Protein AF-0000000071043741 (afdb_homodimer)

Radius of gyration: 25.33 Å; Cα contacts (8 Å, |Δi|>4): 290; chains: 2; bounding box: 74×91×85 Å

Solvent-accessible surface area (backbone atoms only — not comparable to full-atom values): 22508 Å² total; per-residue (Å²): 135,82,77,78,78,75,73,79,70,78,65,77,80,62,57,84,65,64,75,58,90,42,75,66,45,40,54,53,47,51,53,38,48,40,28,44,39,94,82,22,85,46,55,63,75,62,54,68,72,56,43,53,51,28,48,42,25,56,53,28,91,86,68,58,72,59,42,78,63,33,47,50,65,59,41,50,52,45,48,50,47,43,49,70,72,43,42,66,57,40,71,72,30,69,44,42,52,50,48,55,51,45,57,69,67,62,66,69,74,52,63,69,56,33,67,75,22,72,74,48,31,51,36,49,44,52,49,25,47,75,72,71,48,34,50,46,55,51,45,47,50,49,50,50,51,50,39,50,49,50,46,46,42,61,48,23,71,70,27,73,82,75,64,79,72,80,61,56,71,70,42,47,64,56,49,52,48,60,57,44,60,56,52,66,69,58,66,70,76,70,79,80,76,125,136,83,78,77,78,76,73,78,72,76,64,78,79,61,57,86,65,63,75,58,90,42,72,66,45,40,53,52,49,51,51,37,48,39,29,44,41,95,83,21,85,44,55,62,73,62,54,67,73,57,44,51,53,30,49,42,25,55,52,28,90,85,66,57,71,61,42,77,62,31,48,50,65,59,41,50,53,46,49,51,47,43,49,70,70,44,41,65,57,42,71,72,31,70,43,43,52,50,45,55,51,45,57,68,67,61,68,68,74,52,63,68,58,33,68,75,22,70,74,48,31,52,34,51,46,52,48,27,46,74,71,71,48,33,52,45,54,50,46,47,50,50,49,49,51,49,37,51,50,50,44,47,43,62,48,24,71,73,29,72,83,78,68,81,74,82,60,57,71,68,42,49,64,55,49,53,48,61,57,45,60,57,54,65,69,59,67,70,75,69,80,79,75,135

Sequence (388 aa):
MNGRGKGHRRNISDWKNVDPKTAVERDAINIYTKFLCKDAATPVGLPEDMRISVIAKICPPDGGQLDPDCFKEAQEYVYSCLEKQYFPEFLRSEFHCKYQVDILTSGKVYLADVLYNESATSYLMEYLDQEGSVHMLHFWLAAGNFQQQLLMQQGQYDAQQAQDDAMVLYDNVIVLYQDQQLTLAGTGRCHGALMNGRGKGHRRNISDWKNVDPKTAVERDAINIYTKFLCKDAATPVGLPEDMRISVIAKICPPDGGQLDPDCFKEAQEYVYSCLEKQYFPEFLRSEFHCKYQVDILTSGKVYLADVLYNESATSYLMEYLDQEGSVHMLHFWLAAGNFQQQLLMQQGQYDAQQAQDDAMVLYDNVIVLYQDQQLTLAGTGRCHGAL

Structure (mmCIF, N/CA/C/O backbone):
data_AF-0000000071043741-model_v1
#
loop_
_entity.id
_entity.type
_entity.pdbx_description
1 polymer 'Putative A-kinase anchor protein 10, mitochondrial'
#
loop_
_atom_site.group_PDB
_atom_site.id
_atom_site.type_symbol
_atom_site.label_atom_id
_atom_site.label_alt_id
_atom_site.label_comp_id
_atom_site.label_asym_id
_atom_site.label_entity_id
_atom_site.label_seq_id
_atom_site.pdbx_PDB_ins_code
_atom_site.Cartn_x
_atom_site.Cartn_y
_atom_site.Cartn_z
_atom_site.occupancy
_atom_site.B_iso_or_equiv
_atom_site.auth_seq_id
_atom_site.auth_comp_id
_atom_site.auth_asym_id
_atom_site.auth_atom_id
_atom_site.pdbx_PDB_model_num
ATOM 1 N N . MET A 1 1 ? -38.875 -48.969 -2.463 1 24.14 1 MET A N 1
ATOM 2 C CA . MET A 1 1 ? -38.781 -47.938 -3.484 1 24.14 1 MET A CA 1
ATOM 3 C C . MET A 1 1 ? -37.844 -46.812 -3.045 1 24.14 1 MET A C 1
ATOM 5 O O . MET A 1 1 ? -38.281 -45.875 -2.375 1 24.14 1 MET A O 1
ATOM 9 N N . ASN A 1 2 ? -36.688 -47.094 -2.525 1 26.86 2 ASN A N 1
ATOM 10 C CA . ASN A 1 2 ? -35.656 -46.375 -1.783 1 26.86 2 ASN A CA 1
ATOM 11 C C . ASN A 1 2 ? -34.938 -45.344 -2.664 1 26.86 2 ASN A C 1
ATOM 13 O O . ASN A 1 2 ? -34.156 -45.688 -3.525 1 26.86 2 ASN A O 1
ATOM 17 N N . GLY A 1 3 ? -35.688 -44.344 -3.262 1 29.28 3 GLY A N 1
ATOM 18 C CA . GLY A 1 3 ? -35.25 -43.375 -4.242 1 29.28 3 GLY A CA 1
ATOM 19 C C . GLY A 1 3 ? -34.062 -42.562 -3.762 1 29.28 3 GLY A C 1
ATOM 20 O O . GLY A 1 3 ? -34.125 -41.844 -2.744 1 29.28 3 GLY A O 1
ATOM 21 N N . ARG A 1 4 ? -32.781 -43.062 -3.92 1 33.28 4 ARG A N 1
ATOM 22 C CA . ARG A 1 4 ? -31.484 -42.469 -3.648 1 33.28 4 ARG A CA 1
ATOM 23 C C . ARG A 1 4 ? -31.391 -41.094 -4.25 1 33.28 4 ARG A C 1
ATOM 25 O O . ARG A 1 4 ? -31.609 -40.906 -5.449 1 33.28 4 ARG A O 1
ATOM 32 N N . GLY A 1 5 ? -31.891 -40.031 -3.637 1 30.8 5 GLY A N 1
ATOM 33 C CA . GLY A 1 5 ? -31.797 -38.594 -3.982 1 30.8 5 GLY A CA 1
ATOM 34 C C . GLY A 1 5 ? -30.406 -38.188 -4.398 1 30.8 5 GLY A C 1
ATOM 35 O O . GLY A 1 5 ? -29.453 -38.281 -3.609 1 30.8 5 GLY A O 1
ATOM 36 N N . LYS A 1 6 ? -30.031 -38.469 -5.684 1 33.25 6 LYS A N 1
ATOM 37 C CA . LYS A 1 6 ? -28.781 -38.094 -6.363 1 33.25 6 LYS A CA 1
ATOM 38 C C . LYS A 1 6 ? -28.453 -36.625 -6.125 1 33.25 6 LYS A C 1
ATOM 40 O O . LYS A 1 6 ? -29.203 -35.719 -6.52 1 33.25 6 LYS A O 1
ATOM 45 N N . GLY A 1 7 ? -28.016 -36.219 -4.996 1 31.42 7 GLY A N 1
ATOM 46 C CA . GLY A 1 7 ? -27.516 -34.875 -4.773 1 31.42 7 GLY A CA 1
ATOM 47 C C . GLY A 1 7 ? -26.578 -34.406 -5.867 1 31.42 7 GLY A C 1
ATOM 48 O O . GLY A 1 7 ? -25.656 -35.125 -6.262 1 31.42 7 GLY A O 1
ATOM 49 N N . HIS A 1 8 ? -27.016 -33.75 -6.957 1 32.75 8 HIS A N 1
ATOM 50 C CA . HIS A 1 8 ? -26.312 -33.125 -8.086 1 32.75 8 HIS A CA 1
ATOM 51 C C . HIS A 1 8 ? -25.016 -32.469 -7.645 1 32.75 8 HIS A C 1
ATOM 53 O O . HIS A 1 8 ? -25.047 -31.5 -6.879 1 32.75 8 HIS A O 1
ATOM 59 N N . ARG A 1 9 ? -24.016 -33.156 -7.355 1 36.03 9 ARG A N 1
ATOM 60 C CA . ARG A 1 9 ? -22.656 -32.594 -7.293 1 36.03 9 ARG A CA 1
ATOM 61 C C . ARG A 1 9 ? -22.375 -31.719 -8.5 1 36.03 9 ARG A C 1
ATOM 63 O O . ARG A 1 9 ? -22.359 -32.188 -9.633 1 36.03 9 ARG A O 1
ATOM 70 N N . ARG A 1 10 ? -22.875 -30.469 -8.617 1 36.75 10 ARG A N 1
ATOM 71 C CA . ARG A 1 10 ? -22.469 -29.562 -9.68 1 36.75 10 ARG A CA 1
ATOM 72 C C . ARG A 1 10 ? -20.984 -29.703 -9.984 1 36.75 10 ARG A C 1
ATOM 74 O O . ARG A 1 10 ? -20.156 -29.672 -9.07 1 36.75 10 ARG A O 1
ATOM 81 N N . ASN A 1 11 ? -20.625 -30.484 -10.938 1 33.44 11 ASN A N 1
ATOM 82 C CA . ASN A 1 11 ? -19.297 -30.656 -11.516 1 33.44 11 ASN A CA 1
ATOM 83 C C . ASN A 1 11 ? -18.562 -29.328 -11.617 1 33.44 11 ASN A C 1
ATOM 85 O O . ASN A 1 11 ? -19.094 -28.359 -12.164 1 33.44 11 ASN A O 1
ATOM 89 N N . ILE A 1 12 ? -17.625 -28.922 -10.859 1 42.06 12 ILE A N 1
ATOM 90 C CA . ILE A 1 12 ? -16.703 -27.797 -10.773 1 42.06 12 ILE A CA 1
ATOM 91 C C . ILE A 1 12 ? -16.203 -27.422 -12.164 1 42.06 12 ILE A C 1
ATOM 93 O O . ILE A 1 12 ? -15.562 -26.391 -12.352 1 42.06 12 ILE A O 1
ATOM 97 N N . SER A 1 13 ? -16.219 -28.359 -13.203 1 39.56 13 SER A N 1
ATOM 98 C CA . SER A 1 13 ? -15.766 -28.031 -14.555 1 39.56 13 SER A CA 1
ATOM 99 C C . SER A 1 13 ? -16.594 -26.906 -15.164 1 39.56 13 SER A C 1
ATOM 101 O O . SER A 1 13 ? -16.156 -26.25 -16.109 1 39.56 13 SER A O 1
ATOM 103 N N . ASP A 1 14 ? -17.875 -26.797 -14.93 1 41.09 14 ASP A N 1
ATOM 104 C CA . ASP A 1 14 ? -18.828 -25.938 -15.633 1 41.09 14 ASP A CA 1
ATOM 105 C C . ASP A 1 14 ? -18.656 -24.484 -15.227 1 41.09 14 ASP A C 1
ATOM 107 O O . ASP A 1 14 ? -19.609 -23.703 -15.281 1 41.09 14 ASP A O 1
ATOM 111 N N . TRP A 1 15 ? -17.641 -24.141 -14.547 1 46.03 15 TRP A N 1
ATOM 112 C CA . TRP A 1 15 ? -17.531 -22.781 -13.992 1 46.03 15 TRP A CA 1
ATOM 113 C C . TRP A 1 15 ? -17.406 -21.75 -15.102 1 46.03 15 TRP A C 1
ATOM 115 O O . TRP A 1 15 ? -17.5 -20.547 -14.844 1 46.03 15 TRP A O 1
ATOM 125 N N . LYS A 1 16 ? -17 -22.219 -16.266 1 48.44 16 LYS A N 1
ATOM 126 C CA . LYS A 1 16 ? -17 -21.266 -17.359 1 48.44 16 LYS A CA 1
ATOM 127 C C . LYS A 1 16 ? -18.344 -20.562 -17.484 1 48.44 16 LYS A C 1
ATOM 129 O O . LYS A 1 16 ? -18.453 -19.516 -18.141 1 48.44 16 LYS A O 1
ATOM 134 N N . ASN A 1 17 ? -19.312 -21.219 -16.953 1 45.97 17 ASN A N 1
ATOM 135 C CA . ASN A 1 17 ? -20.641 -20.672 -17.203 1 45.97 17 ASN A CA 1
ATOM 136 C C . ASN A 1 17 ? -21.141 -19.828 -16.031 1 45.97 17 ASN A C 1
ATOM 138 O O . ASN A 1 17 ? -22.344 -19.797 -15.758 1 45.97 17 ASN A O 1
ATOM 142 N N . VAL A 1 18 ? -20.312 -19.453 -15.148 1 50.12 18 VAL A N 1
ATOM 143 C CA . VAL A 1 18 ? -20.859 -18.594 -14.109 1 50.12 18 VAL A CA 1
ATOM 144 C C . VAL A 1 18 ? -21.266 -17.25 -14.703 1 50.12 18 VAL A C 1
ATOM 146 O O . VAL A 1 18 ? -20.516 -16.641 -15.469 1 50.12 18 VAL A O 1
ATOM 149 N N . ASP A 1 19 ? -22.484 -17 -14.875 1 56.53 19 ASP A N 1
ATOM 150 C CA . ASP A 1 19 ? -23.016 -15.711 -15.297 1 56.53 19 ASP A CA 1
ATOM 151 C C . ASP A 1 19 ? -22.812 -14.648 -14.227 1 56.53 19 ASP A C 1
ATOM 153 O O . ASP A 1 19 ? -23.516 -14.648 -13.211 1 56.53 19 ASP A O 1
ATOM 157 N N . PRO A 1 20 ? -21.734 -13.867 -14.344 1 64.19 20 PRO A N 1
ATOM 158 C CA . PRO A 1 20 ? -21.5 -12.828 -13.328 1 64.19 20 PRO A CA 1
ATOM 159 C C . PRO A 1 20 ? -22.688 -11.867 -13.203 1 64.19 20 PRO A C 1
ATOM 161 O O . PRO A 1 20 ? -23.25 -11.445 -14.211 1 64.19 20 PRO A O 1
ATOM 164 N N . LYS A 1 21 ? -23.203 -11.742 -11.992 1 68.69 21 LYS A N 1
ATOM 165 C CA . LYS A 1 21 ? -24.328 -10.844 -11.703 1 68.69 21 LYS A CA 1
ATOM 166 C C . LYS A 1 21 ? -23.875 -9.391 -11.68 1 68.69 21 LYS A C 1
ATOM 168 O O . LYS A 1 21 ? -24.672 -8.484 -11.938 1 68.69 21 LYS A O 1
ATOM 173 N N . THR A 1 22 ? -22.531 -9.219 -11.414 1 77.19 22 THR A N 1
ATOM 174 C CA . THR A 1 22 ? -22.031 -7.859 -11.266 1 77.19 22 THR A CA 1
ATOM 175 C C . THR A 1 22 ? -20.703 -7.699 -12 1 77.19 22 THR A C 1
ATOM 177 O O . THR A 1 22 ? -20.062 -8.688 -12.367 1 77.19 22 THR A O 1
ATOM 180 N N . ALA A 1 23 ? -20.344 -6.492 -12.297 1 79.06 23 ALA A N 1
ATOM 181 C CA . ALA A 1 23 ? -19.078 -6.184 -12.93 1 79.06 23 ALA A CA 1
ATOM 182 C C . ALA A 1 23 ? -17.906 -6.695 -12.094 1 79.06 23 ALA A C 1
ATOM 184 O O . ALA A 1 23 ? -16.906 -7.172 -12.633 1 79.06 23 ALA A O 1
ATOM 185 N N . VAL A 1 24 ? -18.094 -6.629 -10.875 1 81.81 24 VAL A N 1
ATOM 186 C CA . VAL A 1 24 ? -17.031 -7.051 -9.969 1 81.81 24 VAL A CA 1
ATOM 187 C C . VAL A 1 24 ? -16.875 -8.57 -10.023 1 81.81 24 VAL A C 1
ATOM 189 O O . VAL A 1 24 ? -15.758 -9.086 -10.008 1 81.81 24 VAL A O 1
ATOM 192 N N . GLU A 1 25 ? -17.953 -9.234 -10.117 1 83.31 25 GLU A N 1
ATOM 193 C CA . GLU A 1 25 ? -17.906 -10.688 -10.219 1 83.31 25 GLU A CA 1
ATOM 194 C C . GLU A 1 25 ? -17.266 -11.133 -11.539 1 83.31 25 GLU A C 1
ATOM 196 O O . GLU A 1 25 ? -16.516 -12.109 -11.578 1 83.31 25 GLU A O 1
ATOM 201 N N . ARG A 1 26 ? -17.578 -10.398 -12.508 1 87.5 26 ARG A N 1
ATOM 202 C CA . ARG A 1 26 ? -16.984 -10.695 -13.812 1 87.5 26 ARG A CA 1
ATOM 203 C C . ARG A 1 26 ? -15.461 -10.555 -13.766 1 87.5 26 ARG A C 1
ATOM 205 O O . ARG A 1 26 ? -14.734 -11.398 -14.289 1 87.5 26 ARG A O 1
ATOM 212 N N . ASP A 1 27 ? -15.023 -9.461 -13.133 1 88.94 27 ASP A N 1
ATOM 213 C CA . ASP A 1 27 ? -13.586 -9.25 -13.008 1 88.94 27 ASP A CA 1
ATOM 214 C C . ASP A 1 27 ? -12.938 -10.383 -12.219 1 88.94 27 ASP A C 1
ATOM 216 O O . ASP A 1 27 ? -11.875 -10.883 -12.602 1 88.94 27 ASP A O 1
ATOM 220 N N . ALA A 1 28 ? -13.562 -10.773 -11.164 1 93.25 28 ALA A N 1
ATOM 221 C CA . ALA A 1 28 ? -13.039 -11.867 -10.352 1 93.25 28 ALA A CA 1
ATOM 222 C C . ALA A 1 28 ? -12.977 -13.164 -11.156 1 93.25 28 ALA A C 1
ATOM 224 O O . ALA A 1 28 ? -11.984 -13.891 -11.094 1 93.25 28 ALA A O 1
ATOM 225 N N . ILE A 1 29 ? -13.984 -13.391 -11.891 1 91.38 29 ILE A N 1
ATOM 226 C CA . ILE A 1 29 ? -14.062 -14.609 -12.68 1 91.38 29 ILE A CA 1
ATOM 227 C C . ILE A 1 29 ? -12.984 -14.602 -13.758 1 91.38 29 ILE A C 1
ATOM 229 O O . ILE A 1 29 ? -12.359 -15.625 -14.031 1 91.38 29 ILE A O 1
ATOM 233 N N . ASN A 1 30 ? -12.758 -13.477 -14.367 1 93.19 30 ASN A N 1
ATOM 234 C CA . ASN A 1 30 ? -11.703 -13.352 -15.367 1 93.19 30 ASN A CA 1
ATOM 235 C C . ASN A 1 30 ? -10.328 -13.672 -14.781 1 93.19 30 ASN A C 1
ATOM 237 O O . ASN A 1 30 ? -9.539 -14.383 -15.398 1 93.19 30 ASN A O 1
ATOM 241 N N . ILE A 1 31 ? -10.031 -13.156 -13.609 1 95.25 31 ILE A N 1
ATOM 242 C CA . ILE A 1 31 ? -8.758 -13.414 -12.945 1 95.25 31 ILE A CA 1
ATOM 243 C C . ILE A 1 31 ? -8.641 -14.906 -12.625 1 95.25 31 ILE A C 1
ATOM 245 O O . ILE A 1 31 ? -7.594 -15.516 -12.867 1 95.25 31 ILE A O 1
ATOM 249 N N . TYR A 1 32 ? -9.734 -15.469 -12.117 1 96 32 TYR A N 1
ATOM 250 C CA . TYR A 1 32 ? -9.758 -16.891 -11.781 1 96 32 TYR A CA 1
ATOM 251 C C . TYR A 1 32 ? -9.492 -17.75 -13.016 1 96 32 TYR A C 1
ATOM 253 O O . TYR A 1 32 ? -8.672 -18.656 -12.984 1 96 32 TYR A O 1
ATOM 261 N N . THR A 1 33 ? -10.109 -17.453 -14.094 1 94.44 33 THR A N 1
ATOM 262 C CA . THR A 1 33 ? -10.008 -18.234 -15.328 1 94.44 33 THR A CA 1
ATOM 263 C C . THR A 1 33 ? -8.617 -18.109 -15.938 1 94.44 33 THR A C 1
ATOM 265 O O . THR A 1 33 ? -8.078 -19.078 -16.469 1 94.44 33 THR A O 1
ATOM 268 N N . LYS A 1 34 ? -8.062 -16.969 -15.797 1 95.44 34 LYS A N 1
ATOM 269 C CA . LYS A 1 34 ? -6.777 -16.703 -16.438 1 95.44 34 LYS A CA 1
ATOM 270 C C . LYS A 1 34 ? -5.629 -17.344 -15.672 1 95.44 34 LYS A C 1
ATOM 272 O O . LYS A 1 34 ? -4.68 -17.859 -16.281 1 95.44 34 LYS A O 1
ATOM 277 N N . PHE A 1 35 ? -5.742 -17.406 -14.297 1 97.25 35 PHE A N 1
ATOM 278 C CA . PHE A 1 35 ? -4.535 -17.703 -13.531 1 97.25 35 PHE A CA 1
ATOM 279 C C . PHE A 1 35 ? -4.754 -18.922 -12.633 1 97.25 35 PHE A C 1
ATOM 281 O O . PHE A 1 35 ? -3.793 -19.594 -12.242 1 97.25 35 PHE A O 1
ATOM 288 N N . LEU A 1 36 ? -6.012 -19.281 -12.25 1 97.56 36 LEU A N 1
ATOM 289 C CA . LEU A 1 36 ? -6.176 -20.125 -11.07 1 97.56 36 LEU A CA 1
ATOM 290 C C . LEU A 1 36 ? -6.883 -21.422 -11.438 1 97.56 36 LEU A C 1
ATOM 292 O O . LEU A 1 36 ? -6.668 -22.453 -10.789 1 97.56 36 LEU A O 1
ATOM 296 N N . CYS A 1 37 ? -7.699 -21.391 -12.391 1 93.44 37 CYS A N 1
ATOM 297 C CA . CYS A 1 37 ? -8.5 -22.578 -12.68 1 93.44 37 CYS A CA 1
ATOM 298 C C . CYS A 1 37 ? -7.633 -23.688 -13.258 1 93.44 37 CYS A C 1
ATOM 300 O O . CYS A 1 37 ? -6.457 -23.469 -13.555 1 93.44 37 CYS A O 1
ATOM 302 N N . LYS A 1 38 ? -8.141 -24.891 -13.266 1 91.75 38 LYS A N 1
ATOM 303 C CA . LYS A 1 38 ? -7.41 -26.094 -13.656 1 91.75 38 LYS A CA 1
ATOM 304 C C . LYS A 1 38 ? -6.836 -25.953 -15.062 1 91.75 38 LYS A C 1
ATOM 306 O O . LYS A 1 38 ? -5.691 -26.344 -15.312 1 91.75 38 LYS A O 1
ATOM 311 N N . ASP A 1 39 ? -7.453 -25.344 -15.969 1 92.25 39 ASP A N 1
ATOM 312 C CA . ASP A 1 39 ? -7.016 -25.203 -17.359 1 92.25 39 ASP A CA 1
ATOM 313 C C . ASP A 1 39 ? -6.75 -23.734 -17.688 1 92.25 39 ASP A C 1
ATOM 315 O O . ASP A 1 39 ? -7.051 -23.281 -18.797 1 92.25 39 ASP A O 1
ATOM 319 N N . ALA A 1 40 ? -6.176 -23.094 -16.719 1 94.25 40 ALA A N 1
ATOM 320 C CA . ALA A 1 40 ? -5.906 -21.672 -16.938 1 94.25 40 ALA A CA 1
ATOM 321 C C . ALA A 1 40 ? -4.852 -21.469 -18.016 1 94.25 40 ALA A C 1
ATOM 323 O O . ALA A 1 40 ? -3.957 -22.312 -18.188 1 94.25 40 ALA A O 1
ATOM 324 N N . ALA A 1 41 ? -4.918 -20.375 -18.812 1 92.94 41 ALA A N 1
ATOM 325 C CA . ALA A 1 41 ? -3.963 -20.047 -19.859 1 92.94 41 ALA A CA 1
ATOM 326 C C . ALA A 1 41 ? -2.574 -19.781 -19.281 1 92.94 41 ALA A C 1
ATOM 328 O O . ALA A 1 41 ? -1.564 -20.156 -19.875 1 92.94 41 ALA A O 1
ATOM 329 N N . THR A 1 42 ? -2.463 -19.125 -18.141 1 95.62 42 THR A N 1
ATOM 330 C CA . THR A 1 42 ? -1.23 -18.812 -17.422 1 95.62 42 THR A CA 1
ATOM 331 C C . THR A 1 42 ? -1.34 -19.203 -15.961 1 95.62 42 THR A C 1
ATOM 333 O O . THR A 1 42 ? -1.411 -18.344 -15.078 1 95.62 42 THR A O 1
ATOM 336 N N . PRO A 1 43 ? -1.334 -20.5 -15.719 1 96 43 PRO A N 1
ATOM 337 C CA . PRO A 1 43 ? -1.621 -21.016 -14.375 1 96 43 PRO A CA 1
ATOM 338 C C . PRO A 1 43 ? -0.507 -20.703 -13.375 1 96 43 PRO A C 1
ATOM 340 O O . PRO A 1 43 ? 0.675 -20.797 -13.719 1 96 43 PRO A O 1
ATOM 343 N N . VAL A 1 44 ? -0.867 -20.375 -12.164 1 97.56 44 VAL A N 1
ATOM 344 C CA . VAL A 1 44 ? 0.109 -20.109 -11.109 1 97.56 44 VAL A CA 1
ATOM 345 C C . VAL A 1 44 ? 0.332 -21.375 -10.289 1 97.56 44 VAL A C 1
ATOM 347 O O . VAL A 1 44 ? 1.187 -21.406 -9.398 1 97.56 44 VAL A O 1
ATOM 350 N N . GLY A 1 45 ? -0.38 -22.406 -10.578 1 96.44 45 GLY A N 1
ATOM 351 C CA . GLY A 1 45 ? -0.179 -23.688 -9.938 1 96.44 45 GLY A CA 1
ATOM 352 C C . GLY A 1 45 ? -0.792 -23.766 -8.547 1 96.44 45 GLY A C 1
ATOM 353 O O . GLY A 1 45 ? -0.216 -24.375 -7.645 1 96.44 45 GLY A O 1
ATOM 354 N N . LEU A 1 46 ? -1.891 -23.188 -8.359 1 96.88 46 LEU A N 1
ATOM 355 C CA . LEU A 1 46 ? -2.586 -23.203 -7.078 1 96.88 46 LEU A CA 1
ATOM 356 C C . LEU A 1 46 ? -3.098 -24.594 -6.742 1 96.88 46 LEU A C 1
ATOM 358 O O . LEU A 1 46 ? -3.641 -25.281 -7.605 1 96.88 46 LEU A O 1
ATOM 362 N N . PRO A 1 47 ? -2.898 -25.031 -5.551 1 96.94 47 PRO A N 1
ATOM 363 C CA . PRO A 1 47 ? -3.459 -26.328 -5.133 1 96.94 47 PRO A CA 1
ATOM 364 C C . PRO A 1 47 ? -4.977 -26.375 -5.285 1 96.94 47 PRO A C 1
ATOM 366 O O . PRO A 1 47 ? -5.652 -25.359 -5.156 1 96.94 47 PRO A O 1
ATOM 369 N N . GLU A 1 48 ? -5.516 -27.562 -5.457 1 95 48 GLU A N 1
ATOM 370 C CA . GLU A 1 48 ? -6.93 -27.766 -5.754 1 95 48 GLU A CA 1
ATOM 371 C C . GLU A 1 48 ? -7.809 -27.25 -4.617 1 95 48 GLU A C 1
ATOM 373 O O . GLU A 1 48 ? -8.844 -26.625 -4.859 1 95 48 GLU A O 1
ATOM 378 N N . ASP A 1 49 ? -7.453 -27.5 -3.432 1 96.56 49 ASP A N 1
ATOM 379 C CA . ASP A 1 49 ? -8.258 -27.078 -2.293 1 96.56 49 ASP A CA 1
ATOM 380 C C . ASP A 1 49 ? -8.359 -25.547 -2.242 1 96.56 49 ASP A C 1
ATOM 382 O O . ASP A 1 49 ? -9.406 -25 -1.876 1 96.56 49 ASP A O 1
ATOM 386 N N . MET A 1 50 ? -7.336 -24.891 -2.627 1 96.62 50 MET A N 1
ATOM 387 C CA . MET A 1 50 ? -7.336 -23.422 -2.641 1 96.62 50 MET A CA 1
ATOM 388 C C . MET A 1 50 ? -8.156 -22.891 -3.809 1 96.62 50 MET A C 1
ATOM 390 O O . MET A 1 50 ? -8.859 -21.891 -3.67 1 96.62 50 MET A O 1
ATOM 394 N N . ARG A 1 51 ? -8.055 -23.578 -4.941 1 96.44 51 ARG A N 1
ATOM 395 C CA . ARG A 1 51 ? -8.875 -23.188 -6.082 1 96.44 51 ARG A CA 1
ATOM 396 C C . ARG A 1 51 ? -10.359 -23.234 -5.727 1 96.44 51 ARG A C 1
ATOM 398 O O . ARG A 1 51 ? -11.109 -22.328 -6.062 1 96.44 51 ARG A O 1
ATOM 405 N N . ILE A 1 52 ? -10.703 -24.281 -5.004 1 94.56 52 ILE A N 1
ATOM 406 C CA . ILE A 1 52 ? -12.094 -24.469 -4.609 1 94.56 52 ILE A CA 1
ATOM 407 C C . ILE A 1 52 ? -12.516 -23.375 -3.637 1 94.56 52 ILE A C 1
ATOM 409 O O . ILE A 1 52 ? -13.617 -22.828 -3.74 1 94.56 52 ILE A O 1
ATOM 413 N N . SER A 1 53 ? -11.602 -23.062 -2.77 1 95.06 53 SER A N 1
ATOM 414 C CA . SER A 1 53 ? -11.883 -22.016 -1.796 1 95.06 53 SER A CA 1
ATOM 415 C C . SER A 1 53 ? -12.102 -20.672 -2.482 1 95.06 53 SER A C 1
ATOM 417 O O . SER A 1 53 ? -13.008 -19.922 -2.115 1 95.06 53 SER A O 1
ATOM 419 N N . VAL A 1 54 ? -11.297 -20.391 -3.506 1 96.19 54 VAL A N 1
ATOM 420 C CA . VAL A 1 54 ? -11.383 -19.109 -4.207 1 96.19 54 VAL A CA 1
ATOM 421 C C . VAL A 1 54 ? -12.727 -19.016 -4.934 1 96.19 54 VAL A C 1
ATOM 423 O O . VAL A 1 54 ? -13.438 -18.016 -4.809 1 96.19 54 VAL A O 1
ATOM 426 N N . ILE A 1 55 ? -13.109 -20 -5.59 1 92.38 55 ILE A N 1
ATOM 427 C CA . ILE A 1 55 ? -14.336 -19.969 -6.367 1 92.38 55 ILE A CA 1
ATOM 428 C C . ILE A 1 55 ? -15.539 -19.875 -5.43 1 92.38 55 ILE A C 1
ATOM 430 O O . ILE A 1 55 ? -16.531 -19.203 -5.742 1 92.38 55 ILE A O 1
ATOM 434 N N . ALA A 1 56 ? -15.492 -20.516 -4.305 1 93.06 56 ALA A N 1
ATOM 435 C CA . ALA A 1 56 ? -16.578 -20.453 -3.322 1 93.06 56 ALA A CA 1
ATOM 436 C C . ALA A 1 56 ? -16.75 -19.047 -2.781 1 93.06 56 ALA A C 1
ATOM 438 O O . ALA A 1 56 ? -17.859 -18.656 -2.418 1 93.06 56 ALA A O 1
ATOM 439 N N . LYS A 1 57 ? -15.672 -18.297 -2.793 1 92.38 57 LYS A N 1
ATOM 440 C CA . LYS A 1 57 ? -15.711 -16.938 -2.285 1 92.38 57 LYS A CA 1
ATOM 441 C C . LYS A 1 57 ? -16.172 -15.953 -3.369 1 92.38 57 LYS A C 1
ATOM 443 O O . LYS A 1 57 ? -16.719 -14.898 -3.066 1 92.38 57 LYS A O 1
ATOM 448 N N . ILE A 1 58 ? -15.859 -16.359 -4.605 1 91.5 58 ILE A N 1
ATOM 449 C CA . ILE A 1 58 ? -16.297 -15.547 -5.73 1 91.5 58 ILE A CA 1
ATOM 450 C C . ILE A 1 58 ? -17.797 -15.742 -5.965 1 91.5 58 ILE A C 1
ATOM 452 O O . ILE A 1 58 ? -18.531 -14.773 -6.164 1 91.5 58 ILE A O 1
ATOM 456 N N . CYS A 1 59 ? -18.172 -16.984 -5.871 1 88.06 59 CYS A N 1
ATOM 457 C CA . CYS A 1 59 ? -19.562 -17.375 -6.062 1 88.06 59 CYS A CA 1
ATOM 458 C C . CYS A 1 59 ? -20.047 -18.234 -4.898 1 88.06 59 CYS A C 1
ATOM 460 O O . CYS A 1 59 ? -20.109 -19.469 -5.008 1 88.06 59 CYS A O 1
ATOM 462 N N . PRO A 1 60 ? -20.5 -17.578 -3.879 1 87.56 60 PRO A N 1
ATOM 463 C CA . PRO A 1 60 ? -20.938 -18.359 -2.719 1 87.56 60 PRO A CA 1
ATOM 464 C C . PRO A 1 60 ? -22.156 -19.234 -3.02 1 87.56 60 PRO A C 1
ATOM 466 O O . PRO A 1 60 ? -23.094 -18.797 -3.688 1 87.56 60 PRO A O 1
ATOM 469 N N . PRO A 1 61 ? -22.109 -20.453 -2.547 1 83.56 61 PRO A N 1
ATOM 470 C CA . PRO A 1 61 ? -23.188 -21.391 -2.83 1 83.56 61 PRO A CA 1
ATOM 471 C C . PRO A 1 61 ? -24.531 -20.922 -2.275 1 83.56 61 PRO A C 1
ATOM 473 O O . PRO A 1 61 ? -25.578 -21.266 -2.822 1 83.56 61 PRO A O 1
ATOM 476 N N . ASP A 1 62 ? -24.438 -20.094 -1.251 1 83.06 62 ASP A N 1
ATOM 477 C CA . ASP A 1 62 ? -25.672 -19.609 -0.625 1 83.06 62 ASP A CA 1
ATOM 478 C C . ASP A 1 62 ? -26.203 -18.375 -1.334 1 83.06 62 ASP A C 1
ATOM 480 O O . ASP A 1 62 ? -27.188 -17.781 -0.904 1 83.06 62 ASP A O 1
ATOM 484 N N . GLY A 1 63 ? -25.609 -17.969 -2.379 1 77.5 63 GLY A N 1
ATOM 485 C CA . GLY A 1 63 ? -26.031 -16.797 -3.131 1 77.5 63 GLY A CA 1
ATOM 486 C C . GLY A 1 63 ? -25.594 -15.492 -2.508 1 77.5 63 GLY A C 1
ATOM 487 O O . GLY A 1 63 ? -26.125 -14.43 -2.832 1 77.5 63 GLY A O 1
ATOM 488 N N . GLY A 1 64 ? -24.766 -15.648 -1.592 1 79.62 64 GLY A N 1
ATOM 489 C CA . GLY A 1 64 ? -24.266 -14.445 -0.938 1 79.62 64 GLY A CA 1
ATOM 490 C C . GLY A 1 64 ? -23.438 -13.57 -1.854 1 79.62 64 GLY A C 1
ATOM 491 O O . GLY A 1 64 ? -23.469 -13.734 -3.076 1 79.62 64 GLY A O 1
ATOM 492 N N . GLN A 1 65 ? -22.875 -12.547 -1.358 1 82 65 GLN A N 1
ATOM 493 C CA . GLN A 1 65 ? -22.078 -11.602 -2.131 1 82 65 GLN A CA 1
ATOM 494 C C . GLN A 1 65 ? -20.625 -12.055 -2.213 1 82 65 GLN A C 1
ATOM 496 O O . GLN A 1 65 ? -20.141 -12.805 -1.357 1 82 65 GLN A O 1
ATOM 501 N N . LEU A 1 66 ? -19.953 -11.641 -3.168 1 86.5 66 LEU A N 1
ATOM 502 C CA . LEU A 1 66 ? -18.531 -11.891 -3.377 1 86.5 66 LEU A CA 1
ATOM 503 C C . LEU A 1 66 ? -17.719 -11.422 -2.174 1 86.5 66 LEU A C 1
ATOM 505 O O . LEU A 1 66 ? -17.969 -10.352 -1.62 1 86.5 66 LEU A O 1
ATOM 509 N N . ASP A 1 67 ? -16.797 -12.281 -1.761 1 84.38 67 ASP A N 1
ATOM 510 C CA . ASP A 1 67 ? -15.836 -11.93 -0.718 1 84.38 67 ASP A CA 1
ATOM 511 C C . ASP A 1 67 ? -14.742 -11.008 -1.264 1 84.38 67 ASP A C 1
ATOM 513 O O . ASP A 1 67 ? -14.023 -11.383 -2.193 1 84.38 67 ASP A O 1
ATOM 517 N N . PRO A 1 68 ? -14.609 -9.867 -0.732 1 81.56 68 PRO A N 1
ATOM 518 C CA . PRO A 1 68 ? -13.562 -8.977 -1.226 1 81.56 68 PRO A CA 1
ATOM 519 C C . PRO A 1 68 ? -12.164 -9.578 -1.092 1 81.56 68 PRO A C 1
ATOM 521 O O . PRO A 1 68 ? -11.234 -9.156 -1.788 1 81.56 68 PRO A O 1
ATOM 524 N N . ASP A 1 69 ? -12.016 -10.578 -0.2 1 85.44 69 ASP A N 1
ATOM 525 C CA . ASP A 1 69 ? -10.734 -11.227 0.023 1 85.44 69 ASP A CA 1
ATOM 526 C C . ASP A 1 69 ? -10.664 -12.57 -0.7 1 85.44 69 ASP A C 1
ATOM 528 O O . ASP A 1 69 ? -9.93 -13.469 -0.283 1 85.44 69 ASP A O 1
ATOM 532 N N . CYS A 1 70 ? -11.383 -12.664 -1.694 1 93.25 70 CYS A N 1
ATOM 533 C CA . CYS A 1 70 ? -11.516 -13.953 -2.357 1 93.25 70 CYS A CA 1
ATOM 534 C C . CYS A 1 70 ? -10.164 -14.438 -2.883 1 93.25 70 CYS A C 1
ATOM 536 O O . CYS A 1 70 ? -9.93 -15.641 -2.982 1 93.25 70 CYS A O 1
ATOM 538 N N . PHE A 1 71 ? -9.188 -13.531 -3.137 1 95.25 71 PHE A N 1
ATOM 539 C CA . PHE A 1 71 ? -7.918 -13.945 -3.721 1 95.25 71 PHE A CA 1
ATOM 540 C C . PHE A 1 71 ? -6.812 -13.922 -2.672 1 95.25 71 PHE A C 1
ATOM 542 O O . PHE A 1 71 ? -5.66 -14.25 -2.973 1 95.25 71 PHE A O 1
ATOM 549 N N . LYS A 1 72 ? -7.121 -13.641 -1.472 1 90.31 72 LYS A N 1
ATOM 550 C CA . LYS A 1 72 ? -6.105 -13.422 -0.448 1 90.31 72 LYS A CA 1
ATOM 551 C C . LYS A 1 72 ? -5.238 -14.664 -0.258 1 90.31 72 LYS A C 1
ATOM 553 O O . LYS A 1 72 ? -4.008 -14.57 -0.267 1 90.31 72 LYS A O 1
ATOM 558 N N . GLU A 1 73 ? -5.883 -15.758 -0.158 1 92.62 73 GLU A N 1
ATOM 559 C CA . GLU A 1 73 ? -5.133 -16.984 0.049 1 92.62 73 GLU A CA 1
ATOM 560 C C . GLU A 1 73 ? -4.258 -17.312 -1.157 1 92.62 73 GLU A C 1
ATOM 562 O O . GLU A 1 73 ? -3.113 -17.75 -1.002 1 92.62 73 GLU A O 1
ATOM 567 N N . ALA A 1 74 ? -4.824 -17.156 -2.312 1 96.88 74 ALA A N 1
ATOM 568 C CA . ALA A 1 74 ? -4.07 -17.406 -3.539 1 96.88 74 ALA A CA 1
ATOM 569 C C . ALA A 1 74 ? -2.896 -16.438 -3.666 1 96.88 74 ALA A C 1
ATOM 571 O O . ALA A 1 74 ? -1.812 -16.828 -4.109 1 96.88 74 ALA A O 1
ATOM 572 N N . GLN A 1 75 ? -3.096 -15.195 -3.309 1 94.19 75 GLN A N 1
ATOM 573 C CA . GLN A 1 75 ? -2.029 -14.203 -3.32 1 94.19 75 GLN A CA 1
ATOM 574 C C . GLN A 1 75 ? -0.899 -14.594 -2.373 1 94.19 75 GLN A C 1
ATOM 576 O O . GLN A 1 75 ? 0.278 -14.445 -2.705 1 94.19 75 GLN A O 1
ATOM 581 N N . GLU A 1 76 ? -1.267 -15.117 -1.254 1 92.38 76 GLU A N 1
ATOM 582 C CA . GLU A 1 76 ? -0.276 -15.57 -0.283 1 92.38 76 GLU A CA 1
ATOM 583 C C . GLU A 1 76 ? 0.539 -16.75 -0.831 1 92.38 76 GLU A C 1
ATOM 585 O O . GLU A 1 76 ? 1.752 -16.812 -0.622 1 92.38 76 GLU A O 1
ATOM 590 N N . TYR A 1 77 ? -0.177 -17.609 -1.421 1 96.12 77 TYR A N 1
ATOM 591 C CA . TYR A 1 77 ? 0.492 -18.75 -2.037 1 96.12 77 TYR A CA 1
ATOM 592 C C . TYR A 1 77 ? 1.519 -18.297 -3.066 1 96.12 77 TYR A C 1
ATOM 594 O O . TYR A 1 77 ? 2.67 -18.734 -3.041 1 96.12 77 TYR A O 1
ATOM 602 N N . VAL A 1 78 ? 1.162 -17.375 -3.934 1 97.12 78 VAL A N 1
ATOM 603 C CA . VAL A 1 78 ? 2.031 -16.891 -4.996 1 97.12 78 VAL A CA 1
ATOM 604 C C . VAL A 1 78 ? 3.189 -16.094 -4.395 1 97.12 78 VAL A C 1
ATOM 606 O O . VAL A 1 78 ? 4.324 -16.188 -4.867 1 97.12 78 VAL A O 1
ATOM 609 N N . TYR A 1 79 ? 2.939 -15.367 -3.35 1 94.25 79 TYR A N 1
ATOM 610 C CA . TYR A 1 79 ? 3.992 -14.633 -2.656 1 94.25 79 TYR A CA 1
ATOM 611 C C . TYR A 1 79 ? 5.066 -15.578 -2.137 1 94.25 79 TYR A C 1
ATOM 613 O O . TYR A 1 79 ? 6.262 -15.32 -2.301 1 94.25 79 TYR A O 1
ATOM 621 N N . SER A 1 80 ? 4.539 -16.594 -1.569 1 95.12 80 SER A N 1
ATOM 622 C CA . SER A 1 80 ? 5.469 -17.578 -1.032 1 95.12 80 SER A CA 1
ATOM 623 C C . SER A 1 80 ? 6.305 -18.219 -2.141 1 95.12 80 SER A C 1
ATOM 625 O O . SER A 1 80 ? 7.508 -18.438 -1.975 1 95.12 80 SER A O 1
ATOM 627 N N . CYS A 1 81 ? 5.695 -18.5 -3.254 1 97.06 81 CYS A N 1
ATOM 628 C CA . CYS A 1 81 ? 6.402 -19.062 -4.402 1 97.06 81 CYS A CA 1
ATOM 629 C C . CYS A 1 81 ? 7.453 -18.094 -4.918 1 97.06 81 CYS A C 1
ATOM 631 O O . CYS A 1 81 ? 8.609 -18.469 -5.133 1 97.06 81 CYS A O 1
ATOM 633 N N . LEU A 1 82 ? 7.09 -16.828 -5.059 1 96.38 82 LEU A N 1
ATOM 634 C CA . LEU A 1 82 ? 8.016 -15.812 -5.539 1 96.38 82 LEU A CA 1
ATOM 635 C C . LEU A 1 82 ? 9.188 -15.648 -4.578 1 96.38 82 LEU A C 1
ATOM 637 O O . LEU A 1 82 ? 10.344 -15.562 -5.012 1 96.38 82 LEU A O 1
ATOM 641 N N . GLU A 1 83 ? 8.875 -15.688 -3.348 1 93.44 83 GLU A N 1
ATOM 642 C CA . GLU A 1 83 ? 9.859 -15.43 -2.301 1 93.44 83 GLU A CA 1
ATOM 643 C C . GLU A 1 83 ? 10.867 -16.562 -2.193 1 93.44 83 GLU A C 1
ATOM 645 O O . GLU A 1 83 ? 12.07 -16.328 -2.074 1 93.44 83 GLU A O 1
ATOM 650 N N . LYS A 1 84 ? 10.367 -17.719 -2.291 1 94.5 84 LYS A N 1
ATOM 651 C CA . LYS A 1 84 ? 11.203 -18.875 -2.004 1 94.5 84 LYS A CA 1
ATOM 652 C C . LYS A 1 84 ? 11.891 -19.391 -3.268 1 94.5 84 LYS A C 1
ATOM 654 O O . LYS A 1 84 ? 13.047 -19.812 -3.225 1 94.5 84 LYS A O 1
ATOM 659 N N . GLN A 1 85 ? 11.266 -19.297 -4.391 1 96.06 85 GLN A N 1
ATOM 660 C CA . GLN A 1 85 ? 11.766 -19.953 -5.59 1 96.06 85 GLN A CA 1
ATOM 661 C C . GLN A 1 85 ? 12.469 -18.953 -6.508 1 96.06 85 GLN A C 1
ATOM 663 O O . GLN A 1 85 ? 13.414 -19.312 -7.211 1 96.06 85 GLN A O 1
ATOM 668 N N . TYR A 1 86 ? 12.062 -17.719 -6.535 1 96.62 86 TYR A N 1
ATOM 669 C CA . TYR A 1 86 ? 12.57 -16.828 -7.57 1 96.62 86 TYR A CA 1
ATOM 670 C C . TYR A 1 86 ? 13.367 -15.68 -6.953 1 96.62 86 TYR A C 1
ATOM 672 O O . TYR A 1 86 ? 14.398 -15.273 -7.496 1 96.62 86 TYR A O 1
ATOM 680 N N . PHE A 1 87 ? 13.047 -15.273 -5.816 1 95.62 87 PHE A N 1
ATOM 681 C CA . PHE A 1 87 ? 13.57 -14.039 -5.242 1 95.62 87 PHE A CA 1
ATOM 682 C C . PHE A 1 87 ? 15.055 -14.18 -4.91 1 95.62 87 PHE A C 1
ATOM 684 O O . PHE A 1 87 ? 15.852 -13.297 -5.242 1 95.62 87 PHE A O 1
ATOM 691 N N . PRO A 1 88 ? 15.469 -15.289 -4.32 1 93.38 88 PRO A N 1
ATOM 692 C CA . PRO A 1 88 ? 16.906 -15.414 -4.043 1 93.38 88 PRO A CA 1
ATOM 693 C C . PRO A 1 88 ? 17.766 -15.336 -5.305 1 93.38 88 PRO A C 1
ATOM 695 O O . PRO A 1 88 ? 18.797 -14.672 -5.312 1 93.38 88 PRO A O 1
ATOM 698 N N . GLU A 1 89 ? 17.312 -15.961 -6.398 1 96.25 89 GLU A N 1
ATOM 699 C CA . GLU A 1 89 ? 18.047 -15.93 -7.652 1 96.25 89 GLU A CA 1
ATOM 700 C C . GLU A 1 89 ? 17.969 -14.555 -8.312 1 96.25 89 GLU A C 1
ATOM 702 O O . GLU A 1 89 ? 18.922 -14.117 -8.969 1 96.25 89 GLU A O 1
ATOM 707 N N . PHE A 1 90 ? 16.844 -13.898 -8.102 1 96.62 90 PHE A N 1
ATOM 708 C CA . PHE A 1 90 ? 16.719 -12.523 -8.586 1 96.62 90 PHE A CA 1
ATOM 709 C C . PHE A 1 90 ? 17.781 -11.633 -7.969 1 96.62 90 PHE A C 1
ATOM 711 O O . PHE A 1 90 ? 18.422 -10.844 -8.672 1 96.62 90 PHE A O 1
ATOM 718 N N . LEU A 1 91 ? 18.016 -11.742 -6.668 1 89.75 91 LEU A N 1
ATOM 719 C CA . LEU A 1 91 ? 18.969 -10.914 -5.949 1 89.75 91 LEU A CA 1
ATOM 720 C C . LEU A 1 91 ? 20.375 -11.133 -6.473 1 89.75 91 LEU A C 1
ATOM 722 O O . LEU A 1 91 ? 21.234 -10.25 -6.352 1 89.75 91 LEU A O 1
ATOM 726 N N . ARG A 1 92 ? 20.625 -12.344 -7.168 1 92.19 92 ARG A N 1
ATOM 727 C CA . ARG A 1 92 ? 21.938 -12.672 -7.707 1 92.19 92 ARG A CA 1
ATOM 728 C C . ARG A 1 92 ? 21.984 -12.438 -9.211 1 92.19 92 ARG A C 1
ATOM 730 O O . ARG A 1 92 ? 23.016 -12.672 -9.852 1 92.19 92 ARG A O 1
ATOM 737 N N . SER A 1 93 ? 20.922 -11.938 -9.727 1 95.06 93 SER A N 1
ATOM 738 C CA . SER A 1 93 ? 20.797 -11.812 -11.172 1 95.06 93 SER A CA 1
ATOM 739 C C . SER A 1 93 ? 21.328 -10.477 -11.664 1 95.06 93 SER A C 1
ATOM 741 O O . SER A 1 93 ? 21.547 -9.562 -10.867 1 95.06 93 SER A O 1
ATOM 743 N N . GLU A 1 94 ? 21.547 -10.391 -12.953 1 94.69 94 GLU A N 1
ATOM 744 C CA . GLU A 1 94 ? 21.953 -9.148 -13.617 1 94.69 94 GLU A CA 1
ATOM 745 C C . GLU A 1 94 ? 20.859 -8.086 -13.508 1 94.69 94 GLU A C 1
ATOM 747 O O . GLU A 1 94 ? 21.156 -6.891 -13.461 1 94.69 94 GLU A O 1
ATOM 752 N N . PHE A 1 95 ? 19.625 -8.508 -13.391 1 93.56 95 PHE A N 1
ATOM 753 C CA . PHE A 1 95 ? 18.516 -7.57 -13.32 1 93.56 95 PHE A CA 1
ATOM 754 C C . PHE A 1 95 ? 18.547 -6.789 -12.008 1 93.56 95 PHE A C 1
ATOM 756 O O . PHE A 1 95 ? 18.375 -5.57 -12 1 93.56 95 PHE A O 1
ATOM 763 N N . HIS A 1 96 ? 18.812 -7.547 -10.914 1 90.19 96 HIS A N 1
ATOM 764 C CA . HIS A 1 96 ? 18.906 -6.879 -9.617 1 90.19 96 HIS A CA 1
ATOM 765 C C . HIS A 1 96 ? 20.109 -5.938 -9.578 1 90.19 96 HIS A C 1
ATOM 767 O O . HIS A 1 96 ? 20.016 -4.844 -9.008 1 90.19 96 HIS A O 1
ATOM 773 N N . CYS A 1 97 ? 21.234 -6.391 -10.203 1 87.19 97 CYS A N 1
ATOM 774 C CA . CYS A 1 97 ? 22.422 -5.539 -10.281 1 87.19 97 CYS A CA 1
ATOM 775 C C . CYS A 1 97 ? 22.109 -4.258 -11.047 1 87.19 97 CYS A C 1
ATOM 777 O O . CYS A 1 97 ? 22.484 -3.166 -10.609 1 87.19 97 CYS A O 1
ATOM 779 N N . LYS A 1 98 ? 21.438 -4.34 -12.125 1 88.44 98 LYS A N 1
ATOM 780 C CA . LYS A 1 98 ? 21.047 -3.178 -12.922 1 88.44 98 LYS A CA 1
ATOM 781 C C . LYS A 1 98 ? 20.156 -2.236 -12.117 1 88.44 98 LYS A C 1
ATOM 783 O O . LYS A 1 98 ? 20.312 -1.016 -12.18 1 88.44 98 LYS A O 1
ATOM 788 N N . TYR A 1 99 ? 19.172 -2.809 -11.438 1 83.62 99 TYR A N 1
ATOM 789 C CA . TYR A 1 99 ? 18.297 -2.012 -10.578 1 83.62 99 TYR A CA 1
ATOM 790 C C . TYR A 1 99 ? 19.109 -1.205 -9.57 1 83.62 99 TYR A C 1
ATOM 792 O O . TYR A 1 99 ? 18.891 -0.002 -9.414 1 83.62 99 TYR A O 1
ATOM 800 N N . GLN A 1 100 ? 20.047 -1.895 -8.891 1 76.12 100 GLN A N 1
ATOM 801 C CA . GLN A 1 100 ? 20.875 -1.251 -7.871 1 76.12 100 GLN A CA 1
ATOM 802 C C . GLN A 1 100 ? 21.641 -0.07 -8.445 1 76.12 100 GLN A C 1
ATOM 804 O O . GLN A 1 100 ? 21.719 0.994 -7.828 1 76.12 100 GLN A O 1
ATOM 809 N N . VAL A 1 101 ? 22.234 -0.25 -9.57 1 78.19 101 VAL A N 1
ATOM 810 C CA . VAL A 1 101 ? 23.016 0.793 -10.227 1 78.19 101 VAL A CA 1
ATOM 811 C C . VAL A 1 101 ? 22.109 1.956 -10.609 1 78.19 101 VAL A C 1
ATOM 813 O O . VAL A 1 101 ? 22.469 3.121 -10.422 1 78.19 101 VAL A O 1
ATOM 816 N N . ASP A 1 102 ? 20.906 1.652 -11.172 1 77 102 ASP A N 1
ATOM 817 C CA . ASP A 1 102 ? 19.938 2.66 -11.594 1 77 102 ASP A CA 1
ATOM 818 C C . ASP A 1 102 ? 19.516 3.553 -10.422 1 77 102 ASP A C 1
ATOM 820 O O . ASP A 1 102 ? 19.406 4.77 -10.578 1 77 102 ASP A O 1
ATOM 824 N N . ILE A 1 103 ? 19.188 3.027 -9.289 1 70.88 103 ILE A N 1
ATOM 825 C CA . ILE A 1 103 ? 18.766 3.773 -8.109 1 70.88 103 ILE A CA 1
ATOM 826 C C . ILE A 1 103 ? 19.875 4.707 -7.66 1 70.88 103 ILE A C 1
ATOM 828 O O . ILE A 1 103 ? 19.625 5.828 -7.211 1 70.88 103 ILE A O 1
ATOM 832 N N . LEU A 1 104 ? 21.109 4.203 -7.805 1 67.75 104 LEU A N 1
ATOM 833 C CA . LEU A 1 104 ? 22.266 4.984 -7.371 1 67.75 104 LEU A CA 1
ATOM 834 C C . LEU A 1 104 ? 22.578 6.102 -8.367 1 67.75 104 LEU A C 1
ATOM 836 O O . LEU A 1 104 ? 23.094 7.152 -7.984 1 67.75 104 LEU A O 1
ATOM 840 N N . THR A 1 105 ? 22.344 5.879 -9.508 1 73.06 105 THR A N 1
ATOM 841 C CA . THR A 1 105 ? 22.781 6.809 -10.547 1 73.06 105 THR A CA 1
ATOM 842 C C . THR A 1 105 ? 21.641 7.738 -10.953 1 73.06 105 THR A C 1
ATOM 844 O O . THR A 1 105 ? 21.891 8.844 -11.438 1 73.06 105 THR A O 1
ATOM 847 N N . SER A 1 106 ? 20.359 7.168 -11.047 1 64.12 106 SER A N 1
ATOM 848 C CA . SER A 1 106 ? 19.25 7.957 -11.547 1 64.12 106 SER A CA 1
ATOM 849 C C . SER A 1 106 ? 18.875 9.07 -10.57 1 64.12 106 SER A C 1
ATOM 851 O O . SER A 1 106 ? 18.203 10.031 -10.938 1 64.12 106 SER A O 1
ATOM 853 N N . GLY A 1 107 ? 19.406 9.031 -9.43 1 62.53 107 GLY A N 1
ATOM 854 C CA . GLY A 1 107 ? 19.016 10.047 -8.469 1 62.53 107 GLY A CA 1
ATOM 855 C C . GLY A 1 107 ? 17.516 10.125 -8.25 1 62.53 107 GLY A C 1
ATOM 856 O O . GLY A 1 107 ? 17.031 11.016 -7.547 1 62.53 107 GLY A O 1
ATOM 857 N N . LYS A 1 108 ? 16.828 9.211 -8.961 1 68.25 108 LYS A N 1
ATOM 858 C CA . LYS A 1 108 ? 15.383 9.383 -8.93 1 68.25 108 LYS A CA 1
ATOM 859 C C . LYS A 1 108 ? 14.758 8.625 -7.762 1 68.25 108 LYS A C 1
ATOM 861 O O . LYS A 1 108 ? 14.508 7.426 -7.855 1 68.25 108 LYS A O 1
ATOM 866 N N . VAL A 1 109 ? 14.969 9.094 -6.609 1 75.94 109 VAL A N 1
ATOM 867 C CA . VAL A 1 109 ? 14.266 8.57 -5.445 1 75.94 109 VAL A CA 1
ATOM 868 C C . VAL A 1 109 ? 13.055 9.445 -5.129 1 75.94 109 VAL A C 1
ATOM 870 O O . VAL A 1 109 ? 13.188 10.664 -4.973 1 75.94 109 VAL A O 1
ATOM 873 N N . TYR A 1 110 ? 11.938 8.773 -5.234 1 77.44 110 TYR A N 1
ATOM 874 C CA . TYR A 1 110 ? 10.711 9.5 -4.934 1 77.44 110 TYR A CA 1
ATOM 875 C C . TYR A 1 110 ? 10.281 9.273 -3.484 1 77.44 110 TYR A C 1
ATOM 877 O O . TYR A 1 110 ? 10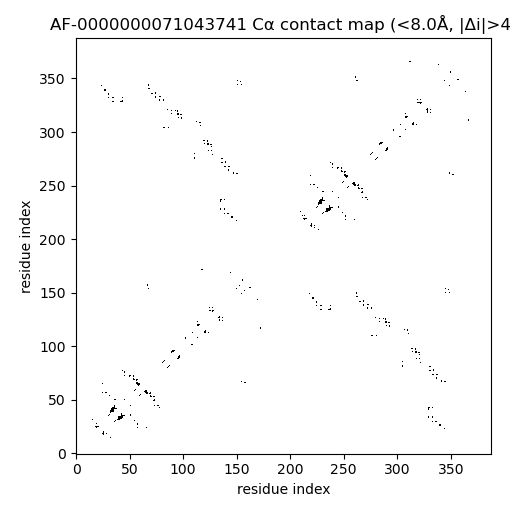.625 8.25 -2.883 1 77.44 110 TYR A O 1
ATOM 885 N N . LEU A 1 111 ? 9.539 10.258 -2.99 1 87 111 LEU A N 1
ATOM 886 C CA . LEU A 1 111 ? 9.086 10.172 -1.605 1 87 111 LEU A CA 1
ATOM 887 C C . LEU A 1 111 ? 8.234 8.922 -1.386 1 87 111 LEU A C 1
ATOM 889 O O . LEU A 1 111 ? 8.367 8.25 -0.36 1 87 111 LEU A O 1
ATOM 893 N N . ALA A 1 112 ? 7.461 8.617 -2.33 1 82.12 112 ALA A N 1
ATOM 894 C CA . ALA A 1 112 ? 6.602 7.438 -2.25 1 82.12 112 ALA A CA 1
ATOM 895 C C . ALA A 1 112 ? 7.426 6.172 -2.039 1 82.12 112 ALA A C 1
ATOM 897 O O . ALA A 1 112 ? 7.027 5.285 -1.276 1 82.12 112 ALA A O 1
ATOM 898 N N . ASP A 1 113 ? 8.578 6.156 -2.629 1 75.94 113 ASP A N 1
ATOM 899 C CA . ASP A 1 113 ? 9.445 4.988 -2.498 1 75.94 113 ASP A CA 1
ATOM 900 C C . ASP A 1 113 ? 9.945 4.832 -1.063 1 75.94 113 ASP A C 1
ATOM 902 O O . ASP A 1 113 ? 10.141 3.713 -0.587 1 75.94 113 ASP A O 1
ATOM 906 N N . VAL A 1 114 ? 10.141 5.898 -0.474 1 84.06 114 VAL A N 1
ATOM 907 C CA . VAL A 1 114 ? 10.68 5.902 0.882 1 84.06 114 VAL A CA 1
ATOM 908 C C . VAL A 1 114 ? 9.57 5.605 1.883 1 84.06 114 VAL A C 1
ATOM 910 O O . VAL A 1 114 ? 9.734 4.773 2.777 1 84.06 114 VAL A O 1
ATOM 913 N N . LEU A 1 115 ? 8.414 6.145 1.655 1 85.06 115 LEU A N 1
ATOM 914 C CA . LEU A 1 115 ? 7.32 6.055 2.617 1 85.06 115 LEU A CA 1
ATOM 915 C C . LEU A 1 115 ? 6.762 4.637 2.68 1 85.06 115 LEU A C 1
ATOM 917 O O . LEU A 1 115 ? 6.281 4.199 3.729 1 85.06 115 LEU A O 1
ATOM 921 N N . TYR A 1 116 ? 6.902 3.936 1.665 1 74.12 116 TYR A N 1
ATOM 922 C CA . TYR A 1 116 ? 6.312 2.602 1.611 1 74.12 116 TYR A CA 1
ATOM 923 C C . TYR A 1 116 ? 7.363 1.529 1.866 1 74.12 116 TYR A C 1
ATOM 925 O O . TYR A 1 116 ? 7.066 0.333 1.807 1 74.12 116 TYR A O 1
ATOM 933 N N . ASN A 1 117 ? 8.5 1.969 2.109 1 73.81 117 ASN A N 1
ATOM 934 C CA . ASN A 1 117 ? 9.586 1.08 2.514 1 73.81 117 ASN A CA 1
ATOM 935 C C . ASN A 1 117 ? 9.906 1.225 3.998 1 73.81 117 ASN A C 1
ATOM 937 O O . ASN A 1 117 ? 10.445 2.248 4.426 1 73.81 117 ASN A O 1
ATOM 941 N N . GLU A 1 118 ? 9.672 0.196 4.758 1 73.75 118 GLU A N 1
ATOM 942 C CA . GLU A 1 118 ? 9.781 0.236 6.215 1 73.75 118 GLU A CA 1
ATOM 943 C C . GLU A 1 118 ? 11.188 0.642 6.648 1 73.75 118 GLU A C 1
ATOM 945 O O . GLU A 1 118 ? 11.352 1.451 7.566 1 73.75 118 GLU A O 1
ATOM 950 N N . SER A 1 119 ? 12.18 0.023 5.977 1 75.62 119 SER A N 1
ATOM 951 C CA . SER A 1 119 ? 13.547 0.379 6.344 1 75.62 119 SER A CA 1
ATOM 952 C C . SER A 1 119 ? 13.844 1.837 6.012 1 75.62 119 SER A C 1
ATOM 954 O O . SER A 1 119 ? 14.414 2.562 6.836 1 75.62 119 SER A O 1
ATOM 956 N N . ALA A 1 120 ? 13.469 2.254 4.848 1 84.19 120 ALA A N 1
ATOM 957 C CA . ALA A 1 120 ? 13.727 3.627 4.422 1 84.19 120 ALA A CA 1
ATOM 958 C C . ALA A 1 120 ? 12.953 4.625 5.277 1 84.19 120 ALA A C 1
ATOM 960 O O . ALA A 1 120 ? 13.477 5.676 5.648 1 84.19 120 ALA A O 1
ATOM 961 N N . THR A 1 121 ? 11.695 4.266 5.633 1 88.5 121 THR A N 1
ATOM 962 C CA . THR A 1 121 ? 10.844 5.164 6.398 1 88.5 121 THR A CA 1
ATOM 963 C C . THR A 1 121 ? 11.406 5.395 7.797 1 88.5 121 THR A C 1
ATOM 965 O O . THR A 1 121 ? 11.297 6.492 8.344 1 88.5 121 THR A O 1
ATOM 968 N N . SER A 1 122 ? 12.016 4.414 8.344 1 90 122 SER A N 1
ATOM 969 C CA . SER A 1 122 ? 12.625 4.551 9.656 1 90 122 SER A CA 1
ATOM 970 C C . SER A 1 122 ? 13.711 5.621 9.656 1 90 122 SER A C 1
ATOM 972 O O . SER A 1 122 ? 13.797 6.426 10.586 1 90 122 SER A O 1
ATOM 974 N N . TYR A 1 123 ? 14.547 5.629 8.617 1 91.31 123 TYR A N 1
ATOM 975 C CA . TYR A 1 123 ? 15.586 6.648 8.516 1 91.31 123 TYR A CA 1
ATOM 976 C C . TYR A 1 123 ? 14.977 8.023 8.273 1 91.31 123 TYR A C 1
ATOM 978 O O . TYR A 1 123 ? 15.453 9.023 8.82 1 91.31 123 TYR A O 1
ATOM 986 N N . LEU A 1 124 ? 13.898 8.109 7.504 1 94.81 124 LEU A N 1
ATOM 987 C CA . LEU A 1 124 ? 13.18 9.359 7.285 1 94.81 124 LEU A CA 1
ATOM 988 C C . LEU A 1 124 ? 12.594 9.883 8.594 1 94.81 124 LEU A C 1
ATOM 990 O O . LEU A 1 124 ? 12.648 11.086 8.867 1 94.81 124 LEU A O 1
ATOM 994 N N . MET A 1 125 ? 12.047 8.969 9.367 1 95.12 125 MET A N 1
ATOM 995 C CA . MET A 1 125 ? 11.461 9.328 10.648 1 95.12 125 MET A CA 1
ATOM 996 C C . MET A 1 125 ? 12.5 9.945 11.578 1 95.12 125 MET A C 1
ATOM 998 O O . MET A 1 125 ? 12.234 10.953 12.242 1 95.12 125 MET A O 1
ATOM 1002 N N . GLU A 1 126 ? 13.688 9.375 11.625 1 94.31 126 GLU A N 1
ATOM 1003 C CA . GLU A 1 126 ? 14.773 9.914 12.445 1 94.31 126 GLU A CA 1
ATOM 1004 C C . GLU A 1 126 ? 15.195 11.297 11.961 1 94.31 126 GLU A C 1
ATOM 1006 O O . GLU A 1 126 ? 15.43 12.203 12.773 1 94.31 126 GLU A O 1
ATOM 1011 N N . TYR A 1 127 ? 15.312 11.391 10.719 1 97.44 127 TYR A N 1
ATOM 1012 C CA . TYR A 1 127 ? 15.656 12.68 10.125 1 97.44 127 TYR A CA 1
ATOM 1013 C C . TYR A 1 127 ? 14.617 13.734 10.492 1 97.44 127 TYR A C 1
ATOM 1015 O O . TYR A 1 127 ? 14.969 14.82 10.945 1 97.44 127 TYR A O 1
ATOM 1023 N N . LEU A 1 128 ? 13.273 13.391 10.328 1 97.25 128 LEU A N 1
ATOM 1024 C CA . LEU A 1 128 ? 12.195 14.328 10.609 1 97.25 128 LEU A CA 1
ATOM 1025 C C . LEU A 1 128 ? 12.133 14.656 12.094 1 97.25 128 LEU A C 1
ATOM 1027 O O . LEU A 1 128 ? 11.789 15.781 12.477 1 97.25 128 LEU A O 1
ATOM 1031 N N . ASP A 1 129 ? 12.422 13.68 12.922 1 95.75 129 ASP A N 1
ATOM 1032 C CA . ASP A 1 129 ? 12.477 13.914 14.359 1 95.75 129 ASP A CA 1
ATOM 1033 C C . ASP A 1 129 ? 13.531 14.953 14.711 1 95.75 129 ASP A C 1
ATOM 1035 O O . ASP A 1 129 ? 13.289 15.859 15.516 1 95.75 129 ASP A O 1
ATOM 1039 N N . GLN A 1 130 ? 14.742 14.75 14.117 1 96.12 130 GLN A N 1
ATOM 1040 C CA . GLN A 1 130 ? 15.82 15.711 14.328 1 96.12 130 GLN A CA 1
ATOM 1041 C C . GLN A 1 130 ? 15.422 17.109 13.859 1 96.12 130 GLN A C 1
ATOM 1043 O O . GLN A 1 130 ? 15.797 18.109 14.469 1 96.12 130 GLN A O 1
ATOM 1048 N N . GLU A 1 131 ? 14.664 17.219 12.812 1 96.5 131 GLU A N 1
ATOM 1049 C CA . GLU A 1 131 ? 14.219 18.5 12.258 1 96.5 131 GLU A CA 1
ATOM 1050 C C . GLU A 1 131 ? 13 19.031 13.008 1 96.5 131 GLU A C 1
ATOM 1052 O O . GLU A 1 131 ? 12.539 20.141 12.734 1 96.5 131 GLU A O 1
ATOM 1057 N N . GLY A 1 132 ? 12.391 18.25 13.898 1 95.56 132 GLY A N 1
ATOM 1058 C CA . GLY A 1 132 ? 11.242 18.688 14.68 1 95.56 132 GLY A CA 1
ATOM 1059 C C . GLY A 1 132 ? 9.93 18.594 13.922 1 95.56 132 GLY A C 1
ATOM 1060 O O . GLY A 1 132 ? 8.961 19.266 14.281 1 95.56 132 GLY A O 1
ATOM 1061 N N . SER A 1 133 ? 9.961 17.781 12.836 1 97.19 133 SER A N 1
ATOM 1062 C CA . SER A 1 133 ? 8.773 17.734 11.984 1 97.19 133 SER A CA 1
ATOM 1063 C C . SER A 1 133 ? 8.266 16.312 11.812 1 97.19 133 SER A C 1
ATOM 1065 O O . SER A 1 133 ? 7.633 15.992 10.805 1 97.19 133 SER A O 1
ATOM 1067 N N . VAL A 1 134 ? 8.578 15.469 12.797 1 96.12 134 VAL A N 1
ATOM 1068 C CA . VAL A 1 134 ? 8.211 14.062 12.711 1 96.12 134 VAL A CA 1
ATOM 1069 C C . VAL A 1 134 ? 6.688 13.922 12.766 1 96.12 134 VAL A C 1
ATOM 1071 O O . VAL A 1 134 ? 6.129 12.945 12.258 1 96.12 134 VAL A O 1
ATOM 1074 N N . HIS A 1 135 ? 5.961 14.898 13.352 1 96.12 135 HIS A N 1
ATOM 1075 C CA . HIS A 1 135 ? 4.508 14.867 13.477 1 96.12 135 HIS A CA 1
ATOM 1076 C C . HIS A 1 135 ? 3.838 14.859 12.102 1 96.12 135 HIS A C 1
ATOM 1078 O O . HIS A 1 135 ? 2.729 14.344 11.953 1 96.12 135 HIS A O 1
ATOM 1084 N N . MET A 1 136 ? 4.453 15.367 11.07 1 96.75 136 MET A N 1
ATOM 1085 C CA . MET A 1 136 ? 3.932 15.312 9.703 1 96.75 136 MET A CA 1
ATOM 1086 C C . MET A 1 136 ? 3.811 13.875 9.227 1 96.75 136 MET A C 1
ATOM 1088 O O . MET A 1 136 ? 2.775 13.477 8.688 1 96.75 136 MET A O 1
ATOM 1092 N N . LEU A 1 137 ? 4.891 13.195 9.5 1 95.56 137 LEU A N 1
ATOM 1093 C CA . LEU A 1 137 ? 4.91 11.789 9.109 1 95.56 137 LEU A CA 1
ATOM 1094 C C . LEU A 1 137 ? 3.947 10.969 9.969 1 95.56 137 LEU A C 1
ATOM 1096 O O . LEU A 1 137 ? 3.27 10.07 9.469 1 95.56 137 LEU A O 1
ATOM 1100 N N . HIS A 1 138 ? 3.869 11.328 11.258 1 93.19 138 HIS A N 1
ATOM 1101 C CA . HIS A 1 138 ? 2.945 10.633 12.141 1 93.19 138 HIS A CA 1
ATOM 1102 C C . HIS A 1 138 ? 1.507 10.766 11.656 1 93.19 138 HIS A C 1
ATOM 1104 O O . HIS A 1 138 ? 0.759 9.781 11.633 1 93.19 138 HIS A O 1
ATOM 1110 N N . PHE A 1 139 ? 1.157 11.883 11.227 1 96.25 139 PHE A N 1
ATOM 1111 C CA . PHE A 1 139 ? -0.191 12.07 10.695 1 96.25 139 PHE A CA 1
ATOM 1112 C C . PHE A 1 139 ? -0.397 11.234 9.438 1 96.25 139 PHE A C 1
ATOM 1114 O O . PHE A 1 139 ? -1.421 10.562 9.289 1 96.25 139 PHE A O 1
ATOM 1121 N N . TRP A 1 140 ? 0.621 11.383 8.531 1 94.81 140 TRP A N 1
ATOM 1122 C CA . TRP A 1 140 ? 0.502 10.68 7.262 1 94.81 140 TRP A CA 1
ATOM 1123 C C . TRP A 1 140 ? 0.278 9.188 7.484 1 94.81 140 TRP A C 1
ATOM 1125 O O . TRP A 1 140 ? -0.594 8.586 6.855 1 94.81 140 TRP A O 1
ATOM 1135 N N . LEU A 1 141 ? 0.947 8.656 8.43 1 89.31 141 LEU A N 1
ATOM 1136 C CA . LEU A 1 141 ? 0.835 7.242 8.766 1 89.31 141 LEU A CA 1
ATOM 1137 C C . LEU A 1 141 ? -0.494 6.949 9.453 1 89.31 141 LEU A C 1
ATOM 1139 O O . LEU A 1 141 ? -1.161 5.965 9.125 1 89.31 141 LEU A O 1
ATOM 1143 N N . ALA A 1 142 ? -0.898 7.77 10.367 1 89.88 142 ALA A N 1
ATOM 1144 C CA . ALA A 1 142 ? -2.139 7.578 11.117 1 89.88 142 ALA A CA 1
ATOM 1145 C C . ALA A 1 142 ? -3.35 7.617 10.188 1 89.88 142 ALA A C 1
ATOM 1147 O O . ALA A 1 142 ? -4.254 6.785 10.297 1 89.88 142 ALA A O 1
ATOM 1148 N N . ALA A 1 143 ? -3.35 8.594 9.281 1 91.88 143 ALA A N 1
ATOM 1149 C CA . ALA A 1 143 ? -4.441 8.719 8.32 1 91.88 143 ALA A CA 1
ATOM 1150 C C . ALA A 1 143 ? -4.516 7.504 7.406 1 91.88 143 ALA A C 1
ATOM 1152 O O . ALA A 1 143 ? -5.602 7.004 7.113 1 91.88 143 ALA A O 1
ATOM 1153 N N . GLY A 1 144 ? -3.387 7.047 6.98 1 86 144 GLY A N 1
ATOM 1154 C CA . GLY A 1 144 ? -3.338 5.855 6.152 1 86 144 GLY A CA 1
ATOM 1155 C C . GLY A 1 144 ? -3.844 4.613 6.863 1 86 144 GLY A C 1
ATOM 1156 O O . GLY A 1 144 ? -4.617 3.838 6.297 1 86 144 GLY A O 1
ATOM 1157 N N . ASN A 1 145 ? -3.348 4.48 8.078 1 80 145 ASN A N 1
ATOM 1158 C CA . ASN A 1 145 ? -3.775 3.336 8.875 1 80 145 ASN A CA 1
ATOM 1159 C C . ASN A 1 145 ? -5.277 3.369 9.141 1 80 145 ASN A C 1
ATOM 1161 O O . ASN A 1 145 ? -5.938 2.33 9.125 1 80 145 ASN A O 1
ATOM 1165 N N . PHE A 1 146 ? -5.754 4.5 9.391 1 85.88 146 PHE A N 1
ATOM 1166 C CA . PHE A 1 146 ? -7.184 4.688 9.609 1 85.88 146 PHE A CA 1
ATOM 1167 C C . PHE A 1 146 ? -7.984 4.215 8.406 1 85.88 146 PHE A C 1
ATOM 1169 O O . PHE A 1 146 ? -8.953 3.469 8.547 1 85.88 146 PHE A O 1
ATOM 1176 N N . GLN A 1 147 ? -7.602 4.672 7.258 1 79.75 147 GLN A N 1
ATOM 1177 C CA . GLN A 1 147 ? -8.281 4.305 6.023 1 79.75 147 GLN A CA 1
ATOM 1178 C C . GLN A 1 147 ? -8.25 2.795 5.801 1 79.75 147 GLN A C 1
ATOM 1180 O O . GLN A 1 147 ? -9.258 2.193 5.43 1 79.75 147 GLN A O 1
ATOM 1185 N N . GLN A 1 148 ? -7.152 2.264 6.051 1 72.44 148 GLN A N 1
ATOM 1186 C CA . GLN A 1 148 ? -6.984 0.828 5.859 1 72.44 148 GLN A CA 1
ATOM 1187 C C . GLN A 1 148 ? -7.891 0.036 6.797 1 72.44 148 GLN A C 1
ATOM 1189 O O . GLN A 1 148 ? -8.484 -0.967 6.391 1 72.44 148 GLN A O 1
ATOM 1194 N N . GLN A 1 149 ? -7.918 0.47 7.996 1 72.31 149 GLN A N 1
ATOM 1195 C CA . GLN A 1 149 ? -8.758 -0.201 8.984 1 72.31 149 GLN A CA 1
ATOM 1196 C C . GLN A 1 149 ? -10.227 -0.147 8.586 1 72.31 149 GLN A C 1
ATOM 1198 O O . GLN A 1 149 ? -10.961 -1.123 8.766 1 72.31 149 GLN A O 1
ATOM 1203 N N . LEU A 1 150 ? -10.656 0.957 8.102 1 72.81 150 LEU A N 1
ATOM 1204 C CA . LEU A 1 150 ? -12.039 1.123 7.672 1 72.81 150 LEU A CA 1
ATOM 1205 C C . LEU A 1 150 ? -12.359 0.198 6.504 1 72.81 150 LEU A C 1
ATOM 1207 O O . LEU A 1 150 ? -13.445 -0.396 6.461 1 72.81 150 LEU A O 1
ATOM 1211 N N . LEU A 1 151 ? -11.438 0.114 5.648 1 64.5 151 LEU A N 1
ATOM 1212 C CA . LEU A 1 151 ? -11.641 -0.733 4.48 1 64.5 151 LEU A CA 1
ATOM 1213 C C . LEU A 1 151 ? -11.719 -2.203 4.879 1 64.5 151 LEU A C 1
ATOM 1215 O O . LEU A 1 151 ? -12.508 -2.963 4.316 1 64.5 151 LEU A O 1
ATOM 1219 N N . MET A 1 152 ? -10.914 -2.482 5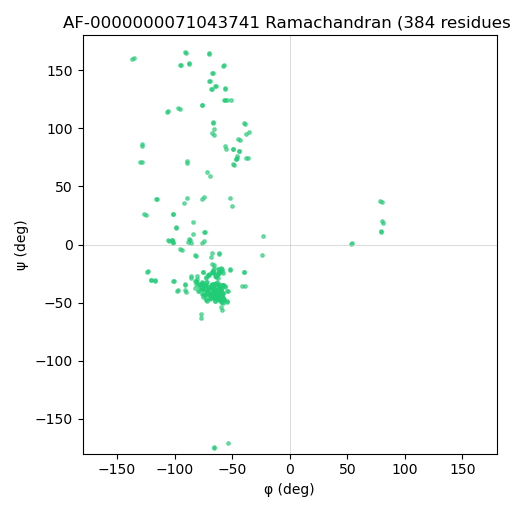.836 1 63.47 152 MET A N 1
ATOM 1220 C CA . MET A 1 152 ? -10.914 -3.859 6.32 1 63.47 152 MET A CA 1
ATOM 1221 C C . MET A 1 152 ? -12.211 -4.18 7.059 1 63.47 152 MET A C 1
ATOM 1223 O O . MET A 1 152 ? -12.711 -5.305 6.98 1 63.47 152 MET A O 1
ATOM 1227 N N . GLN A 1 153 ? -12.609 -3.215 7.84 1 61.38 153 GLN A N 1
ATOM 1228 C CA . GLN A 1 153 ? -13.844 -3.396 8.594 1 61.38 153 GLN A CA 1
ATOM 1229 C C . GLN A 1 153 ? -15.047 -3.471 7.66 1 61.38 153 GLN A C 1
ATOM 1231 O O . GLN A 1 153 ? -15.969 -4.254 7.891 1 61.38 153 GLN A O 1
ATOM 1236 N N . GLN A 1 154 ? -14.984 -2.57 6.797 1 57.84 154 GLN A N 1
ATOM 1237 C CA . GLN A 1 154 ? -16.078 -2.6 5.832 1 57.84 154 GLN A CA 1
ATOM 1238 C C . GLN A 1 154 ? -16.078 -3.902 5.039 1 57.84 154 GLN A C 1
ATOM 1240 O O . GLN A 1 154 ? -17.141 -4.418 4.676 1 57.84 154 GLN A O 1
ATOM 1245 N N . GLY A 1 155 ? -14.805 -4.211 4.84 1 48.84 155 GLY A N 1
ATOM 1246 C CA . GLY A 1 155 ? -14.719 -5.516 4.199 1 48.84 155 GLY A CA 1
ATOM 1247 C C . GLY A 1 155 ? -15.133 -6.656 5.113 1 48.84 155 GLY A C 1
ATOM 1248 O O . GLY A 1 155 ? -15.68 -7.656 4.648 1 48.84 155 GLY A O 1
ATOM 1249 N N . GLN A 1 156 ? -14.484 -6.516 6.461 1 43.34 156 GLN A N 1
ATOM 1250 C CA . GLN A 1 156 ? -14.867 -7.535 7.434 1 43.34 156 GLN A CA 1
ATOM 1251 C C . GLN A 1 156 ? -16.375 -7.523 7.68 1 43.34 156 GLN A C 1
ATOM 1253 O O . GLN A 1 156 ? -16.969 -8.562 7.953 1 43.34 156 GLN A O 1
ATOM 1258 N N . TYR A 1 157 ? -16.922 -6.328 8.086 1 37.38 157 TYR A N 1
ATOM 1259 C CA . TYR A 1 157 ? -18.359 -6.426 8.336 1 37.38 157 TYR A CA 1
ATOM 1260 C C . TYR A 1 157 ? -19.031 -7.316 7.297 1 37.38 157 TYR A C 1
ATOM 1262 O O . TYR A 1 157 ? -19.953 -8.078 7.621 1 37.38 157 TYR A O 1
ATOM 1270 N N . ASP A 1 158 ? -18.531 -7.223 6.145 1 35.69 158 ASP A N 1
ATOM 1271 C CA . ASP A 1 158 ? -19.078 -8.32 5.344 1 35.69 158 ASP A CA 1
ATOM 1272 C C . ASP A 1 158 ? -18.359 -9.633 5.652 1 35.69 158 ASP A C 1
ATOM 1274 O O . ASP A 1 158 ? -18.969 -10.695 5.652 1 35.69 158 ASP A O 1
ATOM 1278 N N . ALA A 1 159 ? -17.016 -9.586 5.91 1 32.12 159 ALA A N 1
ATOM 1279 C CA . ALA A 1 159 ? -16.297 -10.781 6.316 1 32.12 159 ALA A CA 1
ATOM 1280 C C . ALA A 1 159 ? -16.422 -11.023 7.82 1 32.12 159 ALA A C 1
ATOM 1282 O O . ALA A 1 159 ? -15.812 -11.945 8.359 1 32.12 159 ALA A O 1
ATOM 1283 N N . GLN A 1 160 ? -16.953 -10.727 8.914 1 30.95 160 GLN A N 1
ATOM 1284 C CA . GLN A 1 160 ? -17.406 -11.453 10.094 1 30.95 160 GLN A CA 1
ATOM 1285 C C . GLN A 1 160 ? -17.703 -12.914 9.758 1 30.95 160 GLN A C 1
ATOM 1287 O O . GLN A 1 160 ? -17.953 -13.719 10.656 1 30.95 160 GLN A O 1
ATOM 1292 N N . GLN A 1 161 ? -17.609 -13.82 8.797 1 28.47 161 GLN A N 1
ATOM 1293 C CA . GLN A 1 161 ? -16.969 -15.102 9.094 1 28.47 161 GLN A CA 1
ATOM 1294 C C . GLN A 1 161 ? -15.453 -14.961 9.133 1 28.47 161 GLN A C 1
ATOM 1296 O O . GLN A 1 161 ? -14.797 -15.578 9.969 1 28.47 161 GLN A O 1
ATOM 1301 N N . ALA A 1 162 ? -14.531 -14.586 8.055 1 24.25 162 ALA A N 1
ATOM 1302 C CA . ALA A 1 162 ? -13.117 -14.891 7.879 1 24.25 162 ALA A CA 1
ATOM 1303 C C . ALA A 1 162 ? -12.234 -13.797 8.469 1 24.25 162 ALA A C 1
ATOM 1305 O O . ALA A 1 162 ? -11.094 -13.609 8.039 1 24.25 162 ALA A O 1
ATOM 1306 N N . GLN A 1 163 ? -12.375 -13.078 9.492 1 26.2 163 GLN A N 1
ATOM 1307 C CA . GLN A 1 163 ? -11.812 -11.867 10.078 1 26.2 163 GLN A CA 1
ATOM 1308 C C . GLN A 1 163 ? -10.344 -12.062 10.438 1 26.2 163 GLN A C 1
ATOM 1310 O O . GLN A 1 163 ? -9.664 -11.117 10.852 1 26.2 163 GLN A O 1
ATOM 1315 N N . ASP A 1 164 ? -9.711 -13.234 10.781 1 25.28 164 ASP A N 1
ATOM 1316 C CA . ASP A 1 164 ? -8.547 -13.312 11.656 1 25.28 164 ASP A CA 1
ATOM 1317 C C . ASP A 1 164 ? -7.297 -12.789 10.961 1 25.28 164 ASP A C 1
ATOM 1319 O O . ASP A 1 164 ? -6.43 -12.188 11.594 1 25.28 164 ASP A O 1
ATOM 1323 N N . ASP A 1 165 ? -6.938 -13.156 9.656 1 25.31 165 ASP A N 1
ATOM 1324 C CA . ASP A 1 165 ? -5.562 -13.375 9.219 1 25.31 165 ASP A CA 1
ATOM 1325 C C . ASP A 1 165 ? -4.941 -12.094 8.68 1 25.31 165 ASP A C 1
ATOM 1327 O O . ASP A 1 165 ? -3.719 -11.984 8.57 1 25.31 165 ASP A O 1
ATOM 1331 N N . ALA A 1 166 ? -5.609 -11.234 7.938 1 27.77 166 ALA A N 1
ATOM 1332 C CA . ALA A 1 166 ? -4.906 -10.312 7.051 1 27.77 166 ALA A CA 1
ATOM 1333 C C . ALA A 1 166 ? -4.273 -9.172 7.836 1 27.77 166 ALA A C 1
ATOM 1335 O O . ALA A 1 166 ? -3.689 -8.258 7.254 1 27.77 166 ALA A O 1
ATOM 1336 N N . MET A 1 167 ? -4.289 -9 9.148 1 26.81 167 MET A N 1
ATOM 1337 C CA . MET A 1 167 ? -3.748 -7.945 9.992 1 26.81 167 MET A CA 1
ATOM 1338 C C . MET A 1 167 ? -2.23 -7.859 9.859 1 26.81 167 MET A C 1
ATOM 1340 O O . MET A 1 167 ? -1.596 -7 10.469 1 26.81 167 MET A O 1
ATOM 1344 N N . VAL A 1 168 ? -1.582 -8.758 9.203 1 28.5 168 VAL A N 1
ATOM 1345 C CA . VAL A 1 168 ? -0.143 -8.93 9.359 1 28.5 168 VAL A CA 1
ATOM 1346 C C . VAL A 1 168 ? 0.597 -7.777 8.688 1 28.5 168 VAL A C 1
ATOM 1348 O O . VAL A 1 168 ? 1.544 -7.227 9.25 1 28.5 168 VAL A O 1
ATOM 1351 N N . LEU A 1 169 ? 0.228 -7.449 7.457 1 28.02 169 LEU A N 1
ATOM 1352 C CA . LEU A 1 169 ? 1.246 -6.617 6.828 1 28.02 169 LEU A CA 1
ATOM 1353 C C . LEU A 1 169 ? 1.219 -5.199 7.391 1 28.02 169 LEU A C 1
ATOM 1355 O O . LEU A 1 169 ? 2.271 -4.602 7.625 1 28.02 169 LEU A O 1
ATOM 1359 N N . TYR A 1 170 ? 0.065 -4.637 7.57 1 27.77 170 TYR A N 1
ATOM 1360 C CA . TYR A 1 170 ? -0.005 -3.258 8.039 1 27.77 170 TYR A CA 1
ATOM 1361 C C . TYR A 1 170 ? 0.369 -3.162 9.516 1 27.77 170 TYR A C 1
ATOM 1363 O O . TYR A 1 170 ? 0.882 -2.137 9.961 1 27.77 170 TYR A O 1
ATOM 1371 N N . ASP A 1 171 ? 0.191 -4.125 10.305 1 30.14 171 ASP A N 1
ATOM 1372 C CA . ASP A 1 171 ? 0.521 -4.133 11.727 1 30.14 171 ASP A CA 1
ATOM 1373 C C . ASP A 1 171 ? 2.031 -4.074 11.938 1 30.14 171 ASP A C 1
ATOM 1375 O O . ASP A 1 171 ? 2.504 -3.533 12.945 1 30.14 171 ASP A O 1
ATOM 1379 N N . ASN A 1 172 ? 2.674 -4.465 11.031 1 29.86 172 ASN A N 1
ATOM 1380 C CA . ASN A 1 172 ? 4.105 -4.523 11.305 1 29.86 172 ASN A CA 1
ATOM 1381 C C . ASN A 1 172 ? 4.727 -3.129 11.352 1 29.86 172 ASN A C 1
ATOM 1383 O O . ASN A 1 172 ? 5.57 -2.846 12.203 1 29.86 172 ASN A O 1
ATOM 1387 N N . VAL A 1 173 ? 4.309 -2.268 10.5 1 29.41 173 VAL A N 1
ATOM 1388 C CA . VAL A 1 173 ? 4.961 -0.965 10.594 1 29.41 173 VAL A CA 1
ATOM 1389 C C . VAL A 1 173 ? 4.41 -0.2 11.797 1 29.41 173 VAL A C 1
ATOM 1391 O O . VAL A 1 173 ? 5.168 0.444 12.531 1 29.41 173 VAL A O 1
ATOM 1394 N N . ILE A 1 174 ? 3.219 -0.343 12.156 1 31.16 174 ILE A N 1
ATOM 1395 C CA . ILE A 1 174 ? 2.713 0.345 13.336 1 31.16 174 ILE A CA 1
ATOM 1396 C C . ILE A 1 174 ? 3.207 -0.363 14.594 1 31.16 174 ILE A C 1
ATOM 1398 O O . ILE A 1 174 ? 3.557 0.287 15.586 1 31.16 174 ILE A O 1
ATOM 1402 N N . VAL A 1 175 ? 3.256 -1.64 14.586 1 30.41 175 VAL A N 1
ATOM 1403 C CA . VAL A 1 175 ? 3.711 -2.35 15.781 1 30.41 175 VAL A CA 1
ATOM 1404 C C . VAL A 1 175 ? 5.195 -2.068 16.016 1 30.41 175 VAL A C 1
ATOM 1406 O O . VAL A 1 175 ? 5.633 -1.933 17.156 1 30.41 175 VAL A O 1
ATOM 1409 N N . LEU A 1 176 ? 5.91 -1.929 14.977 1 27.55 176 LEU A N 1
ATOM 1410 C CA . LEU A 1 176 ? 7.312 -1.62 15.234 1 27.55 176 LEU A CA 1
ATOM 1411 C C . LEU A 1 176 ? 7.449 -0.273 15.938 1 27.55 176 LEU A C 1
ATOM 1413 O O . LEU A 1 176 ? 8.273 -0.121 16.844 1 27.55 176 LEU A O 1
ATOM 1417 N N . TYR A 1 177 ? 6.609 0.638 15.68 1 28.78 177 TYR A N 1
ATOM 1418 C CA . TYR A 1 177 ? 6.762 1.936 16.328 1 28.78 177 TYR A CA 1
ATOM 1419 C C . TYR A 1 177 ? 6.164 1.919 17.734 1 28.78 177 TYR A C 1
ATOM 1421 O O . TYR A 1 177 ? 6.621 2.643 18.625 1 28.78 177 TYR A O 1
ATOM 1429 N N . GLN A 1 178 ? 5.152 1.172 17.984 1 31.25 178 GLN A N 1
ATOM 1430 C CA . GLN A 1 178 ? 4.723 1.157 19.375 1 31.25 178 GLN A CA 1
ATOM 1431 C C . GLN A 1 178 ? 5.793 0.547 20.266 1 31.25 178 GLN A C 1
ATOM 1433 O O . GLN A 1 178 ? 6.023 1.025 21.391 1 31.25 178 GLN A O 1
ATOM 1438 N N . ASP A 1 179 ? 6.422 -0.411 19.844 1 30.64 179 ASP A N 1
ATOM 1439 C CA . ASP A 1 179 ? 7.461 -1.003 20.688 1 30.64 179 ASP A CA 1
ATOM 1440 C C . ASP A 1 179 ? 8.688 -0.101 20.75 1 30.64 179 ASP A C 1
ATOM 1442 O O . ASP A 1 179 ? 9.32 0.023 21.812 1 30.64 179 ASP A O 1
ATOM 1446 N N . GLN A 1 180 ? 9.008 0.54 19.703 1 32 180 GLN A N 1
ATOM 1447 C CA . GLN A 1 180 ? 10.227 1.329 19.766 1 32 180 GLN A CA 1
ATOM 1448 C C . GLN A 1 180 ? 9.984 2.662 20.469 1 32 180 GLN A C 1
ATOM 1450 O O . GLN A 1 180 ? 10.922 3.275 21 1 32 180 GLN A O 1
ATOM 1455 N N . GLN A 1 181 ? 8.891 3.217 20.438 1 33.16 181 GLN A N 1
ATOM 1456 C CA . GLN A 1 181 ? 8.742 4.363 21.328 1 33.16 181 GLN A CA 1
ATOM 1457 C C . GLN A 1 181 ? 8.984 3.965 22.781 1 33.16 181 GLN A C 1
ATOM 1459 O O . GLN A 1 181 ? 9.359 4.801 23.594 1 33.16 181 GLN A O 1
ATOM 1464 N N . LEU A 1 182 ? 8.836 2.756 23.141 1 31.98 182 LEU A N 1
ATOM 1465 C CA . LEU A 1 182 ? 9.188 2.453 24.516 1 31.98 182 LEU A CA 1
ATOM 1466 C C . LEU A 1 182 ? 10.703 2.48 24.703 1 31.98 182 LEU A C 1
ATOM 1468 O O . LEU A 1 182 ? 11.195 2.912 25.75 1 31.98 182 LEU A O 1
ATOM 1472 N N . THR A 1 183 ? 11.422 2.049 23.672 1 30.81 183 THR A N 1
ATOM 1473 C CA . THR A 1 183 ? 12.836 1.891 23.969 1 30.81 183 THR A CA 1
ATOM 1474 C C . THR A 1 183 ? 13.555 3.236 23.922 1 30.81 183 THR A C 1
ATOM 1476 O O . THR A 1 183 ? 14.578 3.426 24.578 1 30.81 183 THR A O 1
ATOM 1479 N N . LEU A 1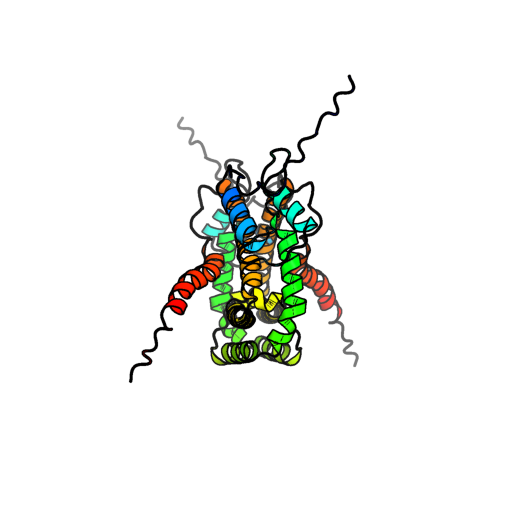 184 ? 13.164 4.113 23.078 1 29.38 184 LEU A N 1
ATOM 1480 C CA . LEU A 1 184 ? 13.984 5.32 23.078 1 29.38 184 LEU A CA 1
ATOM 1481 C C . LEU A 1 184 ? 13.773 6.121 24.359 1 29.38 184 LEU A C 1
ATOM 1483 O O . LEU A 1 184 ? 14.602 6.973 24.703 1 29.38 184 LEU A O 1
ATOM 1487 N N . ALA A 1 185 ? 12.711 6.059 25.031 1 31.11 185 ALA A N 1
ATOM 1488 C CA . ALA A 1 185 ? 12.664 6.801 26.281 1 31.11 185 ALA A CA 1
ATOM 1489 C C . ALA A 1 185 ? 13.656 6.242 27.297 1 31.11 185 ALA A C 1
ATOM 1491 O O . ALA A 1 185 ? 14.117 6.957 28.188 1 31.11 185 ALA A O 1
ATOM 1492 N N . GLY A 1 186 ? 14.023 4.977 27.125 1 28.8 186 GLY A N 1
ATOM 1493 C CA . GLY A 1 186 ? 14.781 4.465 28.25 1 28.8 186 GLY A CA 1
ATOM 1494 C C . GLY A 1 186 ? 16.25 4.848 28.203 1 28.8 186 GLY A C 1
ATOM 1495 O O . GLY A 1 186 ? 16.922 4.867 29.234 1 28.8 186 GLY A O 1
ATOM 1496 N N . THR A 1 187 ? 16.875 4.887 27.094 1 29.11 187 THR A N 1
ATOM 1497 C CA . THR A 1 187 ? 18.312 4.785 27.281 1 29.11 187 THR A CA 1
ATOM 1498 C C . THR A 1 187 ? 18.922 6.16 27.547 1 29.11 187 THR A C 1
ATOM 1500 O O . THR A 1 187 ? 20.141 6.305 27.609 1 29.11 187 THR A O 1
ATOM 1503 N N . GLY A 1 188 ? 18.203 7.25 27.609 1 25.94 188 GLY A N 1
ATOM 1504 C CA . GLY A 1 188 ? 19 8.438 27.828 1 25.94 188 GLY A CA 1
ATOM 1505 C C . GLY A 1 188 ? 19.688 8.445 29.188 1 25.94 188 GLY A C 1
ATOM 1506 O O . GLY A 1 188 ? 20.328 9.43 29.562 1 25.94 188 GLY A O 1
ATOM 1507 N N . ARG A 1 189 ? 19.344 7.68 30.188 1 26.16 189 ARG A N 1
ATOM 1508 C CA . ARG A 1 189 ? 19.953 8.055 31.469 1 26.16 189 ARG A CA 1
ATOM 1509 C C . ARG A 1 189 ? 21.406 7.633 31.531 1 26.16 189 ARG A C 1
ATOM 1511 O O . ARG A 1 189 ? 21.719 6.484 31.859 1 26.16 189 ARG A O 1
ATOM 1518 N N . CYS A 1 190 ? 22.234 7.723 30.453 1 23.47 190 CYS A N 1
ATOM 1519 C CA . CYS A 1 190 ? 23.641 7.52 30.812 1 23.47 190 CYS A CA 1
ATOM 1520 C C . CYS A 1 190 ? 24.047 8.484 31.922 1 23.47 190 CYS A C 1
ATOM 1522 O O . CYS A 1 190 ? 23.547 9.602 32 1 23.47 190 CYS A O 1
ATOM 1524 N N . HIS A 1 191 ? 24.578 7.906 33.062 1 24.92 191 HIS A N 1
ATOM 1525 C CA . HIS A 1 191 ? 25.344 8.25 34.281 1 24.92 191 HIS A CA 1
ATOM 1526 C C . HIS A 1 191 ? 26.562 9.078 33.938 1 24.92 191 HIS A C 1
ATOM 1528 O O . HIS A 1 191 ? 27.453 8.617 33.219 1 24.92 191 HIS A O 1
ATOM 1534 N N . GLY A 1 192 ? 26.562 10.266 33.5 1 19.77 192 GLY A N 1
ATOM 1535 C CA . GLY A 1 192 ? 27.703 11.156 33.625 1 19.77 192 GLY A CA 1
ATOM 1536 C C . GLY A 1 192 ? 28.219 11.242 35.062 1 19.77 192 GLY A C 1
ATOM 1537 O O . GLY A 1 192 ? 28.109 12.281 35.719 1 19.77 192 GLY A O 1
ATOM 1538 N N . ALA A 1 193 ? 28.328 10.227 35.938 1 21.06 193 ALA A N 1
ATOM 1539 C CA . ALA A 1 193 ? 29.172 10.43 37.125 1 21.06 193 ALA A CA 1
ATOM 1540 C C . ALA A 1 193 ? 30.641 10.594 36.719 1 21.06 193 ALA A C 1
ATOM 1542 O O . ALA A 1 193 ? 31.188 9.758 36 1 21.06 193 ALA A O 1
ATOM 1543 N N . LEU A 1 194 ? 31.031 11.945 36.688 1 18.08 194 LEU A N 1
ATOM 1544 C CA . LEU A 1 194 ? 32.25 12.25 37.438 1 18.08 194 LEU A CA 1
ATOM 1545 C C . LEU A 1 194 ? 32 12.039 38.938 1 18.08 194 LEU A C 1
ATOM 1547 O O . LEU A 1 194 ? 30.906 12.281 39.438 1 18.08 194 LEU A O 1
ATOM 1551 N N . MET B 1 1 ? -42.469 43.562 14.203 1 23.98 1 MET B N 1
ATOM 1552 C CA . MET B 1 1 ? -41.906 42.625 15.156 1 23.98 1 MET B CA 1
ATOM 1553 C C . MET B 1 1 ? -41.062 41.562 14.453 1 23.98 1 MET B C 1
ATOM 1555 O O . MET B 1 1 ? -41.562 40.562 13.961 1 23.98 1 MET B O 1
ATOM 1559 N N . ASN B 1 2 ? -40.094 41.969 13.617 1 26.84 2 ASN B N 1
ATOM 1560 C CA . ASN B 1 2 ? -39.281 41.312 12.586 1 26.84 2 ASN B CA 1
ATOM 1561 C C . ASN B 1 2 ? -38.25 40.375 13.195 1 26.84 2 ASN B C 1
ATOM 1563 O O . ASN B 1 2 ? -37.281 40.812 13.812 1 26.84 2 ASN B O 1
ATOM 1567 N N . GLY B 1 3 ? -38.688 39.281 13.938 1 28.84 3 GLY B N 1
ATOM 1568 C CA . GLY B 1 3 ? -37.844 38.344 14.703 1 28.84 3 GLY B CA 1
ATOM 1569 C C . GLY B 1 3 ? -36.75 37.688 13.875 1 28.84 3 GLY B C 1
ATOM 1570 O O . GLY B 1 3 ? -37.062 37 12.906 1 28.84 3 GLY B O 1
ATOM 1571 N N . ARG B 1 4 ? -35.594 38.375 13.656 1 33.34 4 ARG B N 1
ATOM 1572 C CA . ARG B 1 4 ? -34.375 37.938 12.984 1 33.34 4 ARG B CA 1
ATOM 1573 C C . ARG B 1 4 ? -33.906 36.594 13.508 1 33.34 4 ARG B C 1
ATOM 1575 O O . ARG B 1 4 ? -33.719 36.406 14.711 1 33.34 4 ARG B O 1
ATOM 1582 N N . GLY B 1 5 ? -34.438 35.438 13.062 1 30.8 5 GLY B N 1
ATOM 1583 C CA . GLY B 1 5 ? -34.062 34.062 13.336 1 30.8 5 GLY B CA 1
ATOM 1584 C C . GLY B 1 5 ? -32.562 33.812 13.297 1 30.8 5 GLY B C 1
ATOM 1585 O O . GLY B 1 5 ? -31.938 34 12.258 1 30.8 5 GLY B O 1
ATOM 1586 N N . LYS B 1 6 ? -31.844 34.156 14.398 1 32.84 6 LYS B N 1
ATOM 1587 C CA . LYS B 1 6 ? -30.422 33.969 14.656 1 32.84 6 LYS B CA 1
ATOM 1588 C C . LYS B 1 6 ? -29.984 32.562 14.297 1 32.84 6 LYS B C 1
ATOM 1590 O O . LYS B 1 6 ? -30.484 31.578 14.883 1 32.84 6 LYS B O 1
ATOM 1595 N N . GLY B 1 7 ? -29.859 32.188 13.078 1 31.42 7 GLY B N 1
ATOM 1596 C CA . GLY B 1 7 ? -29.281 30.922 12.68 1 31.42 7 GLY B CA 1
ATOM 1597 C C . GLY B 1 7 ? -28.031 30.562 13.453 1 31.42 7 GLY B C 1
ATOM 1598 O O . GLY B 1 7 ? -27.125 31.391 13.602 1 31.42 7 GLY B O 1
ATOM 1599 N N . HIS B 1 8 ? -28.047 29.859 14.586 1 32.69 8 HIS B N 1
ATOM 1600 C CA . HIS B 1 8 ? -26.984 29.344 15.453 1 32.69 8 HIS B CA 1
ATOM 1601 C C . HIS B 1 8 ? -25.797 28.844 14.641 1 32.69 8 HIS B C 1
ATOM 1603 O O . HIS B 1 8 ? -25.938 27.859 13.898 1 32.69 8 HIS B O 1
ATOM 1609 N N . ARG B 1 9 ? -25 29.641 14.094 1 36 9 ARG B N 1
ATOM 1610 C CA . ARG B 1 9 ? -23.672 29.266 13.641 1 36 9 ARG B CA 1
ATOM 1611 C C . ARG B 1 9 ? -22.953 28.438 14.695 1 36 9 ARG B C 1
ATOM 1613 O O . ARG B 1 9 ? -22.656 28.922 15.789 1 36 9 ARG B O 1
ATOM 1620 N N . ARG B 1 10 ? -23.266 27.141 14.93 1 36.88 10 ARG B N 1
ATOM 1621 C CA . ARG B 1 10 ? -22.469 26.297 15.805 1 36.88 10 ARG B CA 1
ATOM 1622 C C . ARG B 1 10 ? -20.984 26.641 15.68 1 36.88 10 ARG B C 1
ATOM 1624 O O . ARG B 1 10 ? -20.438 26.703 14.57 1 36.88 10 ARG B O 1
ATOM 1631 N N . ASN B 1 11 ? -20.438 27.422 16.516 1 33.31 11 ASN B N 1
ATOM 1632 C CA . ASN B 1 11 ? -19.031 27.75 16.719 1 33.31 11 ASN B CA 1
ATOM 1633 C C . ASN B 1 11 ? -18.156 26.516 16.562 1 33.31 11 ASN B C 1
ATOM 1635 O O . ASN B 1 11 ? -18.391 25.5 17.203 1 33.31 11 ASN B O 1
ATOM 1639 N N . ILE B 1 12 ? -17.422 26.234 15.578 1 42.19 12 ILE B N 1
ATOM 1640 C CA . ILE B 1 12 ? -16.422 25.234 15.195 1 42.19 12 ILE B CA 1
ATOM 1641 C C . ILE B 1 12 ? -15.516 24.922 16.391 1 42.19 12 ILE B C 1
ATOM 1643 O O . ILE B 1 12 ? -14.734 23.969 16.359 1 42.19 12 ILE B O 1
ATOM 1647 N N . SER B 1 13 ? -15.352 25.828 17.438 1 39.53 13 SER B N 1
ATOM 1648 C CA . SER B 1 13 ? -14.523 25.562 18.609 1 39.53 13 SER B CA 1
ATOM 1649 C C . SER B 1 13 ? -15.039 24.344 19.375 1 39.53 13 SER B C 1
ATOM 1651 O O . SER B 1 13 ? -14.305 23.75 20.156 1 39.53 13 SER B O 1
ATOM 1653 N N . ASP B 1 14 ? -16.297 24.094 19.469 1 41.06 14 ASP B N 1
ATOM 1654 C CA . ASP B 1 14 ? -16.953 23.125 20.359 1 41.06 14 ASP B CA 1
ATOM 1655 C C . ASP B 1 14 ? -16.719 21.703 19.875 1 41.06 14 ASP B C 1
ATOM 1657 O O . ASP B 1 14 ? -17.516 20.812 20.141 1 41.06 14 ASP B O 1
ATOM 1661 N N . TRP B 1 15 ? -15.875 21.5 18.953 1 46.44 15 TRP B N 1
ATOM 1662 C CA . TRP B 1 15 ? -15.742 20.172 18.344 1 46.44 15 TRP B CA 1
ATOM 1663 C C . TRP B 1 15 ? -15.203 19.156 19.344 1 46.44 15 TRP B C 1
ATOM 1665 O O . TRP B 1 15 ? -15.203 17.953 19.078 1 46.44 15 TRP B O 1
ATOM 1675 N N . LYS B 1 16 ? -14.555 19.688 20.344 1 48.97 16 LYS B N 1
ATOM 1676 C CA . LYS B 1 16 ? -14.141 18.75 21.391 1 48.97 16 LYS B CA 1
ATOM 1677 C C . LYS B 1 16 ? -15.32 17.906 21.859 1 48.97 16 LYS B C 1
ATOM 1679 O O . LYS B 1 16 ? -15.133 16.859 22.5 1 48.97 16 LYS B O 1
ATOM 1684 N N . ASN B 1 17 ? -16.453 18.422 21.609 1 46.38 17 ASN B N 1
ATOM 1685 C CA . ASN B 1 17 ? -17.594 17.734 22.219 1 46.38 17 ASN B CA 1
ATOM 1686 C C . ASN B 1 17 ? -18.281 16.812 21.219 1 46.38 17 ASN B C 1
ATOM 1688 O O . ASN B 1 17 ? -19.5 16.609 21.281 1 46.38 17 ASN B O 1
ATOM 1692 N N . VAL B 1 18 ? -17.703 16.516 20.125 1 50.56 18 VAL B N 1
ATOM 1693 C CA . VAL B 1 18 ? -18.406 15.578 19.266 1 50.56 18 VAL B CA 1
ATOM 1694 C C . VAL B 1 18 ? -18.469 14.211 19.938 1 50.56 18 VAL B C 1
ATOM 1696 O O . VAL B 1 18 ? -17.453 13.727 20.453 1 50.56 18 VAL B O 1
ATOM 1699 N N . ASP B 1 19 ? -19.531 13.828 20.453 1 56.16 19 ASP B N 1
ATOM 1700 C CA . ASP B 1 19 ? -19.766 12.492 20.984 1 56.16 19 ASP B CA 1
ATOM 1701 C C . ASP B 1 19 ? -19.734 11.438 19.891 1 56.16 19 ASP B C 1
ATOM 1703 O O . ASP B 1 19 ? -20.688 11.32 19.109 1 56.16 19 ASP B O 1
ATOM 1707 N N . PRO B 1 20 ? -18.578 10.805 19.672 1 64.06 20 PRO B N 1
ATOM 1708 C CA . PRO B 1 20 ? -18.516 9.781 18.609 1 64.06 20 PRO B CA 1
ATOM 1709 C C . PRO B 1 20 ? -19.547 8.672 18.797 1 64.06 20 PRO B C 1
ATOM 1711 O O . PRO B 1 20 ? -19.766 8.211 19.922 1 64.06 20 PRO B O 1
ATOM 1714 N N . LYS B 1 21 ? -20.359 8.461 17.812 1 68.38 21 LYS B N 1
ATOM 1715 C CA . LYS B 1 21 ? -21.391 7.426 17.844 1 68.38 21 LYS B CA 1
ATOM 1716 C C . LYS B 1 21 ? -20.781 6.039 17.656 1 68.38 21 LYS B C 1
ATOM 1718 O O . LYS B 1 21 ? -21.359 5.043 18.125 1 68.38 21 LYS B O 1
ATOM 1723 N N . THR B 1 22 ? -19.594 6.031 17.016 1 77.25 22 THR B N 1
ATOM 1724 C CA . THR B 1 22 ? -18.969 4.742 16.719 1 77.25 22 THR B CA 1
ATOM 1725 C C . THR B 1 22 ? -17.484 4.762 17.047 1 77.25 22 THR B C 1
ATOM 1727 O O . THR B 1 22 ? -16.906 5.828 17.25 1 77.25 22 THR B O 1
ATOM 1730 N N . ALA B 1 23 ? -16.922 3.607 17.203 1 79.06 23 ALA B N 1
ATOM 1731 C CA . ALA B 1 23 ? -15.492 3.471 17.453 1 79.06 23 ALA B CA 1
ATOM 1732 C C . ALA B 1 23 ? -14.68 4.109 16.328 1 79.06 23 ALA B C 1
ATOM 1734 O O . ALA B 1 23 ? -13.633 4.719 16.594 1 79.06 23 ALA B O 1
ATOM 1735 N N . VAL B 1 24 ? -15.195 3.998 15.227 1 81.88 24 VAL B N 1
ATOM 1736 C CA . VAL B 1 24 ? -14.492 4.531 14.062 1 81.88 24 VAL B CA 1
ATOM 1737 C C . VAL B 1 24 ? -14.516 6.059 14.102 1 81.88 24 VAL B C 1
ATOM 1739 O O . VAL B 1 24 ? -13.516 6.707 13.789 1 81.88 24 VAL B O 1
ATOM 1742 N N . GLU B 1 25 ? -15.586 6.598 14.5 1 83.25 25 GLU B N 1
ATOM 1743 C CA . GLU B 1 25 ? -15.695 8.047 14.609 1 83.25 25 GLU B CA 1
ATOM 1744 C C . GLU B 1 25 ? -14.773 8.586 15.703 1 83.25 25 GLU B C 1
ATOM 1746 O O . GLU B 1 25 ? -14.18 9.648 15.555 1 83.25 25 GLU B O 1
ATOM 1751 N N . ARG B 1 26 ? -14.695 7.84 16.719 1 87.5 26 ARG B N 1
ATOM 1752 C CA . ARG B 1 26 ? -13.812 8.234 17.812 1 87.5 26 ARG B CA 1
ATOM 1753 C C . ARG B 1 26 ? -12.359 8.273 17.344 1 87.5 26 ARG B C 1
ATOM 1755 O O . ARG B 1 26 ? -11.625 9.219 17.656 1 87.5 26 ARG B O 1
ATOM 1762 N N . ASP B 1 27 ? -11.984 7.242 16.594 1 88.88 27 ASP B N 1
ATOM 1763 C CA . ASP B 1 27 ? -10.617 7.211 16.078 1 88.88 27 ASP B CA 1
ATOM 1764 C C . ASP B 1 27 ? -10.359 8.406 15.156 1 88.88 27 ASP B C 1
ATOM 1766 O O . ASP B 1 27 ? -9.305 9.039 15.234 1 88.88 27 ASP B O 1
ATOM 1770 N N . ALA B 1 28 ? -11.297 8.688 14.32 1 93.31 28 ALA B N 1
ATOM 1771 C CA . ALA B 1 28 ? -11.164 9.82 13.414 1 93.31 28 ALA B CA 1
ATOM 1772 C C . ALA B 1 28 ? -11.047 11.133 14.188 1 93.31 28 ALA B C 1
ATOM 1774 O O . ALA B 1 28 ? -10.203 11.969 13.867 1 93.31 28 ALA B O 1
ATOM 1775 N N . ILE B 1 29 ? -11.828 11.234 15.172 1 91.56 29 ILE B N 1
ATOM 1776 C CA . ILE B 1 29 ? -11.836 12.453 15.977 1 91.56 29 ILE B CA 1
ATOM 1777 C C . ILE B 1 29 ? -10.508 12.594 16.719 1 91.56 29 ILE B C 1
ATOM 1779 O O . ILE B 1 29 ? -9.969 13.695 16.828 1 91.56 29 ILE B O 1
ATOM 1783 N N . ASN B 1 30 ? -9.969 11.523 17.219 1 93.31 30 ASN B N 1
ATOM 1784 C CA . ASN B 1 30 ? -8.672 11.547 17.875 1 93.31 30 ASN B CA 1
ATOM 1785 C C . ASN B 1 30 ? -7.57 12.031 16.938 1 93.31 30 ASN B C 1
ATOM 1787 O O . ASN B 1 30 ? -6.73 12.852 17.328 1 93.31 30 ASN B O 1
ATOM 1791 N N . ILE B 1 31 ? -7.559 11.547 15.734 1 95.31 31 ILE B N 1
ATOM 1792 C CA . ILE B 1 31 ? -6.562 11.953 14.75 1 95.31 31 ILE B CA 1
ATOM 1793 C C . ILE B 1 31 ? -6.723 13.438 14.43 1 95.31 31 ILE B C 1
ATOM 1795 O O . ILE B 1 31 ? -5.738 14.18 14.391 1 95.31 31 ILE B O 1
ATOM 1799 N N . TYR B 1 32 ? -7.945 13.836 14.242 1 96 32 TYR B N 1
ATOM 1800 C CA . TYR B 1 32 ? -8.234 15.234 13.953 1 96 32 TYR B CA 1
ATOM 1801 C C . TYR B 1 32 ? -7.754 16.141 15.086 1 96 32 TYR B C 1
ATOM 1803 O O . TYR B 1 32 ? -7.094 17.156 14.844 1 96 32 TYR B O 1
ATOM 1811 N N . THR B 1 33 ? -8.023 15.805 16.297 1 94.69 33 THR B N 1
ATOM 1812 C CA . THR B 1 33 ? -7.688 16.609 17.469 1 94.69 33 THR B CA 1
ATOM 1813 C C . THR B 1 33 ? -6.176 16.656 17.656 1 94.69 33 THR B C 1
ATOM 1815 O O . THR B 1 33 ? -5.637 17.703 18.047 1 94.69 33 THR B O 1
ATOM 1818 N N . LYS B 1 34 ? -5.547 15.617 17.344 1 95.56 34 LYS B N 1
ATOM 1819 C CA . LYS B 1 34 ? -4.113 15.523 17.609 1 95.56 34 LYS B CA 1
ATOM 1820 C C . LYS B 1 34 ? -3.314 16.297 16.562 1 95.56 34 LYS B C 1
ATOM 1822 O O . LYS B 1 34 ? -2.307 16.922 16.875 1 95.56 34 LYS B O 1
ATOM 1827 N N . PHE B 1 35 ? -3.811 16.297 15.258 1 97.31 35 PHE B N 1
ATOM 1828 C CA . PHE B 1 35 ? -2.912 16.734 14.195 1 97.31 35 PHE B CA 1
ATOM 1829 C C . PHE B 1 35 ? -3.52 17.906 13.414 1 97.31 35 PHE B C 1
ATOM 1831 O O . PHE B 1 35 ? -2.799 18.672 12.789 1 97.31 35 PHE B O 1
ATOM 1838 N N . LEU B 1 36 ? -4.867 18.094 13.414 1 97.56 36 LEU B N 1
ATOM 1839 C CA . LEU B 1 36 ? -5.453 18.891 12.344 1 97.56 36 LEU B CA 1
ATOM 1840 C C . LEU B 1 36 ? -6.191 20.094 12.914 1 97.56 36 LEU B C 1
ATOM 1842 O O . LEU B 1 36 ? -6.293 21.141 12.25 1 97.56 36 LEU B O 1
ATOM 1846 N N . CYS B 1 37 ? -6.715 19.984 14.062 1 93.56 37 CYS B N 1
ATOM 1847 C CA . CYS B 1 37 ? -7.543 21.062 14.578 1 93.56 37 CYS B CA 1
ATOM 1848 C C . CYS B 1 37 ? -6.699 22.281 14.914 1 93.56 37 CYS B C 1
ATOM 1850 O O . CYS B 1 37 ? -5.469 22.219 14.875 1 93.56 37 CYS B O 1
ATOM 1852 N N . LYS B 1 38 ? -7.324 23.406 15.086 1 91.69 38 LYS B N 1
ATOM 1853 C CA . LYS B 1 38 ? -6.668 24.703 15.281 1 91.69 38 LYS B CA 1
ATOM 1854 C C . LYS B 1 38 ? -5.711 24.656 16.469 1 91.69 38 LYS B C 1
ATOM 1856 O O . LYS B 1 38 ? -4.602 25.188 16.406 1 91.69 38 LYS B O 1
ATOM 1861 N N . ASP B 1 39 ? -5.973 24 17.5 1 92.19 39 ASP B N 1
ATOM 1862 C CA . ASP B 1 39 ? -5.148 23.922 18.703 1 92.19 39 ASP B CA 1
ATOM 1863 C C . ASP B 1 39 ? -4.617 22.516 18.938 1 92.19 39 ASP B C 1
ATOM 1865 O O . ASP B 1 39 ? -4.539 22.047 20.062 1 92.19 39 ASP B O 1
ATOM 1869 N N . ALA B 1 40 ? -4.27 21.938 17.812 1 94.38 40 ALA B N 1
ATOM 1870 C CA . ALA B 1 40 ? -3.771 20.562 17.922 1 94.38 40 ALA B CA 1
ATOM 1871 C C . ALA B 1 40 ? -2.438 20.516 18.672 1 94.38 40 ALA B C 1
ATOM 1873 O O . ALA B 1 40 ? -1.644 21.469 18.578 1 94.38 40 ALA B O 1
ATOM 1874 N N . ALA B 1 41 ? -2.15 19.453 19.422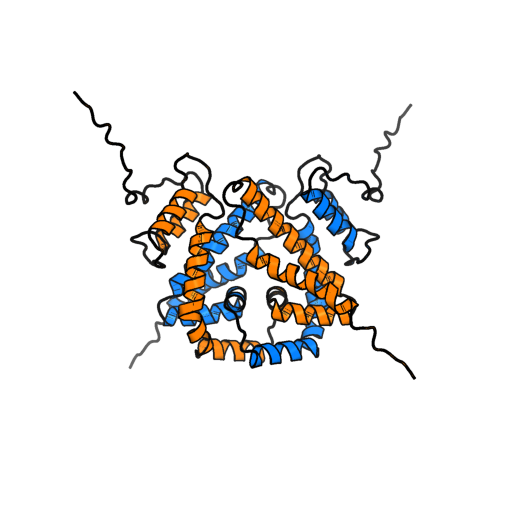 1 93.12 41 ALA B N 1
ATOM 1875 C CA . ALA B 1 41 ? -0.904 19.266 20.172 1 93.12 41 ALA B CA 1
ATOM 1876 C C . ALA B 1 41 ? 0.287 19.172 19.219 1 93.12 41 ALA B C 1
ATOM 1878 O O . ALA B 1 41 ? 1.368 19.688 19.516 1 93.12 41 ALA B O 1
ATOM 1879 N N . THR B 1 42 ? 0.173 18.5 18.094 1 95.75 42 THR B N 1
ATOM 1880 C CA . THR B 1 42 ? 1.185 18.328 17.047 1 95.75 42 THR B CA 1
ATOM 1881 C C . THR B 1 42 ? 0.617 18.688 15.68 1 95.75 42 THR B C 1
ATOM 1883 O O . THR B 1 42 ? 0.414 17.797 14.844 1 95.75 42 THR B O 1
ATOM 1886 N N . PRO B 1 43 ? 0.391 19.953 15.484 1 96.06 43 PRO B N 1
ATOM 1887 C CA . PRO B 1 43 ? -0.321 20.391 14.281 1 96.06 43 PRO B CA 1
ATOM 1888 C C . PRO B 1 43 ? 0.502 20.219 13.008 1 96.06 43 PRO B C 1
ATOM 1890 O O . PRO B 1 43 ? 1.711 20.453 13.008 1 96.06 43 PRO B O 1
ATOM 1893 N N . VAL B 1 44 ? -0.13 19.812 11.93 1 97.62 44 VAL B N 1
ATOM 1894 C CA . VAL B 1 44 ? 0.539 19.672 10.641 1 97.62 44 VAL B CA 1
ATOM 1895 C C . VAL B 1 44 ? 0.366 20.938 9.82 1 97.62 44 VAL B C 1
ATOM 1897 O O . VAL B 1 44 ? 0.935 21.062 8.734 1 97.62 44 VAL B O 1
ATOM 1900 N N . GLY B 1 45 ? -0.377 21.859 10.305 1 96.44 45 GLY B N 1
ATOM 1901 C CA . GLY B 1 45 ? -0.524 23.156 9.656 1 96.44 45 GLY B CA 1
ATOM 1902 C C . GLY B 1 45 ? -1.503 23.141 8.5 1 96.44 45 GLY B C 1
ATOM 1903 O O . GLY B 1 45 ? -1.282 23.797 7.48 1 96.44 45 GLY B O 1
ATOM 1904 N N . LEU B 1 46 ? -2.521 22.422 8.602 1 96.88 46 LEU B N 1
ATOM 1905 C CA . LEU B 1 46 ? -3.543 22.328 7.566 1 96.88 46 LEU B CA 1
ATOM 1906 C C . LEU B 1 46 ? -4.293 23.641 7.414 1 96.88 46 LEU B C 1
ATOM 1908 O O . LEU B 1 46 ? -4.645 24.281 8.406 1 96.88 46 LEU B O 1
ATOM 1912 N N . PRO B 1 47 ? -4.48 24.094 6.223 1 96.94 47 PRO B N 1
ATOM 1913 C CA . PRO B 1 47 ? -5.289 25.297 6.008 1 96.94 47 PRO B CA 1
ATOM 1914 C C . PRO B 1 47 ? -6.703 25.156 6.57 1 96.94 47 PRO B C 1
ATOM 1916 O O . PRO B 1 47 ? -7.254 24.062 6.613 1 96.94 47 PRO B O 1
ATOM 1919 N N . GLU B 1 48 ? -7.324 26.266 6.902 1 94.88 48 GLU B N 1
ATOM 1920 C CA . GLU B 1 48 ? -8.609 26.297 7.586 1 94.88 48 GLU B CA 1
ATOM 1921 C C . GLU B 1 48 ? -9.703 25.656 6.727 1 94.88 48 GLU B C 1
ATOM 1923 O O . GLU B 1 48 ? -10.539 24.906 7.234 1 94.88 48 GLU B O 1
ATOM 1928 N N . ASP B 1 49 ? -9.727 25.938 5.5 1 96.5 49 ASP B N 1
ATOM 1929 C CA . ASP B 1 49 ? -10.75 25.391 4.621 1 96.5 49 ASP B CA 1
ATOM 1930 C C . ASP B 1 49 ? -10.672 23.859 4.574 1 96.5 49 ASP B C 1
ATOM 1932 O O . ASP B 1 49 ? -11.703 23.188 4.504 1 96.5 49 ASP B O 1
ATOM 1936 N N . MET B 1 50 ? -9.508 23.328 4.645 1 96.56 50 MET B N 1
ATOM 1937 C CA . MET B 1 50 ? -9.32 21.891 4.629 1 96.56 50 MET B CA 1
ATOM 1938 C C . MET B 1 50 ? -9.711 21.266 5.969 1 96.56 50 MET B C 1
ATOM 1940 O O . MET B 1 50 ? -10.297 20.188 6.012 1 96.56 50 MET B O 1
ATOM 1944 N N . ARG B 1 51 ? -9.375 21.984 7.039 1 96.38 51 ARG B N 1
ATOM 1945 C CA . ARG B 1 51 ? -9.797 21.516 8.359 1 96.38 51 ARG B CA 1
ATOM 1946 C C . ARG B 1 51 ? -11.312 21.375 8.43 1 96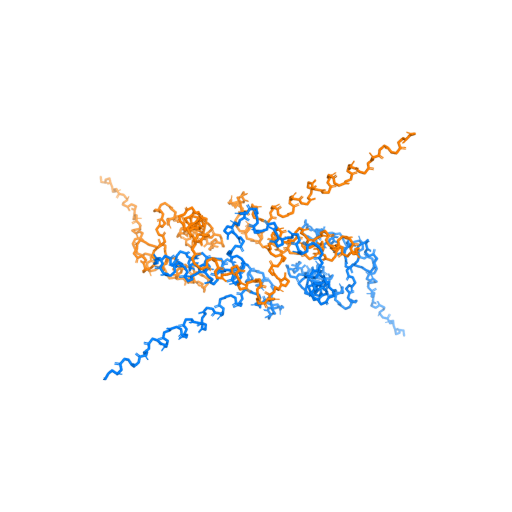.38 51 ARG B C 1
ATOM 1948 O O . ARG B 1 51 ? -11.82 20.375 8.945 1 96.38 51 ARG B O 1
ATOM 1955 N N . ILE B 1 52 ? -11.977 22.344 7.852 1 94.44 52 ILE B N 1
ATOM 1956 C CA . ILE B 1 52 ? -13.43 22.359 7.867 1 94.44 52 ILE B CA 1
ATOM 1957 C C . ILE B 1 52 ? -13.969 21.188 7.031 1 94.44 52 ILE B C 1
ATOM 1959 O O . ILE B 1 52 ? -14.922 20.516 7.43 1 94.44 52 ILE B O 1
ATOM 1963 N N . SER B 1 53 ? -13.312 21 5.941 1 95.06 53 SER B N 1
ATOM 1964 C CA . SER B 1 53 ? -13.711 19.906 5.062 1 95.06 53 SER B CA 1
ATOM 1965 C C . SER B 1 53 ? -13.562 18.547 5.758 1 95.06 53 SER B C 1
ATOM 1967 O O . SER B 1 53 ? -14.438 17.688 5.641 1 95.06 53 SER B O 1
ATOM 1969 N N . VAL B 1 54 ? -12.477 18.391 6.5 1 96.19 54 VAL B N 1
ATOM 1970 C CA . VAL B 1 54 ? -12.203 17.125 7.172 1 96.19 54 VAL B CA 1
ATOM 1971 C C . VAL B 1 54 ? -13.266 16.859 8.242 1 96.19 54 VAL B C 1
ATOM 1973 O O . VAL B 1 54 ? -13.852 15.781 8.297 1 96.19 54 VAL B O 1
ATOM 1976 N N . ILE B 1 55 ? -13.562 17.812 9.008 1 92.25 55 ILE B N 1
ATOM 1977 C CA . ILE B 1 55 ? -14.516 17.625 10.102 1 92.25 55 ILE B CA 1
ATOM 1978 C C . ILE B 1 55 ? -15.906 17.359 9.531 1 92.25 55 ILE B C 1
ATOM 1980 O O . ILE B 1 55 ? -16.672 16.578 10.094 1 92.25 55 ILE B O 1
ATOM 1984 N N . ALA B 1 56 ? -16.266 18 8.453 1 93.12 56 ALA B N 1
ATOM 1985 C CA . ALA B 1 56 ? -17.547 17.797 7.805 1 93.12 56 ALA B CA 1
ATOM 1986 C C . ALA B 1 56 ? -17.703 16.359 7.309 1 93.12 56 ALA B C 1
ATOM 1988 O O . ALA B 1 56 ? -18.812 15.82 7.262 1 93.12 56 ALA B O 1
ATOM 1989 N N . LYS B 1 57 ? -16.562 15.75 6.996 1 92.44 57 LYS B N 1
ATOM 1990 C CA . LYS B 1 57 ? -16.578 14.383 6.492 1 92.44 57 LYS B CA 1
ATOM 1991 C C . LYS B 1 57 ? -16.578 13.375 7.637 1 92.44 57 LYS B C 1
ATOM 1993 O O . LYS B 1 57 ? -17.062 12.25 7.477 1 92.44 57 LYS B O 1
ATOM 1998 N N . ILE B 1 58 ? -16 13.844 8.742 1 91.5 58 ILE B N 1
ATOM 1999 C CA . ILE B 1 58 ? -16 12.992 9.93 1 91.5 58 ILE B CA 1
ATOM 2000 C C . ILE B 1 58 ? -17.375 13 10.578 1 91.5 58 ILE B C 1
ATOM 2002 O O . ILE B 1 58 ? -17.906 11.953 10.945 1 91.5 58 ILE B O 1
ATOM 2006 N N . CYS B 1 59 ? -17.938 14.164 10.633 1 88 59 CYS B N 1
ATOM 2007 C CA . CYS B 1 59 ? -19.25 14.391 11.211 1 88 59 CYS B CA 1
ATOM 2008 C C . CYS B 1 59 ? -20.141 15.164 10.25 1 88 59 CYS B C 1
ATOM 2010 O O . CYS B 1 59 ? -20.312 16.375 10.398 1 88 59 CYS B O 1
ATOM 2012 N N . PRO B 1 60 ? -20.766 14.453 9.375 1 87.81 60 PRO B N 1
ATOM 2013 C CA . PRO B 1 60 ? -21.609 15.156 8.398 1 87.81 60 PRO B CA 1
ATOM 2014 C C . PRO B 1 60 ? -22.781 15.883 9.047 1 87.81 60 PRO B C 1
ATOM 2016 O O . PRO B 1 60 ? -23.438 15.328 9.938 1 87.81 60 PRO B O 1
ATOM 2019 N N . PRO B 1 61 ? -23.031 17.094 8.617 1 83.56 61 PRO B N 1
ATOM 2020 C CA . PRO B 1 61 ? -24.094 17.891 9.219 1 83.56 61 PRO B CA 1
ATOM 2021 C C . PRO B 1 61 ? -25.469 17.25 9.047 1 83.56 61 PRO B C 1
ATOM 2023 O O . PRO B 1 61 ? -26.359 17.469 9.875 1 83.56 61 PRO B O 1
ATOM 2026 N N . ASP B 1 62 ? -25.578 16.422 8.023 1 83.31 62 ASP B N 1
ATOM 2027 C CA . ASP B 1 62 ? -26.859 15.797 7.754 1 83.31 62 ASP B CA 1
ATOM 2028 C C . ASP B 1 62 ? -27.016 14.5 8.547 1 83.31 62 ASP B C 1
ATOM 2030 O O . ASP B 1 62 ? -28.016 13.789 8.398 1 83.31 62 ASP B O 1
ATOM 2034 N N . GLY B 1 63 ? -26.094 14.203 9.367 1 77.5 63 GLY B N 1
ATOM 2035 C CA . GLY B 1 63 ? -26.156 12.992 10.18 1 77.5 63 GLY B CA 1
ATOM 2036 C C . GLY B 1 63 ? -25.75 11.742 9.422 1 77.5 63 GLY B C 1
ATOM 2037 O O . GLY B 1 63 ? -26.031 10.625 9.852 1 77.5 63 GLY B O 1
ATOM 2038 N N . GLY B 1 64 ? -25.234 11.992 8.312 1 80 64 GLY B N 1
ATOM 2039 C CA . GLY B 1 64 ? -24.797 10.852 7.52 1 80 64 GLY B CA 1
ATOM 2040 C C . GLY B 1 64 ? -23.641 10.094 8.148 1 80 64 GLY B C 1
ATOM 2041 O O . GLY B 1 64 ? -23.359 10.258 9.336 1 80 64 GLY B O 1
ATOM 2042 N N . GLN B 1 65 ? -23.125 9.156 7.492 1 82.19 65 GLN B N 1
ATOM 2043 C CA . GLN B 1 65 ? -22.031 8.328 7.988 1 82.19 65 GLN B CA 1
ATOM 2044 C C . GLN B 1 65 ? -20.672 8.953 7.676 1 82.19 65 GLN B C 1
ATOM 2046 O O . GLN B 1 65 ? -20.547 9.742 6.734 1 82.19 65 GLN B O 1
ATOM 2051 N N . LEU B 1 66 ? -19.719 8.641 8.406 1 86.56 66 LEU B N 1
ATOM 2052 C CA . LEU B 1 66 ? -18.344 9.062 8.219 1 86.56 66 LEU B CA 1
ATOM 2053 C C . LEU B 1 66 ? -17.828 8.68 6.828 1 86.56 66 LEU B C 1
ATOM 2055 O O . LEU B 1 66 ? -18.109 7.582 6.348 1 86.56 66 LEU B O 1
ATOM 2059 N N . ASP B 1 67 ? -17.172 9.633 6.191 1 84.62 67 ASP B N 1
ATOM 2060 C CA . ASP B 1 67 ? -16.516 9.383 4.918 1 84.62 67 ASP B CA 1
ATOM 2061 C C . ASP B 1 67 ? -15.203 8.617 5.121 1 84.62 67 ASP B C 1
ATOM 2063 O O . ASP B 1 67 ? -14.305 9.086 5.824 1 84.62 67 ASP B O 1
ATOM 2067 N N . PRO B 1 68 ? -15.086 7.488 4.566 1 81.69 68 PRO B N 1
ATOM 2068 C CA . PRO B 1 68 ? -13.836 6.742 4.73 1 81.69 68 PRO B CA 1
ATOM 2069 C C . PRO B 1 68 ? -12.617 7.512 4.227 1 81.69 68 PRO B C 1
ATOM 2071 O O . PRO B 1 68 ? -11.484 7.219 4.629 1 81.69 68 PRO B O 1
ATOM 2074 N N . ASP B 1 69 ? -12.859 8.516 3.338 1 85.69 69 ASP B N 1
ATOM 2075 C CA . ASP B 1 69 ? -11.773 9.32 2.781 1 85.69 69 ASP B CA 1
ATOM 2076 C C . ASP B 1 69 ? -11.672 10.672 3.482 1 85.69 69 ASP B C 1
ATOM 2078 O O . ASP B 1 69 ? -11.203 11.648 2.895 1 85.69 69 ASP B O 1
ATOM 2082 N N . CYS B 1 70 ? -12.102 10.68 4.641 1 93.19 70 CYS B N 1
ATOM 2083 C CA . CYS B 1 70 ? -12.203 11.961 5.336 1 93.19 70 CYS B CA 1
ATOM 2084 C C . CYS B 1 70 ? -10.836 12.617 5.477 1 93.19 70 CYS B C 1
ATOM 2086 O O . CYS B 1 70 ? -10.734 13.844 5.531 1 93.19 70 CYS B O 1
ATOM 2088 N N . PHE B 1 71 ? -9.719 11.844 5.438 1 95.31 71 PHE B N 1
ATOM 2089 C CA . PHE B 1 71 ? -8.391 12.414 5.652 1 95.31 71 PHE B CA 1
ATOM 2090 C C . PHE B 1 71 ? -7.629 12.523 4.336 1 95.31 71 PHE B C 1
ATOM 2092 O O . PHE B 1 71 ? -6.488 12.992 4.312 1 95.31 71 PHE B O 1
ATOM 2099 N N . LYS B 1 72 ? -8.219 12.188 3.248 1 90.31 72 LYS B N 1
ATOM 2100 C CA . LYS B 1 72 ? -7.508 12.078 1.979 1 90.31 72 LYS B CA 1
ATOM 2101 C C . LYS B 1 72 ? -6.887 13.406 1.581 1 90.31 72 LYS B C 1
ATOM 2103 O O . LYS B 1 72 ? -5.699 13.477 1.251 1 90.31 72 LYS B O 1
ATOM 2108 N N . GLU B 1 73 ? -7.672 14.414 1.681 1 92.56 73 GLU B N 1
ATOM 2109 C CA . GLU B 1 73 ? -7.168 15.727 1.295 1 92.56 73 GLU B CA 1
ATOM 2110 C C . GLU B 1 73 ? -6.043 16.172 2.219 1 92.56 73 GLU B C 1
ATOM 2112 O O . GLU B 1 73 ? -5.047 16.75 1.761 1 92.56 73 GLU B O 1
ATOM 2117 N N . ALA B 1 74 ? -6.238 15.969 3.484 1 96.81 74 ALA B N 1
ATOM 2118 C CA . ALA B 1 74 ? -5.211 16.328 4.461 1 96.81 74 ALA B CA 1
ATOM 2119 C C . ALA B 1 74 ? -3.936 15.523 4.238 1 96.81 74 ALA B C 1
ATOM 2121 O O . ALA B 1 74 ? -2.83 16.047 4.367 1 96.81 74 ALA B O 1
ATOM 2122 N N . GLN B 1 75 ? -4.066 14.258 3.916 1 94.19 75 GLN B N 1
ATOM 2123 C CA . GLN B 1 75 ? -2.92 13.406 3.611 1 94.19 75 GLN B CA 1
ATOM 2124 C C . GLN B 1 75 ? -2.158 13.922 2.395 1 94.19 75 GLN B C 1
ATOM 2126 O O . GLN B 1 75 ? -0.925 13.93 2.385 1 94.19 75 GLN B O 1
ATOM 2131 N N . GLU B 1 76 ? -2.9 14.375 1.45 1 92.31 76 GLU B N 1
ATOM 2132 C CA . GLU B 1 76 ? -2.283 14.93 0.251 1 92.31 76 GLU B CA 1
ATOM 2133 C C . GLU B 1 76 ? -1.5 16.203 0.573 1 92.31 76 GLU B C 1
ATOM 2135 O O . GLU B 1 76 ? -0.413 16.422 0.035 1 92.31 76 GLU B O 1
ATOM 2140 N N . TYR B 1 77 ? -2.123 17 1.345 1 96.25 77 TYR B N 1
ATOM 2141 C CA . TYR B 1 77 ? -1.457 18.219 1.771 1 96.25 77 TYR B CA 1
ATOM 2142 C C . TYR B 1 77 ? -0.137 17.906 2.465 1 96.25 77 TYR B C 1
ATOM 2144 O O . TYR B 1 77 ? 0.899 18.5 2.131 1 96.25 77 TYR B O 1
ATOM 2152 N N . VAL B 1 78 ? -0.129 16.969 3.395 1 97.06 78 VAL B N 1
ATOM 2153 C CA . VAL B 1 78 ? 1.056 16.609 4.168 1 97.06 78 VAL B CA 1
ATOM 2154 C C . VAL B 1 78 ? 2.09 15.961 3.254 1 97.06 78 VAL B C 1
ATOM 2156 O O . VAL B 1 78 ? 3.291 16.203 3.395 1 97.06 78 VAL B O 1
ATOM 2159 N N . TYR B 1 79 ? 1.664 15.188 2.295 1 94.56 79 TYR B N 1
ATOM 2160 C CA . TYR B 1 79 ? 2.566 14.578 1.322 1 94.56 79 TYR B CA 1
ATOM 2161 C C . TYR B 1 79 ? 3.326 15.648 0.542 1 94.56 79 TYR B C 1
ATOM 2163 O O . TYR B 1 79 ? 4.539 15.539 0.357 1 94.56 79 TYR B O 1
ATOM 2171 N N . SER B 1 80 ? 2.525 16.578 0.163 1 95.19 80 SER B N 1
ATOM 2172 C CA . SER B 1 80 ? 3.139 17.656 -0.595 1 95.19 80 SER B CA 1
ATOM 2173 C C . SER B 1 80 ? 4.164 18.406 0.248 1 95.19 80 SER B C 1
ATOM 2175 O O . SER B 1 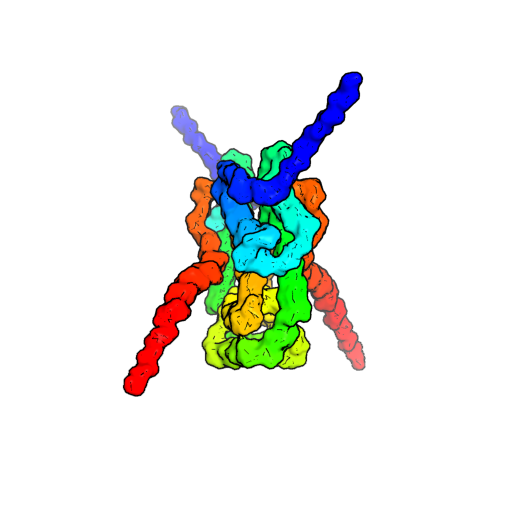80 ? 5.23 18.781 -0.245 1 95.19 80 SER B O 1
ATOM 2177 N N . CYS B 1 81 ? 3.857 18.641 1.499 1 97.06 81 CYS B N 1
ATOM 2178 C CA . CYS B 1 81 ? 4.781 19.312 2.412 1 97.06 81 CYS B CA 1
ATOM 2179 C C . CYS B 1 81 ? 6.051 18.484 2.598 1 97.06 81 CYS B C 1
ATOM 2181 O O . CYS B 1 81 ? 7.16 19.016 2.49 1 97.06 81 CYS B O 1
ATOM 2183 N N . LEU B 1 82 ? 5.902 17.188 2.811 1 96.38 82 LEU B N 1
ATOM 2184 C CA . LEU B 1 82 ? 7.043 16.297 2.994 1 96.38 82 LEU B CA 1
ATOM 2185 C C . LEU B 1 82 ? 7.914 16.266 1.743 1 96.38 82 LEU B C 1
ATOM 2187 O O . LEU B 1 82 ? 9.141 16.328 1.834 1 96.38 82 LEU B O 1
ATOM 2191 N N . GLU B 1 83 ? 7.27 16.25 0.64 1 93.38 83 GLU B N 1
ATOM 2192 C CA . GLU B 1 83 ? 7.949 16.094 -0.643 1 93.38 83 GLU B CA 1
ATOM 2193 C C . GLU B 1 83 ? 8.734 17.359 -1.007 1 93.38 83 GLU B C 1
ATOM 2195 O O . GLU B 1 83 ? 9.875 17.266 -1.466 1 93.38 83 GLU B O 1
ATOM 2200 N N . LYS B 1 84 ? 8.133 18.438 -0.753 1 94.5 84 LYS B N 1
ATOM 2201 C CA . LYS B 1 84 ? 8.703 19.688 -1.243 1 94.5 84 LYS B CA 1
ATOM 2202 C C . LYS B 1 84 ? 9.648 20.297 -0.211 1 94.5 84 LYS B C 1
ATOM 2204 O O . LYS B 1 84 ? 10.68 20.875 -0.567 1 94.5 84 LYS B O 1
ATOM 2209 N N . GLN B 1 85 ? 9.359 20.156 1.037 1 96.06 85 GLN B N 1
ATOM 2210 C CA . GLN B 1 85 ? 10.086 20.891 2.064 1 96.06 85 GLN B CA 1
ATOM 2211 C C . GLN B 1 85 ? 11.141 20.016 2.73 1 96.06 85 GLN B C 1
ATOM 2213 O O . GLN B 1 85 ? 12.195 20.516 3.148 1 96.06 85 GLN B O 1
ATOM 2218 N N . TYR B 1 86 ? 10.922 18.734 2.85 1 96.62 86 TYR B N 1
ATOM 2219 C CA . TYR B 1 86 ? 11.805 17.938 3.688 1 96.62 86 TYR B CA 1
ATOM 2220 C C . TYR B 1 86 ? 12.539 16.891 2.859 1 96.62 86 TYR B C 1
ATOM 2222 O O . TYR B 1 86 ? 13.719 16.625 3.082 1 96.62 86 TYR B O 1
ATOM 2230 N N . PHE B 1 87 ? 11.977 16.406 1.849 1 95.75 87 PHE B N 1
ATOM 2231 C CA . PHE B 1 87 ? 12.469 15.242 1.134 1 95.75 87 PHE B CA 1
ATOM 2232 C C . PHE B 1 87 ? 13.766 15.555 0.408 1 95.75 87 PHE B C 1
ATOM 2234 O O . PHE B 1 87 ? 14.734 14.789 0.484 1 95.75 87 PHE B O 1
ATOM 2241 N N . PRO B 1 88 ? 13.867 16.703 -0.264 1 93.5 88 PRO B N 1
ATOM 2242 C CA . PRO B 1 88 ? 15.141 17 -0.93 1 93.5 88 PRO B CA 1
ATOM 2243 C C . PRO B 1 88 ? 16.312 17.062 0.042 1 93.5 88 PRO B C 1
ATOM 2245 O O . PRO B 1 88 ? 17.391 16.531 -0.255 1 93.5 88 PRO B O 1
ATOM 2248 N N . GLU B 1 89 ? 16.109 17.641 1.229 1 96.19 89 GLU B N 1
ATOM 2249 C CA . GLU B 1 89 ? 17.172 17.734 2.223 1 96.19 89 GLU B CA 1
ATOM 2250 C C . GLU B 1 89 ? 17.453 16.375 2.857 1 96.19 89 GLU B C 1
ATOM 2252 O O . GLU B 1 89 ? 18.594 16.062 3.217 1 96.19 89 GLU B O 1
ATOM 2257 N N . PHE B 1 90 ? 16.406 15.57 2.977 1 96.44 90 PHE B N 1
ATOM 2258 C CA . PHE B 1 90 ? 16.594 14.203 3.451 1 96.44 90 PHE B CA 1
ATOM 2259 C C . PHE B 1 90 ? 17.562 13.445 2.547 1 96.44 90 PHE B C 1
ATOM 2261 O O . PHE B 1 90 ? 18.453 12.742 3.029 1 96.44 90 PHE B O 1
ATOM 2268 N N . LEU B 1 91 ? 17.391 13.547 1.23 1 89.88 91 LEU B N 1
ATOM 2269 C CA . LEU B 1 91 ? 18.203 12.836 0.257 1 89.88 91 LEU B CA 1
ATOM 2270 C C . LEU B 1 91 ? 19.672 13.242 0.372 1 89.88 91 LEU B C 1
ATOM 2272 O O . LEU B 1 91 ? 20.562 12.477 -0 1 89.88 91 LEU B O 1
ATOM 2276 N N . ARG B 1 92 ? 19.938 14.484 0.994 1 92.12 92 ARG B N 1
ATOM 2277 C CA . ARG B 1 92 ? 21.297 14.984 1.153 1 92.12 92 ARG B CA 1
ATOM 2278 C C . ARG B 1 92 ? 21.797 14.781 2.584 1 92.12 92 ARG B C 1
ATOM 2280 O O . ARG B 1 92 ? 22.906 15.172 2.92 1 92.12 92 ARG B O 1
ATOM 2287 N N . SER B 1 93 ? 21 14.156 3.35 1 95 93 SER B N 1
ATOM 2288 C CA . SER B 1 93 ? 21.297 14.055 4.773 1 95 93 SER B CA 1
ATOM 2289 C C . SER B 1 93 ? 22.109 12.805 5.078 1 95 93 SER B C 1
ATOM 2291 O O . SER B 1 93 ? 22.219 11.906 4.238 1 95 93 SER B O 1
ATOM 2293 N N . GLU B 1 94 ? 22.672 12.773 6.27 1 94.56 94 GLU B N 1
ATOM 2294 C CA . GLU B 1 94 ? 23.391 11.609 6.781 1 94.56 94 GLU B CA 1
ATOM 2295 C C . GLU B 1 94 ? 22.469 10.414 6.961 1 94.56 94 GLU B C 1
ATOM 2297 O O . GLU B 1 94 ? 22.875 9.266 6.82 1 94.56 94 GLU B O 1
ATOM 2302 N N . PHE B 1 95 ? 21.219 10.664 7.191 1 93.56 95 PHE B N 1
ATOM 2303 C CA . PHE B 1 95 ? 20.266 9.594 7.418 1 93.56 95 PHE B CA 1
ATOM 2304 C C . PHE B 1 95 ? 20.031 8.797 6.137 1 93.56 95 PHE B C 1
ATOM 2306 O O . PHE B 1 95 ? 20.016 7.566 6.16 1 93.56 95 PHE B O 1
ATOM 2313 N N . HIS B 1 96 ? 19.859 9.562 5.027 1 90.19 96 HIS B N 1
ATOM 2314 C CA . HIS B 1 96 ? 19.672 8.883 3.748 1 90.19 96 HIS B CA 1
ATOM 2315 C C . HIS B 1 96 ? 20.922 8.102 3.357 1 90.19 96 HIS B C 1
ATOM 2317 O O . HIS B 1 96 ? 20.828 6.996 2.822 1 90.19 96 HIS B O 1
ATOM 2323 N N . CYS B 1 97 ? 22.109 8.711 3.633 1 86.94 97 CYS B N 1
ATOM 2324 C CA . CYS B 1 97 ? 23.359 8.016 3.365 1 86.94 97 CYS B CA 1
ATOM 2325 C C . CYS B 1 97 ? 23.453 6.723 4.168 1 86.94 97 CYS B C 1
ATOM 2327 O O . CYS B 1 97 ? 23.828 5.68 3.627 1 86.94 97 CYS B O 1
ATOM 2329 N N . LYS B 1 98 ? 23.125 6.738 5.406 1 88.31 98 LYS B N 1
ATOM 2330 C CA . LYS B 1 98 ? 23.125 5.555 6.258 1 88.31 98 LYS B CA 1
ATOM 2331 C C . LYS B 1 98 ? 22.172 4.488 5.727 1 88.31 98 LYS B C 1
ATOM 2333 O O . LYS B 1 98 ? 22.5 3.301 5.719 1 88.31 98 LYS B O 1
ATOM 2338 N N . TYR B 1 99 ? 20.984 4.922 5.359 1 83.62 99 TYR B N 1
ATOM 2339 C CA . TYR B 1 99 ? 20.016 4 4.77 1 83.62 99 TYR B CA 1
ATOM 2340 C C . TYR B 1 99 ? 20.609 3.283 3.562 1 83.62 99 TYR B C 1
ATOM 2342 O O . TYR B 1 99 ? 20.516 2.057 3.453 1 83.62 99 TYR B O 1
ATOM 2350 N N . GLN B 1 100 ? 21.219 4.078 2.646 1 76 100 GLN B N 1
ATOM 2351 C CA . GLN B 1 100 ? 21.781 3.521 1.425 1 76 100 GLN B CA 1
ATOM 2352 C C . GLN B 1 100 ? 22.844 2.465 1.744 1 76 100 GLN B C 1
ATOM 2354 O O . GLN B 1 100 ? 22.875 1.404 1.115 1 76 100 GLN B O 1
ATOM 2359 N N . VAL B 1 101 ? 23.688 2.736 2.648 1 77.94 101 VAL B N 1
ATOM 2360 C CA . VAL B 1 101 ? 24.75 1.818 3.045 1 77.94 101 VAL B CA 1
ATOM 2361 C C . VAL B 1 101 ? 24.141 0.556 3.652 1 77.94 101 VAL B C 1
ATOM 2363 O O . VAL B 1 101 ? 24.578 -0.557 3.35 1 77.94 101 VAL B O 1
ATOM 2366 N N . ASP B 1 102 ? 23.125 0.722 4.559 1 77.12 102 ASP B N 1
ATOM 2367 C CA . ASP B 1 102 ? 22.453 -0.393 5.223 1 77.12 102 ASP B CA 1
ATOM 2368 C C . ASP B 1 102 ? 21.844 -1.356 4.203 1 77.12 102 ASP B C 1
ATOM 2370 O O . ASP B 1 102 ? 21.938 -2.576 4.363 1 77.12 102 ASP B O 1
ATOM 2374 N N . ILE B 1 103 ? 21.141 -0.908 3.203 1 70.94 103 ILE B N 1
ATOM 2375 C CA . ILE B 1 103 ? 20.5 -1.727 2.178 1 70.94 103 ILE B CA 1
ATOM 2376 C C . ILE B 1 103 ? 21.562 -2.52 1.416 1 70.94 103 ILE B C 1
ATOM 2378 O O . ILE B 1 103 ? 21.344 -3.672 1.041 1 70.94 103 ILE B O 1
ATOM 2382 N N . LEU B 1 104 ? 22.703 -1.851 1.2 1 67.5 104 LEU B N 1
ATOM 2383 C CA . LEU B 1 104 ? 23.781 -2.484 0.446 1 67.5 104 LEU B CA 1
ATOM 2384 C C . LEU B 1 104 ? 24.5 -3.527 1.296 1 67.5 104 LEU B C 1
ATOM 2386 O O . LEU B 1 104 ? 25.016 -4.512 0.767 1 67.5 104 LEU B O 1
ATOM 2390 N N . THR B 1 105 ? 24.594 -3.312 2.463 1 73.06 105 THR B N 1
ATOM 2391 C CA . THR B 1 105 ? 25.422 -4.152 3.316 1 73.06 105 THR B CA 1
ATOM 2392 C C . THR B 1 105 ? 24.578 -5.215 4.016 1 73.06 105 THR B C 1
ATOM 2394 O O . THR B 1 105 ? 25.094 -6.27 4.395 1 73.06 105 THR B O 1
ATOM 2397 N N . SER B 1 106 ? 23.312 -4.801 4.469 1 64.12 106 SER B N 1
ATOM 2398 C CA . SER B 1 106 ? 22.5 -5.723 5.254 1 64.12 106 SER B CA 1
ATOM 2399 C C . SER B 1 106 ? 22.031 -6.906 4.41 1 64.12 106 SER B C 1
ATOM 2401 O O . SER B 1 106 ? 21.641 -7.938 4.945 1 64.12 106 SER B O 1
ATOM 2403 N N . GLY B 1 107 ? 22.266 -6.859 3.164 1 62.53 107 GLY B N 1
ATOM 2404 C CA . GLY B 1 107 ? 21.781 -7.957 2.344 1 62.53 107 GLY B CA 1
ATOM 2405 C C . GLY B 1 107 ? 20.297 -8.234 2.531 1 62.53 107 GLY B C 1
ATOM 2406 O O . GLY B 1 107 ? 19.766 -9.195 1.974 1 62.53 107 GLY B O 1
ATOM 2407 N N . LYS B 1 108 ? 19.703 -7.41 3.418 1 67.88 108 LYS B N 1
ATOM 2408 C CA . LYS B 1 108 ? 18.328 -7.766 3.773 1 67.88 108 LYS B CA 1
ATOM 2409 C C . LYS B 1 108 ? 17.328 -7.105 2.83 1 67.88 108 LYS B C 1
ATOM 2411 O O . LYS B 1 108 ? 16.922 -5.961 3.043 1 67.88 108 LYS B O 1
ATOM 2416 N N . VAL B 1 109 ? 17.297 -7.539 1.648 1 75.94 109 VAL B N 1
ATOM 2417 C CA . VAL B 1 109 ? 16.25 -7.117 0.727 1 75.94 109 VAL B CA 1
ATOM 2418 C C . VAL B 1 109 ? 15.125 -8.141 0.73 1 75.94 109 VAL B C 1
ATOM 2420 O O . VAL B 1 109 ? 15.359 -9.336 0.513 1 75.94 109 VAL B O 1
ATOM 2423 N N . TYR B 1 110 ? 14.008 -7.609 1.167 1 77.5 110 TYR B N 1
ATOM 2424 C CA . TYR B 1 110 ? 12.844 -8.484 1.205 1 77.5 110 TYR B CA 1
ATOM 2425 C C . TYR B 1 110 ? 12.008 -8.336 -0.063 1 77.5 110 TYR B C 1
ATOM 2427 O O . TYR B 1 110 ? 12.039 -7.289 -0.714 1 77.5 110 TYR B O 1
ATOM 2435 N N . LEU B 1 111 ? 11.289 -9.414 -0.355 1 86.94 111 LEU B N 1
ATOM 2436 C CA . LEU B 1 111 ? 10.461 -9.406 -1.559 1 86.94 111 LEU B CA 1
ATOM 2437 C C . LEU B 1 111 ? 9.438 -8.281 -1.513 1 86.94 111 LEU B C 1
ATOM 2439 O O . LEU B 1 111 ? 9.195 -7.613 -2.521 1 86.94 111 LEU B O 1
ATOM 2443 N N . ALA B 1 112 ? 8.922 -8.055 -0.385 1 82 112 ALA B N 1
ATOM 2444 C CA . ALA B 1 112 ? 7.93 -6.996 -0.204 1 82 112 ALA B CA 1
ATOM 2445 C C . ALA B 1 112 ? 8.5 -5.637 -0.609 1 82 112 ALA B C 1
ATOM 2447 O O . ALA B 1 112 ? 7.801 -4.82 -1.214 1 82 112 ALA B O 1
ATOM 2448 N N . ASP B 1 113 ? 9.75 -5.453 -0.368 1 75.81 113 ASP B N 1
ATOM 2449 C CA . ASP B 1 113 ? 10.398 -4.191 -0.709 1 75.81 113 ASP B CA 1
ATOM 2450 C C . ASP B 1 113 ? 10.453 -3.994 -2.223 1 75.81 113 ASP B C 1
ATOM 2452 O O . ASP B 1 113 ? 10.367 -2.865 -2.711 1 75.81 113 ASP B O 1
ATOM 2456 N N . VAL B 1 114 ? 10.625 -5.043 -2.848 1 84 114 VAL B N 1
ATOM 2457 C CA . VAL B 1 114 ? 10.766 -5 -4.301 1 84 114 VAL B CA 1
ATOM 2458 C C . VAL B 1 114 ? 9.391 -4.859 -4.945 1 84 114 VAL B C 1
ATOM 2460 O O . VAL B 1 114 ? 9.195 -4.023 -5.832 1 84 114 VAL B O 1
ATOM 2463 N N . LEU B 1 115 ? 8.414 -5.547 -4.426 1 84.94 115 LEU B N 1
ATOM 2464 C CA . LEU B 1 115 ? 7.098 -5.617 -5.047 1 84.94 115 LEU B CA 1
ATOM 2465 C C . LEU B 1 115 ? 6.371 -4.281 -4.926 1 84.94 115 LEU B C 1
ATOM 2467 O O . LEU B 1 115 ? 5.574 -3.92 -5.801 1 84.94 115 LEU B O 1
ATOM 2471 N N . TYR B 1 116 ? 6.699 -3.555 -3.961 1 74.25 116 TYR B N 1
ATOM 2472 C CA . TYR B 1 116 ? 5.977 -2.311 -3.723 1 74.25 116 TYR B CA 1
ATOM 2473 C C . TYR B 1 116 ? 6.77 -1.114 -4.238 1 74.25 116 TYR B C 1
ATOM 2475 O O . TYR B 1 116 ? 6.34 0.033 -4.094 1 74.25 116 TYR B O 1
ATOM 2483 N N . ASN B 1 117 ? 7.852 -1.403 -4.789 1 73.75 117 ASN B N 1
ATOM 2484 C CA . ASN B 1 117 ? 8.656 -0.388 -5.461 1 73.75 117 ASN B CA 1
ATOM 2485 C C . ASN B 1 117 ? 8.562 -0.514 -6.977 1 73.75 117 ASN B C 1
ATOM 2487 O O . ASN B 1 117 ? 9.094 -1.464 -7.559 1 73.75 117 ASN B O 1
ATOM 2491 N N . GLU B 1 118 ? 8 0.456 -7.621 1 73.62 118 GLU B N 1
ATOM 2492 C CA . GLU B 1 118 ? 7.707 0.406 -9.047 1 73.62 118 GLU B CA 1
ATOM 2493 C C . GLU B 1 118 ? 8.977 0.181 -9.867 1 73.62 118 GLU B C 1
ATOM 2495 O O . GLU B 1 118 ? 8.984 -0.619 -10.805 1 73.62 118 GLU B O 1
ATOM 2500 N N . SER B 1 119 ? 10.031 0.94 -9.477 1 75.31 119 SER B N 1
ATOM 2501 C CA . SER B 1 119 ? 11.273 0.759 -10.219 1 75.31 119 SER B CA 1
ATOM 2502 C C . SER B 1 119 ? 11.836 -0.644 -10.016 1 75.31 119 SER B C 1
ATOM 2504 O O . SER B 1 119 ? 12.242 -1.301 -10.977 1 75.31 119 SER B O 1
ATOM 2506 N N . ALA B 1 120 ? 11.844 -1.097 -8.805 1 84 120 ALA B N 1
ATOM 2507 C CA . ALA B 1 120 ? 12.383 -2.418 -8.5 1 84 120 ALA B CA 1
ATOM 2508 C C . ALA B 1 120 ? 11.531 -3.518 -9.125 1 84 120 ALA B C 1
ATOM 2510 O O . ALA B 1 120 ? 12.062 -4.5 -9.656 1 84 120 ALA B O 1
ATOM 2511 N N . THR B 1 121 ? 10.195 -3.34 -9.109 1 88.38 121 THR B N 1
ATOM 2512 C CA . THR B 1 121 ? 9.281 -4.355 -9.625 1 88.38 121 THR B CA 1
ATOM 2513 C C . THR B 1 121 ? 9.461 -4.531 -11.125 1 88.38 121 THR B C 1
ATOM 2515 O O . THR B 1 121 ? 9.344 -5.645 -11.641 1 88.38 121 THR B O 1
ATOM 2518 N N . SER B 1 122 ? 9.766 -3.484 -11.797 1 90 122 SER B N 1
ATOM 2519 C CA . SER B 1 122 ? 10 -3.566 -13.234 1 90 122 SER B CA 1
ATOM 2520 C C . SER B 1 122 ? 11.164 -4.496 -13.555 1 90 122 SER B C 1
ATOM 2522 O O . SER B 1 122 ? 11.086 -5.301 -14.484 1 90 122 SER B O 1
ATOM 2524 N N . TYR B 1 123 ? 12.258 -4.379 -12.797 1 91.44 123 TYR B N 1
ATOM 2525 C CA . TYR B 1 123 ? 13.398 -5.258 -13.008 1 91.44 123 TYR B CA 1
ATOM 2526 C C . TYR B 1 123 ? 13.062 -6.695 -12.633 1 91.44 123 TYR B C 1
ATOM 2528 O O . TYR B 1 123 ? 13.492 -7.637 -13.305 1 91.44 123 TYR B O 1
ATOM 2536 N N . LEU B 1 124 ? 12.258 -6.91 -11.602 1 94.94 124 LEU B N 1
ATOM 2537 C CA . LEU B 1 124 ? 11.797 -8.242 -11.219 1 94.94 124 LEU B CA 1
ATOM 2538 C C . LEU B 1 124 ? 10.938 -8.852 -12.32 1 94.94 124 LEU B C 1
ATOM 2540 O O . LEU B 1 124 ? 11.062 -10.039 -12.625 1 94.94 124 LEU B O 1
ATOM 2544 N N . MET B 1 125 ? 10.094 -8.016 -12.898 1 94.94 125 MET B N 1
ATOM 2545 C CA . MET B 1 125 ? 9.219 -8.469 -13.977 1 94.94 125 MET B CA 1
ATOM 2546 C C . MET B 1 125 ? 10.031 -8.961 -15.164 1 94.94 125 MET B C 1
ATOM 2548 O O . MET B 1 125 ? 9.727 -10.008 -15.742 1 94.94 125 MET B O 1
ATOM 2552 N N . GLU B 1 126 ? 11.078 -8.219 -15.523 1 94.06 126 GLU B N 1
ATOM 2553 C CA . GLU B 1 126 ? 11.945 -8.625 -16.625 1 94.06 126 GLU B CA 1
ATOM 2554 C C . GLU B 1 126 ? 12.656 -9.938 -16.312 1 94.06 126 GLU B C 1
ATOM 2556 O O . GLU B 1 126 ? 12.766 -10.812 -17.172 1 94.06 126 GLU B O 1
ATOM 2561 N N . TYR B 1 127 ? 13.109 -10.008 -15.164 1 97.5 127 TYR B N 1
ATOM 2562 C CA . TYR B 1 127 ? 13.75 -11.234 -14.719 1 97.5 127 TYR B CA 1
ATOM 2563 C C . TYR B 1 127 ? 12.797 -12.422 -14.797 1 97.5 127 TYR B C 1
ATOM 2565 O O . TYR B 1 127 ? 13.133 -13.461 -15.367 1 97.5 127 TYR B O 1
ATOM 2573 N N . LEU B 1 128 ? 11.547 -12.266 -14.242 1 97.38 128 LEU B N 1
ATOM 2574 C CA . LEU B 1 128 ? 10.562 -13.344 -14.227 1 97.38 128 LEU B CA 1
ATOM 2575 C C . LEU B 1 128 ? 10.125 -13.703 -15.648 1 97.38 128 LEU B C 1
ATOM 2577 O O . LEU B 1 128 ? 9.836 -14.859 -15.938 1 97.38 128 LEU B O 1
ATOM 2581 N N . ASP B 1 129 ? 10.055 -12.688 -16.5 1 95.75 129 ASP B N 1
ATOM 2582 C CA . ASP B 1 129 ? 9.727 -12.938 -17.891 1 95.75 129 ASP B CA 1
ATOM 2583 C C . ASP B 1 129 ? 10.773 -13.844 -18.547 1 95.75 129 ASP B C 1
ATOM 2585 O O . ASP B 1 129 ? 10.422 -14.789 -19.266 1 95.75 129 ASP B O 1
ATOM 2589 N N . GLN B 1 130 ? 12.062 -13.477 -18.312 1 96.19 130 GLN B N 1
ATOM 2590 C CA . GLN B 1 130 ? 13.148 -14.297 -18.828 1 96.19 130 GLN B CA 1
ATOM 2591 C C . GLN B 1 130 ? 13.078 -15.719 -18.297 1 96.19 130 GLN B C 1
ATOM 2593 O O . GLN B 1 130 ? 13.391 -16.672 -19.016 1 96.19 130 GLN B O 1
ATOM 2598 N N . GLU B 1 131 ? 12.664 -15.93 -17.078 1 96.5 131 GLU B N 1
ATOM 2599 C CA . GLU B 1 131 ? 12.562 -17.234 -16.438 1 96.5 131 GLU B CA 1
ATOM 2600 C C . GLU B 1 131 ? 11.266 -17.938 -16.844 1 96.5 131 GLU B C 1
ATOM 2602 O O . GLU B 1 131 ? 11.039 -19.094 -16.469 1 96.5 131 GLU B O 1
ATOM 2607 N N . GLY B 1 132 ? 10.328 -17.266 -17.516 1 95.5 132 GLY B N 1
ATOM 2608 C CA . GLY B 1 132 ? 9.078 -17.844 -17.953 1 95.5 132 GLY B CA 1
ATOM 2609 C C . GLY B 1 132 ? 8.031 -17.922 -16.859 1 95.5 132 GLY B C 1
ATOM 2610 O O . GLY B 1 132 ? 7.094 -18.719 -16.938 1 95.5 132 GLY B O 1
ATOM 2611 N N . SER B 1 133 ? 8.25 -17.078 -15.812 1 97.12 133 SER B N 1
ATOM 2612 C CA . SER B 1 133 ? 7.348 -17.172 -14.664 1 97.12 133 SER B CA 1
ATOM 2613 C C . SER B 1 133 ? 6.738 -15.82 -14.328 1 97.12 133 SER B C 1
ATOM 2615 O O . SER B 1 133 ? 6.367 -15.562 -13.18 1 97.12 133 SER B O 1
ATOM 2617 N N . VAL B 1 134 ? 6.641 -14.969 -15.352 1 96.06 134 VAL B N 1
ATOM 2618 C CA . VAL B 1 134 ? 6.133 -13.617 -15.141 1 96.06 134 VAL B CA 1
ATOM 2619 C C . VAL B 1 134 ? 4.656 -13.672 -14.766 1 96.06 134 VAL B C 1
ATOM 2621 O O . VAL B 1 134 ? 4.141 -12.758 -14.109 1 96.06 134 VAL B O 1
ATOM 2624 N N . HIS B 1 135 ? 3.93 -14.742 -15.133 1 96.12 135 HIS B N 1
ATOM 2625 C CA . HIS B 1 135 ? 2.508 -14.898 -14.852 1 96.12 135 HIS B CA 1
ATOM 2626 C C . HIS B 1 135 ? 2.252 -14.945 -13.344 1 96.12 135 HIS B C 1
ATOM 2628 O O . HIS B 1 135 ? 1.173 -14.57 -12.883 1 96.12 135 HIS B O 1
ATOM 2634 N N . MET B 1 136 ? 3.178 -15.359 -12.531 1 96.75 136 MET B N 1
ATOM 2635 C CA . MET B 1 136 ? 3.059 -15.344 -11.078 1 96.75 136 MET B CA 1
ATOM 2636 C C . MET B 1 136 ? 2.895 -13.922 -10.555 1 96.75 136 MET B C 1
ATOM 2638 O O . MET B 1 136 ? 2.008 -13.648 -9.742 1 96.75 136 MET B O 1
ATOM 2642 N N . LEU B 1 137 ? 3.773 -13.109 -11.125 1 95.5 137 LEU B N 1
ATOM 2643 C CA . LEU B 1 137 ? 3.723 -11.711 -10.727 1 95.5 137 LEU B CA 1
ATOM 2644 C C . LEU B 1 137 ? 2.465 -11.039 -11.273 1 95.5 137 LEU B C 1
ATOM 2646 O O . LEU B 1 137 ? 1.845 -10.219 -10.578 1 95.5 137 LEU B O 1
ATOM 2650 N N . HIS B 1 138 ? 2.074 -11.43 -12.477 1 93.06 138 HIS B N 1
ATOM 2651 C CA . HIS B 1 138 ? 0.859 -10.867 -13.055 1 93.06 138 HIS B CA 1
ATOM 2652 C C . HIS B 1 138 ? -0.359 -11.172 -12.195 1 93.06 138 HIS B C 1
ATOM 2654 O O . HIS B 1 138 ? -1.188 -10.297 -11.945 1 93.06 138 HIS B O 1
ATOM 2660 N N . PHE B 1 139 ? -0.43 -12.32 -11.719 1 96.38 139 PHE B N 1
ATOM 2661 C CA . PHE B 1 139 ? -1.545 -12.664 -10.844 1 96.38 139 PHE B CA 1
ATOM 2662 C C . PHE B 1 139 ? -1.496 -11.844 -9.555 1 96.38 139 PHE B C 1
ATOM 2664 O O . PHE B 1 139 ? -2.514 -11.305 -9.117 1 96.38 139 PHE B O 1
ATOM 2671 N N . TRP B 1 140 ? -0.263 -11.852 -8.961 1 94.81 140 TRP B N 1
ATOM 2672 C CA . TRP B 1 140 ? -0.108 -11.141 -7.695 1 94.81 140 TRP B CA 1
ATOM 2673 C C . TRP B 1 140 ? -0.572 -9.695 -7.82 1 94.81 140 TRP B C 1
ATOM 2675 O O . TRP B 1 140 ? -1.303 -9.195 -6.961 1 94.81 140 TRP B O 1
ATOM 2685 N N . LEU B 1 141 ? -0.26 -9.094 -8.906 1 89.31 141 LEU B N 1
ATOM 2686 C CA . LEU B 1 141 ? -0.637 -7.711 -9.172 1 89.31 141 LEU B CA 1
ATOM 2687 C C . LEU B 1 141 ? -2.131 -7.598 -9.461 1 89.31 141 LEU B C 1
ATOM 2689 O O . LEU B 1 141 ? -2.801 -6.699 -8.945 1 89.31 141 LEU B O 1
ATOM 2693 N N . ALA B 1 142 ? -2.668 -8.484 -10.227 1 89.88 142 ALA B N 1
ATOM 2694 C CA . ALA B 1 142 ? -4.082 -8.461 -10.602 1 89.88 142 ALA B CA 1
ATOM 2695 C C . ALA B 1 142 ? -4.973 -8.633 -9.375 1 89.88 142 ALA B C 1
ATOM 2697 O O . ALA B 1 142 ? -5.969 -7.926 -9.211 1 89.88 142 ALA B O 1
ATOM 2698 N N . ALA B 1 143 ? -4.598 -9.578 -8.523 1 91.81 143 ALA B N 1
ATOM 2699 C CA . ALA B 1 143 ? -5.352 -9.828 -7.293 1 91.81 143 ALA B CA 1
ATOM 2700 C C . ALA B 1 143 ? -5.32 -8.609 -6.375 1 91.81 143 ALA B C 1
ATOM 2702 O O . ALA B 1 143 ? -6.336 -8.242 -5.781 1 91.81 143 ALA B O 1
ATOM 2703 N N . GLY B 1 144 ? -4.176 -8.008 -6.281 1 86.12 144 GLY B N 1
ATOM 2704 C CA . GLY B 1 144 ? -4.051 -6.801 -5.48 1 86.12 144 GLY B CA 1
ATOM 2705 C C . GLY B 1 144 ? -4.883 -5.645 -6.004 1 86.12 144 GLY B C 1
ATOM 2706 O O . GLY B 1 144 ? -5.559 -4.961 -5.234 1 86.12 144 GLY B O 1
ATOM 2707 N N . ASN B 1 145 ? -4.77 -5.484 -7.309 1 80.06 145 ASN B N 1
ATOM 2708 C CA . ASN B 1 145 ? -5.539 -4.418 -7.941 1 80.06 145 ASN B CA 1
ATOM 2709 C C . ASN B 1 145 ? -7.043 -4.645 -7.781 1 80.06 145 ASN B C 1
ATOM 2711 O O . ASN B 1 145 ? -7.797 -3.693 -7.559 1 80.06 145 ASN B O 1
ATOM 2715 N N . PHE B 1 146 ? -7.422 -5.832 -7.891 1 86.25 146 PHE B N 1
ATOM 2716 C CA . PHE B 1 146 ? -8.82 -6.199 -7.707 1 86.25 146 PHE B CA 1
ATOM 2717 C C . PHE B 1 146 ? -9.305 -5.805 -6.316 1 86.25 146 PHE B C 1
ATOM 2719 O O . PHE B 1 146 ? -10.359 -5.188 -6.172 1 86.25 146 PHE B O 1
ATOM 2726 N N . GLN B 1 147 ? -8.562 -6.168 -5.34 1 79.56 147 GLN B N 1
ATOM 2727 C CA . GLN B 1 147 ? -8.914 -5.863 -3.955 1 79.56 147 GLN B CA 1
ATOM 2728 C C . GLN B 1 147 ? -9.008 -4.355 -3.732 1 79.56 147 GLN B C 1
ATOM 2730 O O . GLN B 1 147 ? -9.938 -3.879 -3.078 1 79.56 147 GLN B O 1
ATOM 2735 N N . GLN B 1 148 ? -8.102 -3.699 -4.273 1 72.56 148 GLN B N 1
ATOM 2736 C CA . GLN B 1 148 ? -8.07 -2.25 -4.113 1 72.56 148 GLN B CA 1
ATOM 2737 C C . GLN B 1 148 ? -9.297 -1.599 -4.75 1 72.56 148 GLN B C 1
ATOM 2739 O O . GLN B 1 148 ? -9.875 -0.669 -4.184 1 72.56 148 GLN B O 1
ATOM 2744 N N . GLN B 1 149 ? -9.609 -2.068 -5.895 1 72.25 149 GLN B N 1
ATOM 2745 C CA . GLN B 1 149 ? -10.766 -1.531 -6.602 1 72.25 149 GLN B CA 1
ATOM 2746 C C . GLN B 1 149 ? -12.047 -1.758 -5.809 1 72.25 149 GLN B C 1
ATOM 2748 O O . GLN B 1 149 ? -12.914 -0.886 -5.762 1 72.25 149 GLN B O 1
ATOM 2753 N N . LEU B 1 150 ? -12.18 -2.887 -5.223 1 72.81 150 LEU B N 1
ATOM 2754 C CA . LEU B 1 150 ? -13.359 -3.213 -4.426 1 72.81 150 LEU B CA 1
ATOM 2755 C C . LEU B 1 150 ? -13.453 -2.309 -3.203 1 72.81 150 LEU B C 1
ATOM 2757 O O . LEU B 1 150 ? -14.539 -1.855 -2.844 1 72.81 150 LEU B O 1
ATOM 2761 N N . LEU B 1 151 ? -12.336 -2.088 -2.646 1 64.31 151 LEU B N 1
ATOM 2762 C CA . LEU B 1 151 ? -12.305 -1.244 -1.455 1 64.31 151 LEU B CA 1
ATOM 2763 C C . LEU B 1 151 ? -12.68 0.194 -1.798 1 64.31 151 LEU B C 1
ATOM 2765 O O . LEU B 1 151 ? -13.375 0.859 -1.024 1 64.31 151 LEU B O 1
ATOM 2769 N N . MET B 1 152 ? -12.219 0.542 -2.938 1 63.31 152 MET B N 1
ATOM 2770 C CA . MET B 1 152 ? -12.531 1.898 -3.383 1 63.31 152 MET B CA 1
ATOM 2771 C C . MET B 1 152 ? -14.008 2.035 -3.729 1 63.31 152 MET B C 1
ATOM 2773 O O . MET B 1 152 ? -14.609 3.088 -3.506 1 63.31 152 MET B O 1
ATOM 2777 N N . GLN B 1 153 ? -14.477 1.009 -4.387 1 61.03 153 GLN B N 1
ATOM 2778 C CA . GLN B 1 153 ? -15.891 1.016 -4.762 1 61.03 153 GLN B CA 1
ATOM 2779 C C . GLN B 1 153 ? -16.781 0.96 -3.527 1 61.03 153 GLN B C 1
ATOM 2781 O O . GLN B 1 153 ? -17.828 1.616 -3.48 1 61.03 153 GLN B O 1
ATOM 2786 N N . GLN B 1 154 ? -16.391 0.104 -2.717 1 57.66 154 GLN B N 1
ATOM 2787 C CA . GLN B 1 154 ? -17.156 0.019 -1.484 1 57.66 154 GLN B CA 1
ATOM 2788 C C . GLN B 1 154 ? -17.109 1.331 -0.707 1 57.66 154 GLN B C 1
ATOM 2790 O O . GLN B 1 154 ? -18.078 1.715 -0.055 1 57.66 154 GLN B O 1
ATOM 2795 N N . GLY B 1 155 ? -15.891 1.813 -0.866 1 48.62 155 GLY B N 1
ATOM 2796 C CA . GLY B 1 155 ? -15.797 3.133 -0.263 1 48.62 155 GLY B CA 1
ATOM 2797 C C . GLY B 1 155 ? -16.594 4.188 -1.006 1 48.62 155 GLY B C 1
ATOM 2798 O O . GLY B 1 155 ? -17.125 5.121 -0.396 1 48.62 155 GLY B O 1
ATOM 2799 N N . GLN B 1 156 ? -16.375 4.102 -2.49 1 43.09 156 GLN B N 1
ATOM 2800 C CA . GLN B 1 156 ? -17.141 5.039 -3.305 1 43.09 156 GLN B CA 1
ATOM 2801 C C . GLN B 1 156 ? -18.641 4.836 -3.113 1 43.09 156 GLN B C 1
ATOM 2803 O O . GLN B 1 156 ? -19.422 5.789 -3.195 1 43.09 156 GLN B O 1
ATOM 2808 N N . TYR B 1 157 ? -19.172 3.607 -3.299 1 37.16 157 TYR B N 1
ATOM 2809 C CA . TYR B 1 157 ? -20.625 3.525 -3.145 1 37.16 157 TYR B CA 1
ATOM 2810 C C . TYR B 1 157 ? -21.094 4.359 -1.961 1 37.16 157 TYR B C 1
ATOM 2812 O O . TYR B 1 157 ? -22.156 4.984 -2.018 1 37.16 157 TYR B O 1
ATOM 2820 N N . ASP B 1 158 ? -20.344 4.395 -0.959 1 35.44 158 ASP B N 1
ATOM 2821 C CA . ASP B 1 158 ? -20.766 5.445 -0.042 1 35.44 158 ASP B CA 1
ATOM 2822 C C . ASP B 1 158 ? -20.328 6.82 -0.537 1 35.44 158 ASP B C 1
ATOM 2824 O O . ASP B 1 158 ? -21.047 7.805 -0.373 1 35.44 158 ASP B O 1
ATOM 2828 N N . ALA B 1 159 ? -19.125 6.961 -1.171 1 32.06 159 ALA B N 1
ATOM 2829 C CA . ALA B 1 159 ? -18.688 8.203 -1.812 1 32.06 159 ALA B CA 1
ATOM 2830 C C . ALA B 1 159 ? -19.25 8.305 -3.229 1 32.06 159 ALA B C 1
ATOM 2832 O O . ALA B 1 159 ? -18.562 8.789 -4.137 1 32.06 159 ALA B O 1
ATOM 2833 N N . GLN B 1 160 ? -20.094 7.938 -4.062 1 30.64 160 GLN B N 1
ATOM 2834 C CA . GLN B 1 160 ? -20.828 8.477 -5.203 1 30.64 160 GLN B CA 1
ATOM 2835 C C . GLN B 1 160 ? -20.938 10 -5.117 1 30.64 160 GLN B C 1
ATOM 2837 O O . GLN B 1 160 ? -21.328 10.648 -6.09 1 30.64 160 GLN B O 1
ATOM 2842 N N . GLN B 1 161 ? -20.703 11.039 -4.293 1 28.67 161 GLN B N 1
ATOM 2843 C CA . GLN B 1 161 ? -20.312 12.312 -4.883 1 28.67 161 GLN B CA 1
ATOM 2844 C C . GLN B 1 161 ? -18.844 12.289 -5.312 1 28.67 161 GLN B C 1
ATOM 2846 O O . GLN B 1 161 ? -18.5 12.852 -6.352 1 28.67 161 GLN B O 1
ATOM 2851 N N . ALA B 1 162 ? -17.672 12.07 -4.477 1 24.3 162 ALA B N 1
ATOM 2852 C CA . ALA B 1 162 ? -16.297 12.5 -4.691 1 24.3 162 ALA B CA 1
ATOM 2853 C C . ALA B 1 162 ? -15.516 11.453 -5.477 1 24.3 162 ALA B C 1
ATOM 2855 O O . ALA B 1 162 ? -15.07 10.445 -4.914 1 24.3 162 ALA B O 1
ATOM 2856 N N . GLN B 1 163 ? -15.844 10.727 -6.457 1 25.81 163 GLN B N 1
ATOM 2857 C CA . GLN B 1 163 ? -15.375 9.57 -7.219 1 25.81 163 GLN B CA 1
ATOM 2858 C C . GLN B 1 163 ? -14.031 9.859 -7.883 1 25.81 163 GLN B C 1
ATOM 2860 O O . GLN B 1 163 ? -13.367 8.945 -8.383 1 25.81 163 GLN B O 1
ATOM 2865 N N . ASP B 1 164 ? -13.578 11.078 -8.398 1 25.31 164 ASP B N 1
ATOM 2866 C CA . ASP B 1 164 ? -12.68 11.25 -9.539 1 25.31 164 ASP B CA 1
ATOM 2867 C C . ASP B 1 164 ? -11.234 10.914 -9.164 1 25.31 164 ASP B C 1
ATOM 2869 O O . ASP B 1 164 ? -10.484 10.391 -9.984 1 25.31 164 ASP B O 1
ATOM 2873 N N . ASP B 1 165 ? -10.641 11.375 -7.984 1 25.31 165 ASP B N 1
ATOM 2874 C CA . ASP B 1 165 ? -9.234 11.766 -7.895 1 25.31 165 ASP B CA 1
ATOM 2875 C C . ASP B 1 165 ? -8.359 10.578 -7.512 1 25.31 165 ASP B C 1
ATOM 2877 O O . ASP B 1 165 ? -7.137 10.617 -7.703 1 25.31 165 ASP B O 1
ATOM 2881 N N . ALA B 1 166 ? -8.734 9.711 -6.621 1 27.61 166 ALA B N 1
ATOM 2882 C CA . ALA B 1 166 ? -7.723 8.906 -5.941 1 27.61 166 ALA B CA 1
ATOM 2883 C C . ALA B 1 166 ? -7.18 7.82 -6.859 1 27.61 166 ALA B C 1
ATOM 2885 O O . ALA B 1 166 ? -6.375 6.984 -6.438 1 27.61 166 ALA B O 1
ATOM 2886 N N . MET B 1 167 ? -7.496 7.613 -8.133 1 26.73 167 MET B N 1
ATOM 2887 C CA . MET B 1 167 ? -7.059 6.629 -9.117 1 26.73 167 MET B CA 1
ATOM 2888 C C . MET B 1 167 ? -5.555 6.738 -9.367 1 26.73 167 MET B C 1
ATOM 2890 O O . MET B 1 167 ? -4.992 5.977 -10.148 1 26.73 167 MET B O 1
ATOM 2894 N N . VAL B 1 168 ? -4.883 7.699 -8.852 1 28.58 168 VAL B N 1
ATOM 2895 C CA . VAL B 1 168 ? -3.555 8.047 -9.344 1 28.58 168 VAL B CA 1
ATOM 2896 C C . VAL B 1 168 ? -2.551 6.977 -8.922 1 28.58 168 VAL B C 1
ATOM 2898 O O . VAL B 1 168 ? -1.721 6.547 -9.727 1 28.58 168 VAL B O 1
ATOM 2901 N N . LEU B 1 169 ? -2.555 6.586 -7.652 1 28.06 169 LEU B N 1
ATOM 2902 C CA . LEU B 1 169 ? -1.336 5.852 -7.328 1 28.06 169 LEU B CA 1
ATOM 2903 C C . LEU B 1 169 ? -1.372 4.449 -7.922 1 28.06 169 LEU B C 1
ATOM 2905 O O . LEU B 1 169 ? -0.362 3.959 -8.438 1 28.06 169 LEU B O 1
ATOM 2909 N N . TYR B 1 170 ? -2.461 3.76 -7.84 1 27.8 170 TYR B N 1
ATOM 2910 C CA . TYR B 1 170 ? -2.539 2.395 -8.344 1 27.8 170 TYR B CA 1
ATOM 2911 C C . TYR B 1 170 ? -2.551 2.375 -9.867 1 27.8 170 TYR B C 1
ATOM 2913 O O . TYR B 1 170 ? -2.102 1.407 -10.484 1 27.8 170 TYR B O 1
ATOM 2921 N N . ASP B 1 171 ? -3.008 3.32 -10.539 1 30.12 171 ASP B N 1
ATOM 2922 C CA . ASP B 1 171 ? -3.049 3.391 -12 1 30.12 171 ASP B CA 1
ATOM 2923 C C . ASP B 1 171 ? -1.642 3.469 -12.586 1 30.12 171 ASP B C 1
ATOM 2925 O O . ASP B 1 171 ? -1.4 2.994 -13.695 1 30.12 171 ASP B O 1
ATOM 2929 N N . ASN B 1 172 ? -0.822 3.889 -11.859 1 29.86 172 ASN B N 1
ATOM 2930 C CA . ASN B 1 172 ? 0.485 4.062 -12.484 1 29.86 172 ASN B CA 1
ATOM 2931 C C . ASN B 1 172 ? 1.17 2.723 -12.742 1 29.86 172 ASN B C 1
ATOM 2933 O O . ASN B 1 172 ? 1.785 2.523 -13.789 1 29.86 172 ASN B O 1
ATOM 2937 N N . VAL B 1 173 ? 1.056 1.811 -11.836 1 29.38 173 VAL B N 1
ATOM 2938 C CA . VAL B 1 173 ? 1.756 0.568 -12.141 1 29.38 173 VAL B CA 1
ATOM 2939 C C . VAL B 1 173 ? 0.965 -0.224 -13.18 1 29.38 173 VAL B C 1
ATOM 2941 O O . VAL B 1 173 ? 1.544 -0.799 -14.109 1 29.38 173 VAL B O 1
ATOM 2944 N N . ILE B 1 174 ? -0.305 -0.188 -13.219 1 30.92 174 ILE B N 1
ATOM 2945 C CA . ILE B 1 174 ? -1.048 -0.907 -14.25 1 30.92 174 ILE B CA 1
ATOM 2946 C C . ILE B 1 174 ? -0.968 -0.147 -15.57 1 30.92 174 ILE B C 1
ATOM 2948 O O . ILE B 1 174 ? -0.864 -0.755 -16.641 1 30.92 174 ILE B O 1
ATOM 2952 N N . VAL B 1 175 ? -1.017 1.131 -15.539 1 30.31 175 VAL B N 1
ATOM 2953 C CA . VAL B 1 175 ? -0.955 1.883 -16.781 1 30.31 175 VAL B CA 1
ATOM 2954 C C . VAL B 1 175 ? 0.423 1.715 -17.422 1 30.31 175 VAL B C 1
ATOM 2956 O O . VAL B 1 175 ? 0.541 1.62 -18.641 1 30.31 175 VAL B O 1
ATOM 2959 N N . LEU B 1 176 ? 1.398 1.614 -16.625 1 27.67 176 LEU B N 1
ATOM 2960 C CA . LEU B 1 176 ? 2.691 1.423 -17.266 1 27.67 176 LEU B CA 1
ATOM 2961 C C . LEU B 1 176 ? 2.736 0.093 -18.016 1 27.67 176 LEU B C 1
ATOM 2963 O O . LEU B 1 176 ? 3.285 0.011 -19.109 1 27.67 176 LEU B O 1
ATOM 2967 N N . TYR B 1 177 ? 2.088 -0.895 -17.562 1 28.77 177 TYR B N 1
ATOM 2968 C CA . TYR B 1 177 ? 2.166 -2.172 -18.266 1 28.77 177 TYR B CA 1
ATOM 2969 C C . TYR B 1 177 ? 1.212 -2.201 -19.453 1 28.77 177 TYR B C 1
ATOM 2971 O O . TYR B 1 177 ? 1.468 -2.887 -20.438 1 28.77 177 TYR B O 1
ATOM 2979 N N . GLN B 1 178 ? 0.11 -1.541 -19.422 1 31.11 178 GLN B N 1
ATOM 2980 C CA . GLN B 1 178 ? -0.674 -1.554 -20.641 1 31.11 178 GLN B CA 1
ATOM 2981 C C . GLN B 1 178 ? 0.072 -0.856 -21.781 1 31.11 178 GLN B C 1
ATOM 2983 O O . GLN B 1 178 ? 0.028 -1.306 -22.922 1 31.11 178 GLN B O 1
ATOM 2988 N N . ASP B 1 179 ? 0.721 0.135 -21.5 1 30.52 179 ASP B N 1
ATOM 2989 C CA . ASP B 1 179 ? 1.452 0.81 -22.578 1 30.52 179 ASP B CA 1
ATOM 2990 C C . ASP B 1 179 ? 2.678 0.003 -22.984 1 30.52 179 ASP B C 1
ATOM 2992 O O . ASP B 1 179 ? 3.008 -0.064 -24.172 1 30.52 179 ASP B O 1
ATOM 2996 N N . GLN B 1 180 ? 3.322 -0.621 -22.094 1 32.12 180 GLN B N 1
ATOM 2997 C CA . GLN B 1 180 ? 4.535 -1.308 -22.516 1 32.12 180 GLN B CA 1
ATOM 2998 C C . GLN B 1 180 ? 4.211 -2.65 -23.156 1 32.12 180 GLN B C 1
ATOM 3000 O O . GLN B 1 180 ? 5.023 -3.201 -23.906 1 32.12 180 GLN B O 1
ATOM 3005 N N . GLN B 1 181 ? 3.199 -3.295 -22.875 1 33.12 181 GLN B N 1
ATOM 3006 C CA . GLN B 1 181 ? 2.9 -4.434 -23.734 1 33.12 181 GLN B CA 1
ATOM 3007 C C . GLN B 1 181 ? 2.744 -3.996 -25.188 1 33.12 181 GLN B C 1
ATOM 3009 O O . GLN B 1 181 ? 2.971 -4.789 -26.109 1 33.12 181 GLN B O 1
ATOM 3014 N N . LEU B 1 182 ? 2.414 -2.797 -25.469 1 32.09 182 LEU B N 1
ATOM 3015 C CA . LEU B 1 182 ? 2.373 -2.449 -26.875 1 32.09 182 LEU B CA 1
ATOM 3016 C C . LEU B 1 182 ? 3.781 -2.348 -27.453 1 32.09 182 LEU B C 1
ATOM 3018 O O . LEU B 1 182 ? 4.012 -2.717 -28.609 1 32.09 182 LEU B O 1
ATOM 3022 N N . THR B 1 183 ? 4.699 -1.888 -26.641 1 30.89 183 THR B N 1
ATOM 3023 C CA . THR B 1 183 ? 5.969 -1.597 -27.297 1 30.89 183 THR B CA 1
ATOM 3024 C C . THR B 1 183 ? 6.781 -2.873 -27.484 1 30.89 183 THR B C 1
ATOM 3026 O O . THR B 1 183 ? 7.613 -2.953 -28.391 1 30.89 183 THR B O 1
ATOM 3029 N N . LEU B 1 184 ? 6.695 -3.811 -26.625 1 29.42 184 LEU B N 1
ATOM 3030 C CA . LEU B 1 184 ? 7.582 -4.938 -26.891 1 29.42 184 LEU B CA 1
ATOM 3031 C C . LEU B 1 184 ? 7.117 -5.723 -28.109 1 29.42 184 LEU B C 1
ATOM 3033 O O . LEU B 1 184 ? 7.895 -6.48 -28.703 1 29.42 184 LEU B O 1
ATOM 3037 N N . ALA B 1 185 ? 5.918 -5.738 -28.5 1 31.03 185 ALA B N 1
ATOM 3038 C CA . ALA B 1 185 ? 5.602 -6.469 -29.719 1 31.03 185 ALA B CA 1
ATOM 3039 C C . ALA B 1 185 ? 6.246 -5.816 -30.938 1 31.03 185 ALA B C 1
ATOM 3041 O O . ALA B 1 185 ? 6.492 -6.48 -31.953 1 31.03 185 ALA B O 1
ATOM 3042 N N . GLY B 1 186 ? 6.535 -4.527 -30.844 1 28.91 186 GLY B N 1
ATOM 3043 C CA . GLY B 1 186 ? 6.902 -3.947 -32.125 1 28.91 186 GLY B CA 1
ATOM 3044 C C . GLY B 1 186 ? 8.344 -4.215 -32.5 1 28.91 186 GLY B C 1
ATOM 3045 O O . GLY B 1 186 ? 8.711 -4.105 -33.688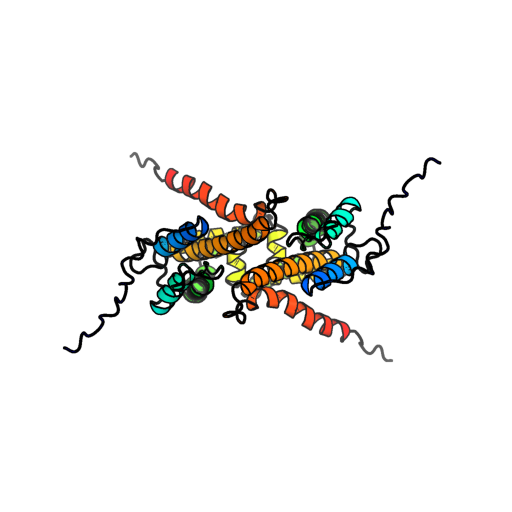 1 28.91 186 GLY B O 1
ATOM 3046 N N . THR B 1 187 ? 9.258 -4.281 -31.609 1 29.39 187 THR B N 1
ATOM 3047 C CA . THR B 1 187 ? 10.578 -4.055 -32.219 1 29.39 187 THR B CA 1
ATOM 3048 C C . THR B 1 187 ? 11.164 -5.363 -32.719 1 29.39 187 THR B C 1
ATOM 3050 O O . THR B 1 187 ? 12.32 -5.406 -33.156 1 29.39 187 THR B O 1
ATOM 3053 N N . GLY B 1 188 ? 10.516 -6.496 -32.625 1 25.98 188 GLY B N 1
ATOM 3054 C CA . GLY B 1 188 ? 11.297 -7.617 -33.125 1 25.98 188 GLY B CA 1
ATOM 3055 C C . GLY B 1 188 ? 11.531 -7.562 -34.625 1 25.98 188 GLY B C 1
ATOM 3056 O O . GLY B 1 188 ? 12.078 -8.5 -35.219 1 25.98 188 GLY B O 1
ATOM 3057 N N . ARG B 1 189 ? 10.828 -6.809 -35.438 1 26.08 189 ARG B N 1
ATOM 3058 C CA . ARG B 1 189 ? 11.031 -7.133 -36.844 1 26.08 189 ARG B CA 1
ATOM 3059 C C . ARG B 1 189 ? 12.383 -6.625 -37.344 1 26.08 189 ARG B C 1
ATOM 3061 O O . ARG B 1 189 ? 12.523 -5.449 -37.656 1 26.08 189 ARG B O 1
ATOM 3068 N N . CYS B 1 190 ? 13.523 -6.738 -36.531 1 23.78 190 CYS B N 1
ATOM 3069 C CA . CYS B 1 190 ? 14.734 -6.473 -37.281 1 23.78 190 CYS B CA 1
ATOM 3070 C C . CYS B 1 190 ? 14.773 -7.309 -38.562 1 23.78 190 CYS B C 1
ATOM 3072 O O . CYS B 1 190 ? 14.258 -8.43 -38.594 1 23.78 190 CYS B O 1
ATOM 3074 N N . HIS B 1 191 ? 14.922 -6.609 -39.719 1 24.92 191 HIS B N 1
ATOM 3075 C CA . HIS B 1 191 ? 15.234 -6.852 -41.125 1 24.92 191 HIS B CA 1
ATOM 3076 C C . HIS B 1 191 ? 16.469 -7.73 -41.281 1 24.92 191 HIS B C 1
ATOM 3078 O O . HIS B 1 191 ? 17.562 -7.332 -40.875 1 24.92 191 HIS B O 1
ATOM 3084 N N . GLY B 1 192 ? 16.516 -8.969 -40.969 1 20.52 192 GLY B N 1
ATOM 3085 C CA . GLY B 1 192 ? 17.484 -9.891 -41.531 1 20.52 192 GLY B CA 1
ATOM 3086 C C . GLY B 1 192 ? 17.547 -9.836 -43.031 1 20.52 192 GLY B C 1
ATOM 3087 O O . GLY B 1 192 ? 17.469 -10.867 -43.719 1 20.52 192 GLY B O 1
ATOM 3088 N N . ALA B 1 193 ? 17.359 -8.734 -43.75 1 20.59 193 ALA B N 1
ATOM 3089 C CA . ALA B 1 193 ? 17.703 -8.938 -45.156 1 20.59 193 ALA B CA 1
ATOM 3090 C C . ALA B 1 193 ? 19.125 -9.492 -45.312 1 20.59 193 ALA B C 1
ATOM 3092 O O . ALA B 1 193 ? 19.922 -9.398 -44.375 1 20.59 193 ALA B O 1
ATOM 3093 N N . LEU B 1 194 ? 19.703 -9.539 -46.75 1 21.81 194 LEU B N 1
ATOM 3094 C CA . LEU B 1 194 ? 20.766 -10.039 -47.594 1 21.81 194 LEU B CA 1
ATOM 3095 C C . LEU B 1 194 ? 22.109 -9.461 -47.188 1 21.81 194 LEU B C 1
ATOM 3097 O O . LEU B 1 194 ? 22.203 -8.297 -46.781 1 21.81 194 LEU B O 1
#

InterPro domains:
  IPR016137 RGS domain [PF00615] (12-96)
  IPR016137 RGS domain [PS50132] (16-100)
  IPR036305 RGS domain superfamily [SSF48097] (12-99)
  IPR036305 RGS domain superfamily [SSF48097] (104-172)
  IPR044926 RGS, subdomain 2 [G3DSA:1.10.167.10] (10-103)
  IPR044926 RGS, subdomain 2 [G3DSA:1.10.167.10] (104-187)
  IPR052246 Cell Polarization and PKA Anchoring [PTHR13155] (19-182)

pLDDT: mean 70.82, std 27.25, range [18.08, 97.62]

Secondary structure (DSSP, 8-state):
-----------GGGGGG---SSHHHHHHHHHIIIIISTT-SS-----HHHHHHHHHHHS-TT--PPPTTTTHHHHHHHHHHIIIIIHHHHHTSHHHHHHHHHHHHS----HHHHHT-HHHHHHHHHHHHHTT-HHHHHHHHHHHHHHHHHHHHHHHHHHTTTTTSTTHHHHHHHHHHHHHHHHHHHTT------/-----------GGGGGG---SSHHHHHHHHHIIIIISTT-SS-----HHHHHHHHHHHS-TT--PPPTTTTHHHHHHHHHHIIIIIHHHHHTSHHHHHHHHHHHHS----HHHHHT-HHHHHHHHHHHHHTT-HHHHHHHHHHHHHHHHHHHHHHHHHHSSS-SSTTHHHHHHHHHHHHHHHHHHHTT------

Organism: Stichopus japonicus (NCBI:txid307972)

Foldseek 3Di:
DPPPPPPPPPDPVCLVPPDDPDPVLVVLSVVLQQEPDPPHPHHLPDDPVLNVQLVCQSQPPVRDHHQPCSCVVVVVVSVVCCVPPPVVVVCVDPNVVVVVVCVVPVVDDDPVNQLPDLVSVVVVLVVCVVVVNSVVNVVVLVVVVVVVVVVLVVSCVVVVVPNPPPCPPSCVSVVVVVVVVVVVVPPPPPPPDD/DPPPPPPPPPDPVCLVPPPDPDPVLVVLSVVCQQEPDPPHPHHLDDDPVLNVQLVCQSQPPVRDHHQPCSCVV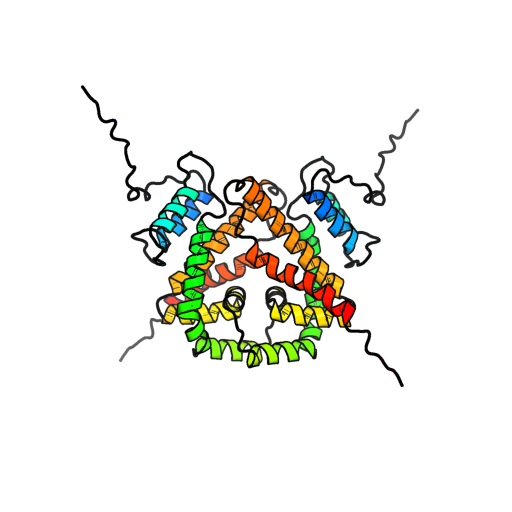VVVVSVVCCVPPPVVVVCVDPNVVVVVVCVVPVVDDDPVNQLPDLVSVVVVLVVCVVVVNSVVNVVVLVVVVVVVVVVLVVSCVVVVVPNPPPCPPSCVSVVVVVVVVVVVVPPPPPPPDD

Nearest PDB structures (foldseek):
  1agr-assembly2_H  TM=8.175E-01  e=3.791E-03  Rattus norvegicus
  2ode-assembly2_D  TM=8.026E-01  e=3.384E-03  Homo sapiens
  7ewr-assembly1_E  TM=7.205E-01  e=5.149E-02  Homo sapiens
  7ewr-assembly1_C  TM=7.205E-01  e=1.429E-01  Homo sapiens
  1agr-assembly2_H  TM=8.176E-01  e=2.860E-03  Rattus norvegicus